Protein AF-A0A2W4LCN5-F1 (afdb_monomer_lite)

Secondary structure (DSSP, 8-state):
-B-TTS-B-PPPTT-S---TT-TTTTHHHHHHHHHHHHHH-TT--GGGG----TT-TTSSS--SS--SB-S--EEEESS--GGGT-GGGGGGSPPPEEEEEEEEEEPTTSS-EEEEEEEEETT--HHHHHHHHHHHTTPPP-S-TTSSS--TTGGG-TTTGGGG-SSSTTSSPPPPPHHHHHHTTS---EEE-TTPPPEEEEEEBSSSPPTTSBS-EEEE-PPEEEE----SSSS-EEE--S--TTEEEEEEEEEEPPS-SSEEEEEEEEEEE-TTTSEEEEEEESSSSSS-EE--EEETTS-B-S--TT---TTSHHHHTTS----B-EE--S-EEEEEE-GGGTT-EEEEEEEEE--SS---SEEEEEEEEEEETTEEEEEE-STTTTTT-EEEEEESSS-----SEEE-SEEEE-EEEEEEEE-S-GGGGGGGGEEEEEEESSSEEEEEE----SEEEEEEEEGGGTT---TTTTTT-TTSSS---SEEE--TT-SPPB--TTHHHH--SSS-BPPHHHHGGG-SB-SSPPPPEEEEEEETTEEEEEEEEEEPPPPP--EEETTS--S--EEEETTEEEESSSSSS-PPP-GGG---PEEEE-TTS-B-GGGTT-B-SS-BEE---TTTTT-----EEEEEEE-TTSSEEEEEEEPPP-

pLDDT: mean 93.01, std 7.72, range [52.53, 98.88]

Radius of gyration: 27.92 Å; chains: 1; bounding box: 74×68×81 Å

Foldseek 3Di:
DQDPVGDDDFDDLPDQFAPPVQVQGCVVVVVVVLQVCCVVCVPPPQVVQFQADPVCVVVPPDGGHGPQERLEAEEEDEFDASVQQGPPSGSNHGHWAKFFDQVFDQRPPDSHTYTIYTYYYPPAEPLSVVLRVLVSLPAAQPFFPVPPAGFLCQCVASSHVQCQFDPHGSHQGAYHDPVSCVVSVNFDAAEDEFPDDWDKAWFFACPPGDPPHHNKHWFWDAWAKDFQAAQPDDQKWKFQDLFAAQWWKKKKFKDQAAAAQFKKKKKWKWFAWAALFKWKFKWKFQPAPPDIATFFKAFPVRHTQFADPPRPSPVCRCVVVVVHGGTHHHGPPGITMMITTCSVVHRGIMMIMIIITGHRDDTDSGMIIAWIFIDHPRRTPDIDGCPVPSPRMDMDTAHSGPTGDPGIGMDSSIDTWIKIKMKHFHACDRSSVSLQFQWDFQDDDPHTDIWGARAFPRFMKMKIATCVQPNRQNQQVCQLAPQEGAGDHRMGIQALCQQFDFADDVQNVLDPDPLRGDGSRNRSSRRGADQDWGDKTKDWHDRPVDPPDIDIDTGDTDHGHFKDWLQAARHNFWEDDPNDIDGNRHNTGDQRAFANRHHDATFYYYSVRHGPQVQQQPDPVSGGHDHRGNNVVPGGQGWMWGFPDADPSRRITTITIDHGHD

Structure (mmCIF, N/CA/C/O backbone):
data_AF-A0A2W4LCN5-F1
#
_entry.id   AF-A0A2W4LCN5-F1
#
loop_
_atom_site.group_PDB
_atom_site.id
_atom_site.type_symbol
_atom_site.label_atom_id
_atom_site.label_alt_id
_atom_site.label_comp_id
_atom_site.label_asym_id
_atom_site.label_entity_id
_atom_site.label_seq_id
_atom_site.pdbx_PDB_ins_code
_atom_site.Cartn_x
_atom_site.Cartn_y
_atom_site.Cartn_z
_atom_site.occupancy
_atom_site.B_iso_or_equiv
_atom_site.auth_seq_id
_atom_site.auth_comp_id
_atom_site.auth_asym_id
_atom_site.auth_atom_id
_atom_site.pdbx_PDB_model_num
ATOM 1 N N . TYR A 1 1 ? -8.702 30.650 -0.459 1.00 61.34 1 TYR A N 1
ATOM 2 C CA . TYR A 1 1 ? -9.763 30.950 0.526 1.00 61.34 1 TYR A CA 1
ATOM 3 C C . TYR A 1 1 ? -9.201 31.817 1.628 1.00 61.34 1 TYR A C 1
ATOM 5 O O . TYR A 1 1 ? -7.987 31.885 1.741 1.00 61.34 1 TYR A O 1
ATOM 13 N N . GLN A 1 2 ? -10.050 32.520 2.378 1.00 61.91 2 GLN A N 1
ATOM 14 C CA . GLN A 1 2 ? -9.589 33.262 3.548 1.00 61.91 2 GLN A CA 1
ATOM 15 C C . GLN A 1 2 ? -9.580 32.335 4.762 1.00 61.91 2 GLN A C 1
ATOM 17 O O . GLN A 1 2 ? -10.589 31.680 5.025 1.00 61.91 2 GLN A O 1
ATOM 22 N N . ASP A 1 3 ? -8.451 32.250 5.456 1.00 66.12 3 ASP A N 1
ATOM 23 C CA . ASP A 1 3 ? -8.379 31.565 6.744 1.00 66.12 3 ASP A CA 1
ATOM 24 C C . ASP A 1 3 ? -9.128 32.343 7.842 1.00 66.12 3 ASP A C 1
ATOM 26 O O . ASP A 1 3 ? -9.758 33.380 7.596 1.00 66.12 3 ASP A O 1
ATOM 30 N N . ALA A 1 4 ? -9.078 31.831 9.074 1.00 60.78 4 ALA A N 1
ATOM 31 C CA . ALA A 1 4 ? -9.710 32.464 10.231 1.00 60.78 4 ALA A CA 1
ATOM 32 C C . ALA A 1 4 ? -9.184 33.888 10.515 1.00 60.78 4 ALA A C 1
ATOM 34 O O . ALA A 1 4 ? -9.880 34.671 11.166 1.00 60.78 4 ALA A O 1
ATOM 35 N N . ASP A 1 5 ? -8.007 34.235 9.989 1.00 75.56 5 ASP A N 1
ATOM 36 C CA . ASP A 1 5 ? -7.353 35.534 10.136 1.00 75.56 5 ASP A CA 1
ATOM 37 C C . ASP A 1 5 ? -7.606 36.466 8.933 1.00 75.56 5 ASP A C 1
ATOM 39 O O . ASP A 1 5 ? -7.209 37.637 8.935 1.00 75.56 5 ASP A O 1
ATOM 43 N N . GLY A 1 6 ? -8.345 35.994 7.924 1.00 73.75 6 GLY A N 1
ATOM 44 C CA . GLY A 1 6 ? -8.669 36.747 6.718 1.00 73.75 6 GLY A CA 1
ATOM 45 C C . GLY A 1 6 ? -7.560 36.734 5.661 1.00 73.75 6 GLY A C 1
ATOM 46 O O . GLY A 1 6 ? -7.665 37.475 4.672 1.00 73.75 6 GLY A O 1
ATOM 47 N N . GLU A 1 7 ? -6.515 35.921 5.834 1.00 73.75 7 GLU A N 1
ATOM 48 C CA . GLU A 1 7 ? -5.429 35.773 4.868 1.00 73.75 7 GLU A CA 1
ATOM 49 C C . GLU A 1 7 ? -5.831 34.834 3.734 1.00 73.75 7 GLU A C 1
ATOM 51 O O . GLU A 1 7 ? -6.425 33.779 3.940 1.00 73.75 7 GLU A O 1
ATOM 56 N N . TRP A 1 8 ? -5.515 35.228 2.500 1.00 65.69 8 TRP A N 1
ATOM 57 C CA . TRP A 1 8 ? -5.787 34.401 1.331 1.00 65.69 8 TRP A CA 1
ATOM 58 C C . TRP A 1 8 ? -4.760 33.275 1.237 1.00 65.69 8 TRP A C 1
ATOM 60 O O . TRP A 1 8 ? -3.607 33.520 0.888 1.00 65.69 8 TRP A O 1
ATOM 70 N N . ILE A 1 9 ? -5.208 32.052 1.499 1.00 64.00 9 ILE A N 1
ATOM 71 C CA . ILE A 1 9 ? -4.428 30.825 1.372 1.00 64.00 9 ILE A CA 1
ATOM 72 C C . ILE A 1 9 ? -4.949 29.955 0.229 1.00 64.00 9 ILE A C 1
ATOM 74 O O . ILE A 1 9 ? -6.159 29.833 0.000 1.00 64.00 9 ILE A O 1
ATOM 78 N N . ASP A 1 10 ? -4.024 29.366 -0.521 1.00 59.19 10 ASP A N 1
ATOM 79 C CA . ASP A 1 10 ? -4.358 28.429 -1.588 1.00 59.19 10 ASP A CA 1
ATOM 80 C C . ASP A 1 10 ? -4.707 27.058 -0.986 1.00 59.19 10 ASP A C 1
ATOM 82 O O . ASP A 1 10 ? -4.074 26.625 -0.018 1.00 59.19 10 ASP A O 1
ATOM 86 N N . PRO A 1 11 ? -5.716 26.346 -1.519 1.00 58.81 11 PRO A N 1
ATOM 87 C CA . PRO A 1 11 ? -5.920 24.946 -1.173 1.00 58.81 11 PRO A CA 1
ATOM 88 C C . PRO A 1 11 ? -4.686 24.121 -1.551 1.00 58.81 11 PRO A C 1
ATOM 90 O O . PRO A 1 11 ? -3.975 24.444 -2.506 1.00 58.81 11 PRO A O 1
ATOM 93 N N . TYR A 1 12 ? -4.437 23.051 -0.791 1.00 55.62 12 TYR A N 1
ATOM 94 C CA . TYR A 1 12 ? -3.266 22.208 -1.001 1.00 55.62 12 TYR A CA 1
ATOM 95 C C . TYR A 1 12 ? -3.242 21.696 -2.455 1.00 55.62 12 TYR A C 1
ATOM 97 O O . TYR A 1 12 ? -4.248 21.134 -2.907 1.00 55.62 12 TYR A O 1
ATOM 105 N N . PRO A 1 13 ? -2.137 21.881 -3.204 1.00 52.53 13 PRO A N 1
ATOM 106 C CA . PRO A 1 13 ? -2.088 21.565 -4.632 1.00 52.53 13 PRO A CA 1
ATOM 107 C C . PRO A 1 13 ? -2.435 20.111 -4.976 1.00 52.53 13 PRO A C 1
ATOM 109 O O . PRO A 1 13 ? -2.884 19.856 -6.088 1.00 52.53 13 PRO A O 1
ATOM 112 N N . GLN A 1 14 ? -2.256 19.183 -4.028 1.00 54.47 14 GLN A N 1
ATOM 113 C CA . GLN A 1 14 ? -2.557 17.755 -4.185 1.00 54.47 14 GLN A CA 1
ATOM 114 C C . GLN A 1 14 ? -3.812 17.273 -3.447 1.00 54.47 14 GLN A C 1
ATOM 116 O O . GLN A 1 14 ? -4.000 16.080 -3.254 1.00 54.47 14 GLN A O 1
ATOM 121 N N . ALA A 1 15 ? -4.693 18.180 -3.023 1.00 64.75 15 ALA A N 1
ATOM 122 C CA . ALA A 1 15 ? -5.974 17.780 -2.451 1.00 64.75 15 ALA A CA 1
ATOM 123 C C . ALA A 1 15 ? -7.026 17.532 -3.545 1.00 64.75 15 ALA A C 1
ATOM 125 O O . ALA A 1 15 ? -7.175 18.341 -4.466 1.00 64.75 15 ALA A O 1
ATOM 126 N N . MET A 1 16 ? -7.842 16.488 -3.352 1.00 71.25 16 MET A N 1
ATOM 127 C CA . MET A 1 16 ? -9.019 16.168 -4.183 1.00 71.25 16 MET A CA 1
ATOM 128 C C . MET A 1 16 ? -10.092 17.266 -4.181 1.00 71.25 16 MET A C 1
ATOM 130 O O . MET A 1 16 ? -10.983 17.301 -5.029 1.00 71.25 16 MET A O 1
ATOM 134 N N . GLN A 1 17 ? -10.009 18.173 -3.209 1.00 68.62 17 GLN A N 1
ATOM 135 C CA . GLN A 1 17 ? -10.997 19.212 -2.967 1.00 68.62 17 GLN A CA 1
ATOM 136 C C . GLN A 1 17 ? -11.033 20.218 -4.120 1.00 68.62 17 GLN A C 1
ATOM 138 O O . GLN A 1 17 ? -9.993 20.669 -4.588 1.00 68.62 17 GLN A O 1
ATOM 143 N N . GLY A 1 18 ? -12.227 20.605 -4.564 1.00 74.69 18 GLY A N 1
ATOM 144 C CA . GLY A 1 18 ? -12.412 21.743 -5.467 1.00 74.69 18 GLY A CA 1
ATOM 145 C C . GLY A 1 18 ? -12.325 23.075 -4.715 1.00 74.69 18 GLY A C 1
ATOM 146 O O . GLY A 1 18 ? -11.501 23.265 -3.820 1.00 74.69 18 GLY A O 1
ATOM 147 N N . HIS A 1 19 ? -13.208 24.016 -5.049 1.00 80.19 19 HIS A N 1
ATOM 148 C CA . HIS A 1 19 ? -13.336 25.244 -4.269 1.00 80.19 19 HIS A CA 1
ATOM 149 C C . HIS A 1 19 ? -13.775 24.929 -2.819 1.00 80.19 19 HIS A C 1
ATOM 151 O O . HIS A 1 19 ? -14.745 24.193 -2.636 1.00 80.19 19 HIS A O 1
ATOM 157 N N . PRO A 1 20 ? -13.113 25.487 -1.790 1.00 72.94 20 PRO A N 1
ATOM 158 C CA . PRO A 1 20 ? -13.368 25.150 -0.381 1.00 72.94 20 PRO A CA 1
ATOM 159 C C . PRO A 1 20 ? -14.734 25.613 0.145 1.00 72.94 20 PRO A C 1
ATOM 161 O O . PRO A 1 20 ? -15.196 25.108 1.159 1.00 72.94 20 PRO A O 1
ATOM 164 N N . ASP A 1 21 ? -15.411 26.525 -0.558 1.00 78.50 21 ASP A N 1
ATOM 165 C CA . ASP A 1 21 ? -16.794 26.916 -0.230 1.00 78.50 21 ASP A CA 1
ATOM 166 C C . ASP A 1 21 ? -17.817 25.791 -0.481 1.00 78.50 21 ASP A C 1
ATOM 168 O O . ASP A 1 21 ? -18.979 25.930 -0.101 1.00 78.50 21 ASP A O 1
ATOM 172 N N . ASN A 1 22 ? -17.418 24.687 -1.123 1.00 75.75 22 ASN A N 1
ATOM 173 C CA . ASN A 1 22 ? -18.272 23.515 -1.277 1.00 75.75 22 ASN A CA 1
ATOM 174 C C . ASN A 1 22 ? -18.280 22.718 0.038 1.00 75.75 22 ASN A C 1
ATOM 176 O O . ASN A 1 22 ? -17.282 22.067 0.350 1.00 75.75 22 ASN A O 1
ATOM 180 N N . PRO A 1 23 ? -19.393 22.702 0.796 1.00 73.06 23 PRO A N 1
ATOM 181 C CA . PRO A 1 23 ? -19.425 22.140 2.148 1.00 73.06 23 PRO A CA 1
ATOM 182 C C . PRO A 1 23 ? -19.202 20.621 2.189 1.00 73.06 23 PRO A C 1
ATOM 184 O O . PRO A 1 23 ? -18.791 20.099 3.218 1.00 73.06 23 PRO A O 1
ATOM 187 N N . LEU A 1 24 ? -19.461 19.922 1.077 1.00 74.88 24 LEU A N 1
ATOM 188 C CA . LEU A 1 24 ? -19.191 18.489 0.901 1.00 74.88 24 LEU A CA 1
ATOM 189 C C . LEU A 1 24 ? -18.026 18.229 -0.073 1.00 74.88 24 LEU A C 1
ATOM 191 O O . LEU A 1 24 ? -17.871 17.118 -0.574 1.00 74.88 24 LEU A O 1
ATOM 195 N N . GLY A 1 25 ? -17.237 19.254 -0.412 1.00 81.81 25 GLY A N 1
ATOM 196 C CA . GLY A 1 25 ? -16.146 19.138 -1.377 1.00 81.81 25 GLY A CA 1
ATOM 197 C C . GLY A 1 25 ? -16.619 18.605 -2.745 1.00 81.81 25 GLY A C 1
ATOM 198 O O . GLY A 1 25 ? -17.658 19.052 -3.244 1.00 81.81 25 GLY A O 1
ATOM 199 N N . PRO A 1 26 ? -15.882 17.677 -3.386 1.00 82.38 26 PRO A N 1
ATOM 200 C CA . PRO A 1 26 ? -16.240 17.122 -4.693 1.00 82.38 26 PRO A CA 1
ATOM 201 C C . PRO A 1 26 ? -17.524 16.277 -4.672 1.00 82.38 26 PRO A C 1
ATOM 203 O O . PRO A 1 26 ? -18.214 16.223 -5.688 1.00 82.38 26 PRO A O 1
ATOM 206 N N . ALA A 1 27 ? -17.926 15.713 -3.529 1.00 86.94 27 ALA A N 1
ATOM 207 C CA . ALA A 1 27 ? -19.192 14.986 -3.405 1.00 86.94 27 ALA A CA 1
ATOM 208 C C . ALA A 1 27 ? -20.413 15.886 -3.685 1.00 86.94 27 ALA A C 1
ATOM 210 O O . ALA A 1 27 ? -21.431 15.421 -4.203 1.00 86.94 27 ALA A O 1
ATOM 211 N N . GLN A 1 28 ? -20.300 17.197 -3.425 1.00 90.19 28 GLN A N 1
ATOM 212 C CA . GLN A 1 28 ? -21.348 18.161 -3.772 1.00 90.19 28 GLN A CA 1
ATOM 213 C C . GLN A 1 28 ? -21.612 18.198 -5.285 1.00 90.19 28 GLN A C 1
ATOM 215 O O . GLN A 1 28 ? -22.766 18.300 -5.696 1.00 90.19 28 GLN A O 1
ATOM 220 N N . LEU A 1 29 ? -20.572 18.060 -6.118 1.00 90.94 29 LEU A N 1
ATOM 221 C CA . LEU A 1 29 ? -20.720 18.032 -7.576 1.00 90.94 29 LEU A CA 1
ATOM 222 C C . LEU A 1 29 ? -21.573 16.840 -8.024 1.00 90.94 29 LEU A C 1
ATOM 224 O O . LEU A 1 29 ? -22.434 17.006 -8.886 1.00 90.94 29 LEU A O 1
ATOM 228 N N . ALA A 1 30 ? -21.358 15.660 -7.440 1.00 92.56 30 ALA A N 1
ATOM 229 C CA . ALA A 1 30 ? -22.140 14.468 -7.757 1.00 92.56 30 ALA A CA 1
ATOM 230 C C . ALA A 1 30 ? -23.627 14.670 -7.430 1.00 92.56 30 ALA A C 1
ATOM 232 O O . ALA A 1 30 ? -24.494 14.415 -8.269 1.00 92.56 30 ALA A O 1
ATOM 233 N N . ILE A 1 31 ? -23.912 15.215 -6.244 1.00 94.50 31 ILE A N 1
ATOM 234 C CA . ILE A 1 31 ? -25.270 15.543 -5.793 1.00 94.50 31 ILE A CA 1
ATOM 235 C C . ILE A 1 31 ? -25.927 16.561 -6.734 1.00 94.50 31 ILE A C 1
ATOM 237 O O . ILE A 1 31 ? -27.052 16.353 -7.195 1.00 94.50 31 ILE A O 1
ATOM 241 N N . ASP A 1 32 ? -25.230 17.650 -7.051 1.00 94.69 32 ASP A N 1
ATOM 242 C CA . ASP A 1 32 ? -25.763 18.726 -7.887 1.00 94.69 32 ASP A CA 1
ATOM 243 C C . ASP A 1 32 ? -26.016 18.260 -9.325 1.00 94.69 32 ASP A C 1
ATOM 245 O O . ASP A 1 32 ? -27.056 18.587 -9.906 1.00 94.69 32 ASP A O 1
ATOM 249 N N . ALA A 1 33 ? -25.112 17.453 -9.889 1.00 95.44 33 ALA A N 1
ATOM 250 C CA . ALA A 1 33 ? -25.257 16.883 -11.225 1.00 95.44 33 ALA A CA 1
ATOM 251 C C . ALA A 1 33 ? -26.480 15.959 -11.318 1.00 95.44 33 ALA A C 1
ATOM 253 O O . ALA A 1 33 ? -27.281 16.078 -12.249 1.00 95.44 33 ALA A O 1
ATOM 254 N N . VAL A 1 34 ? -26.669 15.084 -10.329 1.00 96.62 34 VAL A N 1
ATOM 255 C CA . VAL A 1 34 ? -27.811 14.163 -10.268 1.00 96.62 34 VAL A CA 1
ATOM 256 C C . VAL A 1 34 ? -29.125 14.907 -10.048 1.00 96.62 34 VAL A C 1
ATOM 258 O O . VAL A 1 34 ? -30.112 14.619 -10.727 1.00 96.62 34 VAL A O 1
ATOM 261 N N . ASN A 1 35 ? -29.140 15.925 -9.185 1.00 97.38 35 ASN A N 1
ATOM 262 C CA . ASN A 1 35 ? -30.304 16.790 -8.992 1.00 97.38 35 ASN A CA 1
ATOM 263 C C . ASN A 1 35 ? -30.691 17.527 -10.276 1.00 97.38 35 ASN A C 1
ATOM 265 O O . ASN A 1 35 ? -31.872 17.592 -10.626 1.00 97.38 35 ASN A O 1
ATOM 269 N N . ALA A 1 36 ? -29.704 18.063 -10.996 1.00 97.56 36 ALA A N 1
ATOM 270 C CA . ALA A 1 36 ? -29.929 18.725 -12.272 1.00 97.56 36 ALA A CA 1
ATOM 271 C C . ALA A 1 36 ? -30.471 17.749 -13.329 1.00 97.56 36 ALA A C 1
ATOM 273 O O . ALA A 1 36 ? -31.419 18.094 -14.038 1.00 97.56 36 ALA A O 1
ATOM 274 N N . LEU A 1 37 ? -29.925 16.528 -13.406 1.00 96.94 37 LEU A N 1
ATOM 275 C CA . LEU A 1 37 ? -30.392 15.490 -14.327 1.00 96.94 37 LEU A CA 1
ATOM 276 C C . LEU A 1 37 ? -31.835 15.069 -14.014 1.00 96.94 37 LEU A C 1
ATOM 278 O O . LEU A 1 37 ? -32.671 15.083 -14.915 1.00 96.94 37 LEU A O 1
ATOM 282 N N . ALA A 1 38 ? -32.150 14.780 -12.748 1.00 97.12 38 ALA A N 1
ATOM 283 C CA . ALA A 1 38 ? -33.494 14.400 -12.311 1.00 97.12 38 ALA A CA 1
ATOM 284 C C . ALA A 1 38 ? -34.528 15.514 -12.560 1.00 97.12 38 ALA A C 1
ATOM 286 O O . ALA A 1 38 ? -35.655 15.244 -12.972 1.00 97.12 38 ALA A O 1
ATOM 287 N N . ALA A 1 39 ? -34.149 16.781 -12.362 1.00 97.88 39 ALA A N 1
ATOM 288 C CA . ALA A 1 39 ? -35.023 17.919 -12.640 1.00 97.88 39 ALA A CA 1
ATOM 289 C C . ALA A 1 39 ? -35.252 18.139 -14.147 1.00 97.88 39 ALA A C 1
ATOM 291 O O . ALA A 1 39 ? -36.364 18.474 -14.559 1.00 97.88 39 ALA A O 1
ATOM 292 N N . ALA A 1 40 ? -34.211 17.971 -14.968 1.00 97.94 40 ALA A N 1
ATOM 293 C CA . ALA A 1 40 ? -34.293 18.144 -16.418 1.00 97.94 40 ALA A CA 1
ATOM 294 C C . ALA A 1 40 ? -35.012 16.976 -17.112 1.00 97.94 40 ALA A C 1
ATOM 296 O O . ALA A 1 40 ? -35.709 17.191 -18.106 1.00 97.94 40 ALA A O 1
ATOM 297 N N . TYR A 1 41 ? -34.873 15.763 -16.573 1.00 96.94 41 TYR A N 1
ATOM 298 C CA . TYR A 1 41 ? -35.443 14.530 -17.110 1.00 96.94 41 TYR A CA 1
ATOM 299 C C . TYR A 1 41 ? -36.111 13.711 -15.992 1.00 96.94 41 TYR A C 1
ATOM 301 O O . TYR A 1 41 ? -35.544 12.722 -15.529 1.00 96.94 41 TYR A O 1
ATOM 309 N N . PRO A 1 42 ? -37.340 14.073 -15.575 1.00 94.44 42 PRO A N 1
ATOM 310 C CA . PRO A 1 42 ? -38.046 13.368 -14.498 1.00 94.44 42 PRO A CA 1
ATOM 311 C C . PRO A 1 42 ? -38.320 11.884 -14.780 1.00 94.44 42 PRO A C 1
ATOM 313 O O . PRO A 1 42 ? -38.480 11.108 -13.846 1.00 94.44 42 PRO A O 1
ATOM 316 N N . ASP A 1 43 ? -38.355 11.498 -16.060 1.00 95.44 43 ASP A N 1
ATOM 317 C CA . ASP A 1 43 ? -38.568 10.119 -16.516 1.00 95.44 43 ASP A CA 1
ATOM 318 C C . ASP A 1 43 ? -37.244 9.386 -16.831 1.00 95.44 43 ASP A C 1
ATOM 320 O O . ASP A 1 43 ? -37.248 8.385 -17.551 1.00 95.44 43 ASP A O 1
ATOM 324 N N . PHE A 1 44 ? -36.094 9.896 -16.365 1.00 97.25 44 PHE A N 1
ATOM 325 C CA . PHE A 1 44 ? -34.808 9.218 -16.547 1.00 97.25 44 PHE A CA 1
ATOM 326 C C . PHE A 1 44 ? -34.855 7.816 -15.906 1.00 97.25 44 PHE A C 1
ATOM 328 O O . PHE A 1 44 ? -35.300 7.687 -14.760 1.00 97.25 44 PHE A O 1
ATOM 335 N N . PRO A 1 45 ? -34.422 6.756 -16.614 1.00 96.88 45 PRO A N 1
ATOM 336 C CA . PRO A 1 45 ? -34.608 5.381 -16.166 1.00 96.88 45 PRO A CA 1
ATOM 337 C C . PRO A 1 45 ? -33.522 4.972 -15.164 1.00 96.88 45 PRO A C 1
ATOM 339 O O . PRO A 1 45 ? -32.686 4.128 -15.448 1.00 96.88 45 PRO A O 1
ATOM 342 N N . TRP A 1 46 ? -33.522 5.574 -13.975 1.00 96.56 46 TRP A N 1
ATOM 343 C CA . TRP A 1 46 ? -32.508 5.322 -12.942 1.00 96.56 46 TRP A CA 1
ATOM 344 C C . TRP A 1 46 ? -32.357 3.842 -12.568 1.00 96.56 46 TRP A C 1
ATOM 346 O O . TRP A 1 46 ? -31.247 3.394 -12.328 1.00 96.56 46 TRP A O 1
ATOM 356 N N . ALA A 1 47 ? -33.455 3.083 -12.579 1.00 95.69 47 ALA A N 1
ATOM 357 C CA . ALA A 1 47 ? -33.447 1.651 -12.279 1.00 95.69 47 ALA A CA 1
ATOM 358 C C . ALA A 1 47 ? -32.706 0.795 -13.324 1.00 95.69 47 ALA A C 1
ATOM 360 O O . ALA A 1 47 ? -32.402 -0.355 -13.045 1.00 95.69 47 ALA A O 1
ATOM 361 N N . ASP A 1 48 ? -32.407 1.330 -14.514 1.00 96.50 48 ASP A N 1
ATOM 362 C CA . ASP A 1 48 ? -31.566 0.634 -15.499 1.00 96.50 48 ASP A CA 1
ATOM 363 C C . ASP A 1 48 ? -30.070 0.663 -15.105 1.00 96.50 48 ASP A C 1
ATOM 365 O O . ASP A 1 48 ? -29.251 0.071 -15.804 1.00 96.50 48 ASP A O 1
ATOM 369 N N . TYR A 1 49 ? -29.716 1.371 -14.025 1.00 95.81 49 TYR A N 1
ATOM 370 C CA . TYR A 1 49 ? -28.351 1.575 -13.525 1.00 95.81 49 TYR A CA 1
ATOM 371 C C . TYR A 1 49 ? -28.164 1.086 -12.073 1.00 95.81 49 TYR A C 1
ATOM 373 O O . TYR A 1 49 ? -27.229 1.523 -11.412 1.00 95.81 49 TYR A O 1
ATOM 381 N N . ASP A 1 50 ? -29.094 0.271 -11.577 1.00 95.38 50 ASP A N 1
ATOM 382 C CA . ASP A 1 50 ? -29.069 -0.406 -10.271 1.00 95.38 50 ASP A CA 1
ATOM 383 C C . ASP A 1 50 ? -29.338 -1.891 -10.559 1.00 95.38 50 ASP A C 1
ATOM 385 O O . ASP A 1 50 ? -30.488 -2.311 -10.741 1.00 95.38 50 ASP A O 1
ATOM 389 N N . ILE A 1 51 ? -28.261 -2.637 -10.794 1.00 95.44 51 ILE A N 1
ATOM 390 C CA . ILE A 1 51 ? -28.256 -4.033 -11.253 1.00 95.44 51 ILE A CA 1
ATOM 391 C C . ILE A 1 51 ? -27.406 -4.907 -10.326 1.00 95.44 51 ILE A C 1
ATOM 393 O O . ILE A 1 51 ? -27.643 -6.118 -10.279 1.00 95.44 51 ILE A O 1
ATOM 397 N N . GLU A 1 52 ? -26.412 -4.335 -9.647 1.00 90.38 52 GLU A N 1
ATOM 398 C CA . GLU A 1 52 ? -25.418 -5.058 -8.860 1.00 90.38 52 GLU A CA 1
ATOM 399 C C . GLU A 1 52 ? -25.598 -4.809 -7.356 1.00 90.38 52 GLU A C 1
ATOM 401 O O . GLU A 1 52 ? -25.644 -3.672 -6.902 1.00 90.38 52 GLU A O 1
ATOM 406 N N . ASP A 1 53 ? -25.575 -5.882 -6.563 1.00 86.75 53 ASP A N 1
ATOM 407 C CA . ASP A 1 53 ? -25.517 -5.822 -5.099 1.00 86.75 53 ASP A CA 1
ATOM 408 C C . ASP A 1 53 ? -24.157 -6.344 -4.646 1.00 86.75 53 ASP A C 1
ATOM 410 O O . ASP A 1 53 ? -24.009 -7.459 -4.141 1.00 86.75 53 ASP A O 1
ATOM 414 N N . GLN A 1 54 ? -23.114 -5.546 -4.875 1.00 78.56 54 GLN A N 1
ATOM 415 C CA . GLN A 1 54 ? -21.738 -5.937 -4.548 1.00 78.56 54 GLN A CA 1
ATOM 416 C C . GLN A 1 54 ? -21.545 -6.215 -3.046 1.00 78.56 54 GLN A C 1
ATOM 418 O O . GLN A 1 54 ? -20.630 -6.950 -2.664 1.00 78.56 54 GLN A O 1
ATOM 423 N N . GLY A 1 55 ? -22.401 -5.636 -2.198 1.00 76.12 55 GLY A N 1
ATOM 424 C CA . GLY A 1 55 ? -22.377 -5.801 -0.750 1.00 76.12 55 GLY A CA 1
ATOM 425 C C . GLY A 1 55 ? -23.158 -7.007 -0.227 1.00 76.12 55 GLY A C 1
ATOM 426 O O . GLY A 1 55 ? -23.038 -7.277 0.968 1.00 76.12 55 GLY A O 1
ATOM 427 N N . ASP A 1 56 ? -23.927 -7.708 -1.075 1.00 83.12 56 ASP A N 1
ATOM 428 C CA . ASP A 1 56 ? -24.907 -8.732 -0.668 1.00 83.12 56 ASP A CA 1
ATOM 429 C C . ASP A 1 56 ? -25.763 -8.223 0.504 1.00 83.12 56 ASP A C 1
ATOM 431 O O . ASP A 1 56 ? -25.776 -8.768 1.614 1.00 83.12 56 ASP A O 1
ATOM 435 N N . ARG A 1 57 ? -26.392 -7.065 0.294 1.00 78.25 57 ARG A N 1
ATOM 436 C CA . ARG A 1 57 ? -27.033 -6.247 1.324 1.00 78.25 57 ARG A CA 1
ATOM 437 C C . ARG A 1 57 ? -28.148 -6.988 2.053 1.00 78.25 57 ARG A C 1
ATOM 439 O O . ARG A 1 57 ? -28.402 -6.692 3.228 1.00 78.25 57 ARG A O 1
ATOM 446 N N . ASP A 1 58 ? -28.836 -7.901 1.378 1.00 82.19 58 ASP A N 1
ATOM 447 C CA . ASP A 1 58 ? -29.887 -8.727 1.971 1.00 82.19 58 ASP A CA 1
ATOM 448 C C . ASP A 1 58 ? -29.413 -10.127 2.419 1.00 82.19 58 ASP A C 1
ATOM 450 O O . ASP A 1 58 ? -30.135 -10.808 3.161 1.00 82.19 58 ASP A O 1
ATOM 454 N N . GLY A 1 59 ? -28.164 -10.487 2.104 1.00 88.62 59 GLY A N 1
ATOM 455 C CA . GLY A 1 59 ? -27.468 -11.674 2.591 1.00 88.62 59 GLY A CA 1
ATOM 456 C C . GLY A 1 59 ? -27.929 -12.974 1.939 1.00 88.62 59 GLY A C 1
ATOM 457 O O . GLY A 1 59 ? -27.869 -14.033 2.583 1.00 88.62 59 GLY A O 1
ATOM 458 N N . ASP A 1 60 ? -28.461 -12.911 0.720 1.00 91.69 60 ASP A N 1
ATOM 459 C CA . ASP A 1 60 ? -28.957 -14.065 -0.023 1.00 91.69 60 ASP A CA 1
ATOM 460 C C . ASP A 1 60 ? -27.897 -14.700 -0.956 1.00 91.69 60 ASP A C 1
ATOM 462 O O . ASP A 1 60 ? -28.058 -15.849 -1.399 1.00 91.69 60 ASP A O 1
ATOM 466 N N . GLY A 1 61 ? -26.767 -14.010 -1.156 1.00 91.25 61 GLY A N 1
ATOM 467 C CA . GLY A 1 61 ? -25.625 -14.430 -1.962 1.00 91.25 61 GLY A CA 1
ATOM 468 C C . GLY A 1 61 ? -25.752 -14.143 -3.463 1.00 91.25 61 GLY A C 1
ATOM 469 O O . GLY A 1 61 ? -24.967 -14.699 -4.244 1.00 91.25 61 GLY A O 1
ATOM 470 N N . ASN A 1 62 ? -26.724 -13.337 -3.895 1.00 90.69 62 ASN A N 1
ATOM 471 C CA . ASN A 1 62 ? -26.934 -12.946 -5.284 1.00 90.69 62 ASN A CA 1
ATOM 472 C C . ASN A 1 62 ? -26.470 -11.505 -5.563 1.00 90.69 62 ASN A C 1
ATOM 474 O O . ASN A 1 62 ? -27.225 -10.550 -5.536 1.00 90.69 62 ASN A O 1
ATOM 478 N N . TYR A 1 63 ? -25.220 -11.371 -5.998 1.00 89.62 63 TYR A N 1
ATOM 479 C CA . TYR A 1 63 ? -24.609 -10.074 -6.325 1.00 89.62 63 TYR A CA 1
ATOM 480 C C . TYR A 1 63 ? -25.124 -9.408 -7.618 1.00 89.62 63 TYR A C 1
ATOM 482 O O . TYR A 1 63 ? -24.677 -8.319 -7.966 1.00 89.62 63 TYR A O 1
ATOM 490 N N . PHE A 1 64 ? -26.005 -10.069 -8.378 1.00 94.12 64 PHE A N 1
ATOM 491 C CA . PHE A 1 64 ? -26.554 -9.561 -9.643 1.00 94.12 64 PHE A CA 1
ATOM 492 C C . PHE A 1 64 ? -28.045 -9.242 -9.500 1.00 94.12 64 PHE A C 1
ATOM 494 O O . PHE A 1 64 ? -28.884 -9.748 -10.260 1.00 94.12 64 PHE A O 1
ATOM 501 N N . GLU A 1 65 ? -28.370 -8.434 -8.498 1.00 93.38 65 GLU A N 1
ATOM 502 C CA . GLU A 1 65 ? -29.681 -7.828 -8.325 1.00 93.38 65 GLU A CA 1
ATOM 503 C C . GLU A 1 65 ? -29.596 -6.390 -7.797 1.00 93.38 65 GLU A C 1
ATOM 505 O O . GLU A 1 65 ? -28.551 -6.000 -7.289 1.00 93.38 65 GLU A O 1
ATOM 510 N N . PRO A 1 66 ? -30.679 -5.600 -7.915 1.00 94.94 66 PRO A N 1
ATOM 511 C CA . PRO A 1 66 ? -30.689 -4.217 -7.455 1.00 94.94 66 PRO A CA 1
ATOM 512 C C . PRO A 1 66 ? -30.613 -4.102 -5.926 1.00 94.94 66 PRO A C 1
ATOM 514 O O . PRO A 1 66 ? -31.419 -4.719 -5.222 1.00 94.94 66 PRO A O 1
ATOM 517 N N . ASP A 1 67 ? -29.756 -3.221 -5.412 1.00 91.50 67 ASP A N 1
ATOM 518 C CA . ASP A 1 67 ? -29.604 -2.938 -3.975 1.00 91.50 67 ASP A CA 1
ATOM 519 C C . ASP A 1 67 ? -30.197 -1.568 -3.564 1.00 91.50 67 ASP A C 1
ATOM 521 O O . ASP A 1 67 ? -30.245 -1.202 -2.376 1.00 91.50 67 ASP A O 1
ATOM 525 N N . GLY A 1 68 ? -30.704 -0.811 -4.544 1.00 92.69 68 GLY A N 1
ATOM 526 C CA . GLY A 1 68 ? -31.243 0.534 -4.372 1.00 92.69 68 GLY A CA 1
ATOM 527 C C . GLY A 1 68 ? -30.205 1.650 -4.524 1.00 92.69 68 GLY A C 1
ATOM 528 O O . GLY A 1 68 ? -30.519 2.810 -4.212 1.00 92.69 68 GLY A O 1
ATOM 529 N N . VAL A 1 69 ? -28.990 1.336 -4.967 1.00 93.00 69 VAL A N 1
ATOM 530 C CA . VAL A 1 69 ? -27.884 2.260 -5.219 1.00 93.00 69 VAL A CA 1
ATOM 531 C C . VAL A 1 69 ? -27.484 2.169 -6.692 1.00 93.00 69 VAL A C 1
ATOM 533 O O . VAL A 1 69 ? -27.476 1.113 -7.296 1.00 93.00 69 VAL A O 1
ATOM 536 N N . ILE A 1 70 ? -27.176 3.308 -7.307 1.00 94.81 70 ILE A N 1
ATOM 537 C CA . ILE A 1 70 ? -26.645 3.323 -8.672 1.00 94.81 70 ILE A CA 1
ATOM 538 C C . ILE A 1 70 ? -25.259 2.671 -8.681 1.00 94.81 70 ILE A C 1
ATOM 540 O O . ILE A 1 70 ? -24.373 3.168 -7.981 1.00 94.81 70 ILE A O 1
ATOM 544 N N . ASP A 1 71 ? -25.081 1.644 -9.518 1.00 91.31 71 ASP A N 1
ATOM 545 C CA . ASP A 1 71 ? -23.894 0.778 -9.557 1.00 91.31 71 ASP A CA 1
ATOM 546 C C . ASP A 1 71 ? -22.607 1.592 -9.784 1.00 91.31 71 ASP A C 1
ATOM 548 O O . ASP A 1 71 ? -21.662 1.531 -9.004 1.00 91.31 71 ASP A O 1
ATOM 552 N N . HIS A 1 72 ? -22.592 2.404 -10.853 1.00 92.19 72 HIS A N 1
ATOM 553 C CA . HIS A 1 72 ? -21.400 3.115 -11.327 1.00 92.19 72 HIS A CA 1
ATOM 554 C C . HIS A 1 72 ? -21.735 4.538 -11.807 1.00 92.19 72 HIS A C 1
ATOM 556 O O . HIS A 1 72 ? -22.163 4.750 -12.950 1.00 92.19 72 HIS A O 1
ATOM 562 N N . LEU A 1 73 ? -21.516 5.553 -10.965 1.00 93.88 73 LEU A N 1
ATOM 563 C CA . LEU A 1 73 ? -21.696 6.959 -11.348 1.00 93.88 73 LEU A CA 1
ATOM 564 C C . LEU A 1 73 ? -20.381 7.568 -11.851 1.00 93.88 73 LEU A C 1
ATOM 566 O O . LEU A 1 73 ? -19.491 7.868 -11.063 1.00 93.88 73 LEU A O 1
ATOM 570 N N . VAL A 1 74 ? -20.291 7.844 -13.154 1.00 94.69 74 VAL A N 1
ATOM 571 C CA . VAL A 1 74 ? -19.120 8.501 -13.764 1.00 94.69 74 VAL A CA 1
ATOM 572 C C . VAL A 1 74 ? -19.459 9.925 -14.195 1.00 94.69 74 VAL A C 1
ATOM 574 O O . VAL A 1 74 ? -20.356 10.154 -15.008 1.00 94.69 74 VAL A O 1
ATOM 577 N N . LEU A 1 75 ? -18.711 10.890 -13.671 1.00 94.44 75 LEU A N 1
ATOM 578 C CA . LEU A 1 75 ? -18.876 12.319 -13.900 1.00 94.44 75 LEU A CA 1
ATOM 579 C C . LEU A 1 75 ? -17.691 12.866 -14.692 1.00 94.44 75 LEU A C 1
ATOM 581 O O . LEU A 1 75 ? -16.538 12.538 -14.422 1.00 94.44 75 LEU A O 1
ATOM 585 N N . VAL A 1 76 ? -17.983 13.763 -15.631 1.00 94.81 76 VAL A N 1
ATOM 586 C CA . VAL A 1 76 ? -16.963 14.525 -16.358 1.00 94.81 76 VAL A CA 1
ATOM 587 C C . VAL A 1 76 ? -17.197 16.008 -16.106 1.00 94.81 76 VAL A C 1
ATOM 589 O O . VAL A 1 76 ? -18.251 16.536 -16.468 1.00 94.81 76 VAL A O 1
ATOM 592 N N . HIS A 1 77 ? -16.242 16.679 -15.463 1.00 92.12 77 HIS A N 1
ATOM 593 C CA . HIS A 1 77 ? -16.303 18.117 -15.217 1.00 92.12 77 HIS A CA 1
ATOM 594 C C . HIS A 1 77 ? -15.575 18.896 -16.312 1.00 92.12 77 HIS A C 1
ATOM 596 O O . HIS A 1 77 ? -14.598 18.430 -16.888 1.00 92.12 77 HIS A O 1
ATOM 602 N N . ALA A 1 78 ? -16.037 20.116 -16.580 1.00 93.62 78 ALA A N 1
ATOM 603 C CA . ALA A 1 78 ? -15.387 20.997 -17.543 1.00 93.62 78 ALA A CA 1
ATOM 604 C C . ALA A 1 78 ? -13.980 21.407 -17.074 1.00 93.62 78 ALA A C 1
ATOM 606 O O . ALA A 1 78 ? -13.753 21.605 -15.874 1.00 93.62 78 ALA A O 1
ATOM 607 N N . GLY A 1 79 ? -13.071 21.614 -18.026 1.00 91.62 79 GLY A N 1
ATOM 608 C CA . GLY A 1 79 ? -11.710 22.077 -17.752 1.00 91.62 79 GLY A CA 1
ATOM 609 C C . GLY A 1 79 ? -10.712 20.962 -17.433 1.00 91.62 79 GLY A C 1
ATOM 610 O O . GLY A 1 79 ? -10.978 19.784 -17.652 1.00 91.62 79 GLY A O 1
ATOM 611 N N . LYS A 1 80 ? -9.530 21.378 -16.966 1.00 89.69 80 LYS A N 1
ATOM 612 C CA . LYS A 1 80 ? -8.336 20.535 -16.826 1.00 89.69 80 LYS A CA 1
ATOM 613 C C . LYS A 1 80 ? -8.225 19.915 -15.436 1.00 89.69 80 LYS A C 1
ATOM 615 O O . LYS A 1 80 ? -8.603 20.556 -14.455 1.00 89.69 80 LYS A O 1
ATOM 620 N N . ASP A 1 81 ? -7.611 18.736 -15.358 1.00 87.19 81 ASP A N 1
ATOM 621 C CA . ASP A 1 81 ? -7.264 18.110 -14.080 1.00 87.19 81 ASP A CA 1
ATOM 622 C C . ASP A 1 81 ? -6.413 19.023 -13.188 1.00 87.19 81 ASP A C 1
ATOM 624 O O . ASP A 1 81 ? -5.437 19.631 -13.657 1.00 87.19 81 ASP A O 1
ATOM 628 N N . LYS A 1 82 ? -6.692 19.042 -11.881 1.00 85.75 82 LYS A N 1
ATOM 629 C CA . LYS A 1 82 ? -5.819 19.703 -10.900 1.00 85.75 82 LYS A CA 1
ATOM 630 C C . LYS A 1 82 ? -4.410 19.108 -10.906 1.00 85.75 82 LYS A C 1
ATOM 632 O O . LYS A 1 82 ? -3.449 19.879 -10.880 1.00 85.75 82 LYS A O 1
ATOM 637 N N . SER A 1 83 ? -4.278 17.782 -11.025 1.00 78.00 83 SER A N 1
ATOM 638 C CA . SER A 1 83 ? -2.973 17.095 -11.065 1.00 78.00 83 SER A CA 1
ATOM 639 C C . SER A 1 83 ? -2.085 17.580 -12.222 1.00 78.00 83 SER A C 1
ATOM 641 O O . SER A 1 83 ? -0.858 17.623 -12.127 1.00 78.00 83 SER A O 1
ATOM 643 N N . ALA A 1 84 ? -2.716 18.043 -13.304 1.00 78.56 84 ALA A N 1
ATOM 644 C CA . ALA A 1 84 ? -2.066 18.584 -14.489 1.00 78.56 84 ALA A CA 1
ATOM 645 C C . ALA A 1 84 ? -1.965 20.126 -14.475 1.00 78.56 84 ALA A C 1
ATOM 647 O O . ALA A 1 84 ? -1.719 20.748 -15.518 1.00 78.56 84 ALA A O 1
ATOM 648 N N . GLY A 1 85 ? -2.155 20.753 -13.309 1.00 79.38 85 GLY A N 1
ATOM 649 C CA . GLY A 1 85 ? -2.050 22.195 -13.074 1.00 79.38 85 GLY A CA 1
ATOM 650 C C . GLY A 1 85 ? -3.379 22.960 -13.094 1.00 79.38 85 GLY A C 1
ATOM 651 O O . GLY A 1 85 ? -3.360 24.180 -12.959 1.00 79.38 85 GLY A O 1
ATOM 652 N N . GLY A 1 86 ? -4.518 22.289 -13.292 1.00 85.81 86 GLY A N 1
ATOM 653 C CA . GLY A 1 86 ? -5.868 22.851 -13.129 1.00 85.81 86 GLY A CA 1
ATOM 654 C C . GLY A 1 86 ? -6.327 23.871 -14.176 1.00 85.81 86 GLY A C 1
ATOM 655 O O . GLY A 1 86 ? -7.435 24.396 -14.084 1.00 85.81 86 GLY A O 1
ATOM 656 N N . GLY A 1 87 ? -5.502 24.177 -15.181 1.00 87.75 87 GLY A N 1
ATOM 657 C CA . GLY A 1 87 ? -5.875 25.076 -16.278 1.00 87.75 87 GLY A CA 1
ATOM 658 C C . GLY A 1 87 ? -6.250 26.482 -15.797 1.00 87.75 87 GLY A C 1
ATOM 659 O O . GLY A 1 87 ? -5.557 27.060 -14.963 1.00 87.75 87 GLY A O 1
ATOM 660 N N . GLU A 1 88 ? -7.342 27.044 -16.325 1.00 88.81 88 GLU A N 1
ATOM 661 C CA . GLU A 1 88 ? -7.831 28.375 -15.924 1.00 88.81 88 GLU A CA 1
ATOM 662 C C . GLU A 1 88 ? -8.315 28.418 -14.466 1.00 88.81 88 GLU A C 1
ATOM 664 O O . GLU A 1 88 ? -8.290 29.475 -13.837 1.00 88.81 88 GLU A O 1
ATOM 669 N N . GLN A 1 89 ? -8.739 27.276 -13.922 1.00 88.56 89 GLN A N 1
ATOM 670 C CA . GLN A 1 89 ? -9.219 27.135 -12.549 1.00 88.56 89 GLN A CA 1
ATOM 671 C C . GLN A 1 89 ? -8.065 26.944 -11.551 1.00 88.56 89 GLN A C 1
ATOM 673 O O . GLN A 1 89 ? -8.247 27.181 -10.355 1.00 88.56 89 GLN A O 1
ATOM 678 N N . GLY A 1 90 ? -6.877 26.551 -12.024 1.00 86.56 90 GLY A N 1
ATOM 679 C CA . GLY A 1 90 ? -5.685 26.347 -11.203 1.00 86.56 90 GLY A CA 1
ATOM 680 C C . GLY A 1 90 ? -5.960 25.444 -9.998 1.00 86.56 90 GLY A C 1
ATOM 681 O O . GLY A 1 90 ? -6.567 24.382 -10.112 1.00 86.56 90 GLY A O 1
ATOM 682 N N . VAL A 1 91 ? -5.572 25.901 -8.810 1.00 82.25 91 VAL A N 1
ATOM 683 C CA . VAL A 1 91 ? -5.769 25.174 -7.543 1.00 82.25 91 VAL A CA 1
ATOM 684 C C . VAL A 1 91 ? -7.242 24.979 -7.143 1.00 82.25 91 VAL A C 1
ATOM 686 O O . VAL A 1 91 ? -7.519 24.254 -6.192 1.00 82.25 91 VAL A O 1
ATOM 689 N N . TYR A 1 92 ? -8.200 25.585 -7.850 1.00 85.88 92 TYR A N 1
ATOM 690 C CA . TYR A 1 92 ? -9.636 25.378 -7.624 1.00 85.88 92 TYR A CA 1
ATOM 691 C C . TYR A 1 92 ? -10.255 24.297 -8.518 1.00 85.88 92 TYR A C 1
ATOM 693 O O . TYR A 1 92 ? -11.428 23.969 -8.335 1.00 85.88 92 TYR A O 1
ATOM 701 N N . ALA A 1 93 ? -9.497 23.741 -9.469 1.00 88.88 93 ALA A N 1
ATOM 702 C CA . ALA A 1 93 ? -9.922 22.562 -10.217 1.00 88.88 93 ALA A CA 1
ATOM 703 C C . ALA A 1 93 ? -10.121 21.354 -9.282 1.00 88.88 93 ALA A C 1
ATOM 705 O O . ALA A 1 93 ? -9.576 21.305 -8.177 1.00 88.88 93 ALA A O 1
ATOM 706 N N . ILE A 1 94 ? -10.901 20.375 -9.730 1.00 87.94 94 ILE A N 1
ATOM 707 C CA . ILE A 1 94 ? -11.029 19.085 -9.048 1.00 87.94 94 ILE A CA 1
ATOM 708 C C . ILE A 1 94 ? -9.889 18.188 -9.545 1.00 87.94 94 ILE A C 1
ATOM 710 O O . ILE A 1 94 ? -9.505 18.265 -10.712 1.00 87.94 94 ILE A O 1
ATOM 714 N N . TRP A 1 95 ? -9.302 17.405 -8.643 1.00 85.25 95 TRP A N 1
ATOM 715 C CA . TRP A 1 95 ? -8.365 16.344 -9.016 1.00 85.25 95 TRP A CA 1
ATOM 716 C C . TRP A 1 95 ? -9.179 15.089 -9.356 1.00 85.25 95 TRP A C 1
ATOM 718 O O . TRP A 1 95 ? -10.100 14.766 -8.612 1.00 85.25 95 TRP A O 1
ATOM 728 N N . ALA A 1 96 ? -8.873 14.404 -10.453 1.00 86.94 96 ALA A N 1
ATOM 729 C CA . ALA A 1 96 ? -9.487 13.134 -10.858 1.00 86.94 96 ALA A CA 1
ATOM 730 C C . ALA A 1 96 ? -9.464 12.046 -9.752 1.00 86.94 96 ALA A C 1
ATOM 732 O O . ALA A 1 96 ? -8.398 11.735 -9.234 1.00 86.94 96 ALA A O 1
ATOM 733 N N . HIS A 1 97 ? -10.613 11.468 -9.381 1.00 83.88 97 HIS A N 1
ATOM 734 C CA . HIS A 1 97 ? -10.673 10.415 -8.349 1.00 83.88 97 HIS A CA 1
ATOM 735 C C . HIS A 1 97 ? -11.963 9.584 -8.384 1.00 83.88 97 HIS A C 1
ATOM 737 O O . HIS A 1 97 ? -12.990 10.028 -8.911 1.00 83.88 97 HIS A O 1
ATOM 743 N N . ALA A 1 98 ? -11.926 8.427 -7.726 1.00 85.75 98 ALA A N 1
ATOM 744 C CA . ALA A 1 98 ? -13.069 7.676 -7.222 1.00 85.75 98 ALA A CA 1
ATOM 745 C C . ALA A 1 98 ? -13.257 7.928 -5.714 1.00 85.75 98 ALA A C 1
ATOM 747 O O . ALA A 1 98 ? -12.294 7.986 -4.951 1.00 85.75 98 ALA A O 1
ATOM 748 N N . SER A 1 99 ? -14.498 8.123 -5.269 1.00 83.75 99 SER A N 1
ATOM 749 C CA . SER A 1 99 ? -14.842 8.293 -3.850 1.00 83.75 99 SER A CA 1
ATOM 750 C C . SER A 1 99 ? -16.315 7.948 -3.605 1.00 83.75 99 SER A C 1
ATOM 752 O O . SER A 1 99 ? -16.997 7.431 -4.488 1.00 83.75 99 SER A O 1
ATOM 754 N N . ALA A 1 100 ? -16.820 8.218 -2.404 1.00 82.06 100 ALA A N 1
ATOM 755 C CA . ALA A 1 100 ? -18.201 7.975 -2.019 1.00 82.06 100 ALA A CA 1
ATOM 756 C C . ALA A 1 100 ? -18.818 9.181 -1.301 1.00 82.06 100 ALA A C 1
ATOM 758 O O . ALA A 1 100 ? -18.131 9.994 -0.682 1.00 82.06 100 ALA A O 1
ATOM 759 N N . ILE A 1 101 ? -20.144 9.277 -1.361 1.00 83.88 101 ILE A N 1
ATOM 760 C CA . ILE A 1 101 ? -20.955 10.195 -0.563 1.00 83.88 101 ILE A CA 1
ATOM 761 C C . ILE A 1 101 ? -21.299 9.476 0.748 1.00 83.88 101 ILE A C 1
ATOM 763 O O . ILE A 1 101 ? -22.079 8.519 0.712 1.00 83.88 101 ILE A O 1
ATOM 767 N N . PRO A 1 102 ? -20.781 9.913 1.913 1.00 71.38 102 PRO A N 1
ATOM 768 C CA . PRO A 1 102 ? -21.074 9.256 3.184 1.00 71.38 102 PRO A CA 1
ATOM 769 C C . PRO A 1 102 ? -22.585 9.149 3.443 1.00 71.38 102 PRO A C 1
ATOM 771 O O . PRO A 1 102 ? -23.315 10.137 3.365 1.00 71.38 102 PRO A O 1
ATOM 774 N N . GLY A 1 103 ? -23.069 7.933 3.720 1.00 72.06 103 GLY A N 1
ATOM 775 C CA . GLY A 1 103 ? -24.496 7.633 3.924 1.00 72.06 103 GLY A CA 1
ATOM 776 C C . GLY A 1 103 ? -25.366 7.598 2.652 1.00 72.06 103 GLY A C 1
ATOM 777 O O . GLY A 1 103 ? -26.552 7.241 2.729 1.00 72.06 103 GLY A O 1
ATOM 778 N N . GLY A 1 104 ? -24.785 7.921 1.493 1.00 84.88 104 GLY A N 1
ATOM 779 C CA . GLY A 1 104 ? -25.449 8.020 0.198 1.00 84.88 104 GLY A CA 1
ATOM 780 C C . GLY A 1 104 ? -26.413 9.208 0.082 1.00 84.88 104 GLY A C 1
ATOM 781 O O . GLY A 1 104 ? -26.889 9.772 1.068 1.00 84.88 104 GLY A O 1
ATOM 782 N N . TYR A 1 105 ? -26.759 9.570 -1.152 1.00 93.00 105 TYR A N 1
ATOM 783 C CA . TYR A 1 105 ? -27.716 10.632 -1.456 1.00 93.00 105 TYR A CA 1
ATOM 784 C C . TYR A 1 105 ? -28.912 10.090 -2.235 1.00 93.00 105 TYR A C 1
ATOM 786 O O . TYR A 1 105 ? -28.751 9.477 -3.286 1.00 93.00 105 TYR A O 1
ATOM 794 N N . GLN A 1 106 ? -30.125 10.325 -1.728 1.00 96.88 106 GLN A N 1
ATOM 795 C CA . GLN A 1 106 ? -31.351 9.896 -2.398 1.00 96.88 106 GLN A CA 1
ATOM 796 C C . GLN A 1 106 ? -31.637 10.764 -3.623 1.00 96.88 106 GLN A C 1
ATOM 798 O O . GLN A 1 106 ? -31.775 11.982 -3.517 1.00 96.88 106 GLN A O 1
ATOM 803 N N . ILE A 1 107 ? -31.799 10.114 -4.773 1.00 97.06 107 ILE A N 1
ATOM 804 C CA . ILE A 1 107 ? -32.103 10.772 -6.041 1.00 97.06 107 ILE A CA 1
ATOM 805 C C . ILE A 1 107 ? -33.532 11.340 -5.971 1.00 97.06 107 ILE A C 1
ATOM 807 O O . ILE A 1 107 ? -34.476 10.578 -5.707 1.00 97.06 107 ILE A O 1
ATOM 811 N N . PRO A 1 108 ? -33.743 12.648 -6.224 1.00 96.81 108 PRO A N 1
ATOM 812 C CA . PRO A 1 108 ? -35.062 13.261 -6.124 1.00 96.81 108 PRO A CA 1
ATOM 813 C C . PRO A 1 108 ? -36.116 12.551 -6.973 1.00 96.81 108 PRO A C 1
ATOM 815 O O . PRO A 1 108 ? -35.908 12.270 -8.149 1.00 96.81 108 PRO A O 1
ATOM 818 N N . GLY A 1 109 ? -37.283 12.301 -6.376 1.00 94.31 109 GLY A N 1
ATOM 819 C CA . GLY A 1 109 ? -38.402 11.652 -7.064 1.00 94.31 109 GLY A CA 1
ATOM 820 C C . GLY A 1 109 ? -38.299 10.127 -7.170 1.00 94.31 109 GLY A C 1
ATOM 821 O O . GLY A 1 109 ? -39.208 9.513 -7.723 1.00 94.31 109 GLY A O 1
ATOM 822 N N . THR A 1 110 ? -37.259 9.508 -6.605 1.00 95.19 110 THR A N 1
ATOM 823 C CA . THR A 1 110 ? -37.073 8.050 -6.588 1.00 95.19 110 THR A CA 1
ATOM 824 C C . THR A 1 110 ? -36.790 7.544 -5.167 1.00 95.19 110 THR A C 1
ATOM 826 O O . THR A 1 110 ? -36.587 8.340 -4.249 1.00 95.19 110 THR A O 1
ATOM 829 N N . ASN A 1 111 ? -36.763 6.221 -4.983 1.00 93.81 111 ASN A N 1
ATOM 830 C CA . ASN A 1 111 ? -36.247 5.588 -3.761 1.00 93.81 111 ASN A CA 1
ATOM 831 C C . ASN A 1 111 ? -34.781 5.132 -3.902 1.00 93.81 111 ASN A C 1
ATOM 833 O O . ASN A 1 111 ? -34.263 4.511 -2.979 1.00 93.81 111 ASN A O 1
ATOM 837 N N . LEU A 1 112 ? -34.145 5.427 -5.039 1.00 95.69 112 LEU A N 1
ATOM 838 C CA . LEU A 1 112 ? -32.772 5.045 -5.353 1.00 95.69 112 LEU A CA 1
ATOM 839 C C . LEU A 1 112 ? -31.781 6.073 -4.806 1.00 95.69 112 LEU A C 1
ATOM 841 O O . LEU A 1 112 ? -32.134 7.235 -4.555 1.00 95.69 112 LEU A O 1
ATOM 845 N N . LYS A 1 113 ? -30.531 5.652 -4.635 1.00 94.88 113 LYS A N 1
ATOM 846 C CA . LYS A 1 113 ? -29.447 6.487 -4.120 1.00 94.88 113 LYS A CA 1
ATOM 847 C C . LYS A 1 113 ? -28.232 6.474 -5.030 1.00 94.88 113 LYS A C 1
ATOM 849 O O . LYS A 1 113 ? -27.990 5.520 -5.746 1.00 94.88 113 LYS A O 1
ATOM 854 N N . ILE A 1 114 ? -27.426 7.518 -4.931 1.00 93.50 114 ILE A N 1
ATOM 855 C CA . ILE A 1 114 ? -26.020 7.474 -5.332 1.00 93.50 114 ILE A CA 1
ATOM 856 C C . ILE A 1 114 ? -25.161 7.326 -4.078 1.00 93.50 114 ILE A C 1
ATOM 858 O O . ILE A 1 114 ? -25.491 7.890 -3.030 1.00 93.50 114 ILE A O 1
ATOM 862 N N . SER A 1 115 ? -24.077 6.569 -4.184 1.00 88.25 115 SER A N 1
ATOM 863 C CA . SER A 1 115 ? -23.093 6.404 -3.114 1.00 88.25 115 SER A CA 1
ATOM 864 C C . SER A 1 115 ? -21.708 6.669 -3.680 1.00 88.25 115 SER A C 1
ATOM 866 O O . SER A 1 115 ? -21.172 7.758 -3.481 1.00 88.25 115 SER A O 1
ATOM 868 N N . ASN A 1 116 ? -21.181 5.720 -4.448 1.00 87.38 116 ASN A N 1
ATOM 869 C CA . ASN A 1 116 ? -19.878 5.819 -5.087 1.00 87.38 116 ASN A CA 1
ATOM 870 C C . ASN A 1 116 ? -19.961 6.755 -6.300 1.00 87.38 116 ASN A C 1
ATOM 872 O O . ASN A 1 116 ? -20.993 6.835 -6.972 1.00 87.38 116 ASN A O 1
ATOM 876 N N . TYR A 1 117 ? -18.888 7.488 -6.575 1.00 90.81 117 TYR A N 1
ATOM 877 C CA . TYR A 1 117 ? -18.761 8.291 -7.781 1.00 90.81 117 TYR A CA 1
ATOM 878 C C . TYR A 1 117 ? -17.312 8.336 -8.260 1.00 90.81 117 TYR A C 1
ATOM 880 O O . TYR A 1 117 ? -16.370 8.415 -7.474 1.00 90.81 117 TYR A O 1
ATOM 888 N N . ILE A 1 118 ? -17.161 8.368 -9.577 1.00 92.81 118 ILE A N 1
ATOM 889 C CA . ILE A 1 118 ? -15.921 8.662 -10.283 1.00 92.81 118 ILE A CA 1
ATOM 890 C C . ILE A 1 118 ? -16.061 10.059 -10.871 1.00 92.81 118 ILE A C 1
ATOM 892 O O . ILE A 1 118 ? -17.073 10.371 -11.501 1.00 92.81 118 ILE A O 1
ATOM 896 N N . VAL A 1 119 ? -15.049 10.903 -10.712 1.00 92.31 119 VAL A N 1
ATOM 897 C CA . VAL A 1 119 ? -15.007 12.226 -11.336 1.00 92.31 119 VAL A CA 1
ATOM 898 C C . VAL A 1 119 ? -13.723 12.410 -12.126 1.00 92.31 119 VAL A C 1
ATOM 900 O O . VAL A 1 119 ? -12.630 12.135 -11.640 1.00 92.31 119 VAL A O 1
ATOM 903 N N . GLN A 1 120 ? -13.871 12.880 -13.362 1.00 92.81 120 GLN A N 1
ATOM 904 C CA . GLN A 1 120 ? -12.783 13.103 -14.307 1.00 92.81 120 GLN A CA 1
ATOM 905 C C . GLN A 1 120 ? -12.884 14.489 -14.957 1.00 92.81 120 GLN A C 1
ATOM 907 O O . GLN A 1 120 ? -13.993 14.995 -15.139 1.00 92.81 120 GLN A O 1
ATOM 912 N N . PRO A 1 121 ? -11.761 15.115 -15.333 1.00 92.44 121 PRO A N 1
ATOM 913 C CA . PRO A 1 121 ? -11.750 16.325 -16.147 1.00 92.44 121 PRO A CA 1
ATOM 914 C C . PRO A 1 121 ? -12.118 16.040 -17.608 1.00 92.44 121 PRO A C 1
ATOM 916 O O . PRO A 1 121 ? -12.049 14.913 -18.103 1.00 92.44 121 PRO A O 1
ATOM 919 N N . GLU A 1 122 ? -12.476 17.101 -18.326 1.00 93.62 122 GLU A N 1
ATOM 920 C CA . GLU A 1 122 ? -12.881 17.068 -19.734 1.00 93.62 122 GLU A CA 1
ATOM 921 C C . GLU A 1 122 ? -11.770 16.554 -20.661 1.00 93.62 122 GLU A C 1
ATOM 923 O O . GLU A 1 122 ? -12.056 15.985 -21.715 1.00 93.62 122 GLU A O 1
ATOM 928 N N . ASP A 1 123 ? -10.504 16.741 -20.275 1.00 88.50 123 ASP A N 1
ATOM 929 C CA . ASP A 1 123 ? -9.332 16.355 -21.058 1.00 88.50 123 ASP A CA 1
ATOM 930 C C . ASP A 1 123 ? -8.730 14.986 -20.688 1.00 88.50 123 ASP A C 1
ATOM 932 O O . ASP A 1 123 ? -7.672 14.632 -21.217 1.00 88.50 123 ASP A O 1
ATOM 936 N N . SER A 1 124 ? -9.413 14.186 -19.855 1.00 90.69 124 SER A N 1
ATOM 937 C CA . SER A 1 124 ? -8.966 12.834 -19.489 1.00 90.69 124 SER A CA 1
ATOM 938 C C . SER A 1 124 ? -8.957 11.860 -20.670 1.00 90.69 124 SER A C 1
ATOM 940 O O . SER A 1 124 ? -9.919 11.733 -21.435 1.00 90.69 124 SER A O 1
ATOM 942 N N . GLY A 1 125 ? -7.870 11.096 -20.789 1.00 91.50 125 GLY A N 1
ATOM 943 C CA . GLY A 1 125 ? -7.793 9.931 -21.668 1.00 91.50 125 GLY A CA 1
ATOM 944 C C . GLY A 1 125 ? -8.424 8.682 -21.046 1.00 91.50 125 GLY A C 1
ATOM 945 O O . GLY A 1 125 ? -8.678 8.611 -19.846 1.00 91.50 125 GLY A O 1
ATOM 946 N N . VAL A 1 126 ? -8.632 7.648 -21.870 1.00 93.38 126 VAL A N 1
ATOM 947 C CA . VAL A 1 126 ? -9.264 6.379 -21.451 1.00 93.38 126 VAL A CA 1
ATOM 948 C C . VAL A 1 126 ? -8.550 5.706 -20.275 1.00 93.38 126 VAL A C 1
ATOM 950 O O . VAL A 1 126 ? -9.185 5.002 -19.497 1.00 93.38 126 VAL A O 1
ATOM 953 N N . GLY A 1 127 ? -7.241 5.917 -20.135 1.00 94.69 127 GLY A N 1
ATOM 954 C CA . GLY A 1 127 ? -6.452 5.294 -19.085 1.00 94.69 127 GLY A CA 1
ATOM 955 C C . GLY A 1 127 ? -6.832 5.716 -17.670 1.00 94.69 127 GLY A C 1
ATOM 956 O O . GLY A 1 127 ? -6.864 4.850 -16.803 1.00 94.69 127 GLY A O 1
ATOM 957 N N . VAL A 1 128 ? -7.182 6.984 -17.434 1.00 91.62 128 VAL A N 1
ATOM 958 C CA . VAL A 1 128 ? -7.586 7.431 -16.086 1.00 91.62 128 VAL A CA 1
ATOM 959 C C . VAL A 1 128 ? -9.009 6.986 -15.771 1.00 91.62 128 VAL A C 1
ATOM 961 O O . VAL A 1 128 ? -9.248 6.477 -14.688 1.00 91.62 128 VAL A O 1
ATOM 964 N N . PHE A 1 129 ? -9.930 7.026 -16.742 1.00 94.25 129 PHE A N 1
ATOM 965 C CA . PHE A 1 129 ? -11.249 6.405 -16.558 1.00 94.25 129 PHE A CA 1
ATOM 966 C C . PHE A 1 129 ? -11.137 4.922 -16.182 1.00 94.25 129 PHE A C 1
ATOM 968 O O . PHE A 1 129 ? -11.840 4.462 -15.292 1.00 94.25 129 PHE A O 1
ATOM 975 N N . ALA A 1 130 ? -10.248 4.176 -16.843 1.00 95.81 130 ALA A N 1
ATOM 976 C CA . ALA A 1 130 ? -10.028 2.766 -16.534 1.00 95.81 130 ALA A CA 1
ATOM 977 C C . ALA A 1 130 ? -9.383 2.551 -15.153 1.00 95.81 130 ALA A C 1
ATOM 979 O O . ALA A 1 130 ? -9.693 1.560 -14.501 1.00 95.81 130 ALA A O 1
ATOM 980 N N . HIS A 1 131 ? -8.505 3.459 -14.723 1.00 95.31 131 HIS A N 1
ATOM 981 C CA . HIS A 1 131 ? -7.890 3.445 -13.396 1.00 95.31 131 HIS A CA 1
ATOM 982 C C . HIS A 1 131 ? -8.930 3.664 -12.294 1.00 95.31 131 HIS A C 1
ATOM 984 O O . HIS A 1 131 ? -9.084 2.803 -11.435 1.00 95.31 131 HIS A O 1
ATOM 990 N N . GLU A 1 132 ? -9.730 4.732 -12.383 1.00 92.50 132 GLU A N 1
ATOM 991 C CA . GLU A 1 132 ? -10.771 4.995 -11.381 1.00 92.50 132 GLU A CA 1
ATOM 992 C C . GLU A 1 132 ? -11.862 3.929 -11.369 1.00 92.50 132 GLU A C 1
ATOM 994 O O . GLU A 1 132 ? -12.368 3.564 -10.312 1.00 92.50 132 GLU A O 1
ATOM 999 N N . TYR A 1 133 ? -12.212 3.388 -12.539 1.00 93.88 133 TYR A N 1
ATOM 1000 C CA . TYR A 1 133 ? -13.126 2.253 -12.599 1.00 93.88 133 TYR A CA 1
ATOM 1001 C C . TYR A 1 133 ? -12.518 1.010 -11.933 1.00 93.88 133 TYR A C 1
ATOM 1003 O O . TYR A 1 133 ? -13.241 0.189 -11.389 1.00 93.88 133 TYR A O 1
ATOM 1011 N N . GLY A 1 134 ? -11.188 0.881 -11.903 1.00 93.75 134 GLY A N 1
ATOM 1012 C CA . GLY A 1 134 ? -10.499 -0.120 -11.090 1.00 93.75 134 GLY A CA 1
ATOM 1013 C C . GLY A 1 134 ? -10.780 0.030 -9.591 1.00 93.75 134 GLY A C 1
ATOM 1014 O O . GLY A 1 134 ? -11.019 -0.981 -8.934 1.00 93.75 134 GLY A O 1
ATOM 1015 N N . HIS A 1 135 ? -10.815 1.257 -9.059 1.00 89.00 135 HIS A N 1
ATOM 1016 C CA . HIS A 1 135 ? -11.189 1.508 -7.658 1.00 89.00 135 HIS A CA 1
ATOM 1017 C C . HIS A 1 135 ? -12.646 1.175 -7.368 1.00 89.00 135 HIS A C 1
ATOM 1019 O O . HIS A 1 135 ? -12.944 0.602 -6.324 1.00 89.00 135 HIS A O 1
ATOM 1025 N N . ASP A 1 136 ? -13.539 1.480 -8.304 1.00 86.81 136 ASP A N 1
ATOM 1026 C CA . ASP A 1 136 ? -14.960 1.140 -8.194 1.00 86.81 136 ASP A CA 1
ATOM 1027 C C . ASP A 1 136 ? -15.192 -0.384 -8.201 1.00 86.81 136 ASP A C 1
ATOM 1029 O O . ASP A 1 136 ? -16.126 -0.883 -7.587 1.00 86.81 136 ASP A O 1
ATOM 1033 N N . LEU A 1 137 ? -14.273 -1.146 -8.807 1.00 87.88 137 LEU A N 1
ATOM 1034 C CA . LEU A 1 137 ? -14.207 -2.610 -8.715 1.00 87.88 137 LEU A CA 1
ATOM 1035 C C . LEU A 1 137 ? -13.472 -3.126 -7.456 1.00 87.88 137 LEU A C 1
ATOM 1037 O O . LEU A 1 137 ? -13.296 -4.335 -7.300 1.00 87.88 137 LEU A O 1
ATOM 1041 N N . GLY A 1 138 ? -13.004 -2.239 -6.573 1.00 83.62 138 GLY A N 1
ATOM 1042 C CA . GLY A 1 138 ? -12.339 -2.579 -5.311 1.00 83.62 138 GLY A CA 1
ATOM 1043 C C . GLY A 1 138 ? -10.818 -2.760 -5.387 1.00 83.62 138 GLY A C 1
ATOM 1044 O O . GLY A 1 138 ? -10.227 -3.320 -4.462 1.00 83.62 138 GLY A O 1
ATOM 1045 N N . LEU A 1 139 ? -10.157 -2.323 -6.465 1.00 91.19 139 LEU A N 1
ATOM 1046 C CA . LEU A 1 139 ? -8.693 -2.345 -6.544 1.00 91.19 139 LEU A CA 1
ATOM 1047 C C . LEU A 1 139 ? -8.067 -1.115 -5.866 1.00 91.19 139 LEU A C 1
ATOM 1049 O O . LEU A 1 139 ? -8.574 -0.006 -6.024 1.00 91.19 139 LEU A O 1
ATOM 1053 N N . PRO A 1 140 ? -6.927 -1.267 -5.175 1.00 89.56 140 PRO A N 1
ATOM 1054 C CA . PRO A 1 140 ? -6.190 -0.141 -4.621 1.00 89.56 140 PRO A CA 1
ATOM 1055 C C . PRO A 1 140 ? -5.260 0.510 -5.646 1.00 89.56 140 PRO A C 1
ATOM 1057 O O . PRO A 1 140 ? -4.928 -0.076 -6.681 1.00 89.56 140 PRO A O 1
ATOM 1060 N N . ASP A 1 141 ? -4.760 1.689 -5.289 1.00 91.75 141 ASP A N 1
ATOM 1061 C CA . ASP A 1 141 ? -3.582 2.274 -5.919 1.00 91.75 141 ASP A CA 1
ATOM 1062 C C . ASP A 1 141 ? -2.338 1.420 -5.660 1.00 91.75 141 ASP A C 1
ATOM 1064 O O . ASP A 1 141 ? -2.070 0.983 -4.541 1.00 91.75 141 ASP A O 1
ATOM 1068 N N . LEU A 1 142 ? -1.539 1.208 -6.705 1.00 95.88 142 LEU A N 1
ATOM 1069 C CA . LEU A 1 142 ? -0.265 0.488 -6.634 1.00 95.88 142 LEU A CA 1
ATOM 1070 C C . LEU A 1 142 ? 0.959 1.411 -6.720 1.00 95.88 142 LEU A C 1
ATOM 1072 O O . LEU A 1 142 ? 2.086 0.915 -6.656 1.00 95.88 142 LEU A O 1
ATOM 1076 N N . TYR A 1 143 ? 0.773 2.727 -6.856 1.00 92.81 143 TYR A N 1
ATOM 1077 C CA . TYR A 1 143 ? 1.828 3.710 -6.581 1.00 92.81 143 TYR A CA 1
ATOM 1078 C C . TYR A 1 143 ? 1.915 4.019 -5.076 1.00 92.81 143 TYR A C 1
ATOM 1080 O O . TYR A 1 143 ? 1.079 3.577 -4.287 1.00 92.81 143 TYR A O 1
ATOM 1088 N N . ASP A 1 144 ? 2.951 4.746 -4.654 1.00 91.06 144 ASP A N 1
ATOM 1089 C CA . ASP A 1 144 ? 3.065 5.183 -3.262 1.00 91.06 144 ASP A CA 1
ATOM 1090 C C . ASP A 1 144 ? 2.123 6.372 -3.008 1.00 91.06 144 ASP A C 1
ATOM 1092 O O . ASP A 1 144 ? 2.382 7.503 -3.424 1.00 91.06 144 ASP A O 1
ATOM 1096 N N . THR A 1 145 ? 1.011 6.115 -2.320 1.00 84.81 145 THR A N 1
ATOM 1097 C CA . THR A 1 145 ? 0.000 7.133 -1.999 1.00 84.81 145 THR A CA 1
ATOM 1098 C C . THR A 1 145 ? 0.389 8.051 -0.837 1.00 84.81 145 THR A C 1
ATOM 1100 O O . THR A 1 145 ? -0.287 9.051 -0.612 1.00 84.81 145 THR A O 1
ATOM 1103 N N . SER A 1 146 ? 1.482 7.771 -0.113 1.00 80.38 146 SER A N 1
ATOM 1104 C CA . SER A 1 146 ? 1.980 8.662 0.949 1.00 80.38 146 SER A CA 1
ATOM 1105 C C . SER A 1 146 ? 2.666 9.917 0.396 1.00 80.38 146 SER A C 1
ATOM 1107 O O . SER A 1 146 ? 2.842 10.898 1.116 1.00 80.38 146 SER A O 1
ATOM 1109 N N . GLY A 1 147 ? 3.087 9.881 -0.874 1.00 82.75 147 GLY A N 1
ATOM 1110 C CA . GLY A 1 147 ? 3.847 10.952 -1.521 1.00 82.75 147 GLY A CA 1
ATOM 1111 C C . GLY A 1 147 ? 5.307 11.061 -1.064 1.00 82.75 147 GLY A C 1
ATOM 1112 O O . GLY A 1 147 ? 5.971 12.041 -1.405 1.00 82.75 147 GLY A O 1
ATOM 1113 N N . LEU A 1 148 ? 5.813 10.094 -0.286 1.00 87.19 148 LEU A N 1
ATOM 1114 C CA . LEU A 1 148 ? 7.186 10.106 0.226 1.00 87.19 148 LEU A CA 1
ATOM 1115 C C . LEU A 1 148 ? 8.192 9.410 -0.699 1.00 87.19 148 LEU A C 1
ATOM 1117 O O . LEU A 1 148 ? 9.351 9.821 -0.708 1.00 87.19 148 LEU A O 1
ATOM 1121 N N . GLY A 1 149 ? 7.777 8.393 -1.458 1.00 91.00 149 GLY A N 1
ATOM 1122 C CA . GLY A 1 149 ? 8.629 7.651 -2.395 1.00 91.00 149 GLY A CA 1
ATOM 1123 C C . GLY A 1 149 ? 7.913 7.273 -3.686 1.00 91.00 149 GLY A C 1
ATOM 1124 O O . GLY A 1 149 ? 6.785 7.701 -3.916 1.00 91.00 149 GLY A O 1
ATOM 1125 N N . ASP A 1 150 ? 8.566 6.449 -4.506 1.00 91.12 150 ASP A N 1
ATOM 1126 C CA . ASP A 1 150 ? 8.011 5.940 -5.762 1.00 91.12 150 ASP A CA 1
ATOM 1127 C C . ASP A 1 150 ? 8.040 4.402 -5.803 1.00 91.12 150 ASP A C 1
ATOM 1129 O O . ASP A 1 150 ? 9.080 3.773 -5.620 1.00 91.12 150 ASP A O 1
ATOM 1133 N N . SER A 1 151 ? 6.897 3.766 -6.077 1.00 91.94 151 SER A N 1
ATOM 1134 C CA . SER A 1 151 ? 6.849 2.315 -6.290 1.00 91.94 151 SER A CA 1
ATOM 1135 C C . SER A 1 151 ? 7.230 1.955 -7.728 1.00 91.94 151 SER A C 1
ATOM 1137 O O . SER A 1 151 ? 6.555 2.378 -8.667 1.00 91.94 151 SER A O 1
ATOM 1139 N N . ASP A 1 152 ? 8.197 1.046 -7.892 1.00 92.50 152 ASP A N 1
ATOM 1140 C CA . ASP A 1 152 ? 8.661 0.546 -9.199 1.00 92.50 152 ASP A CA 1
ATOM 1141 C C . ASP A 1 152 ? 7.592 -0.192 -10.032 1.00 92.50 152 ASP A C 1
ATOM 1143 O O . ASP A 1 152 ? 7.868 -0.649 -11.143 1.00 92.50 152 ASP A O 1
ATOM 1147 N N . VAL A 1 153 ? 6.358 -0.333 -9.539 1.00 97.50 153 VAL A N 1
ATOM 1148 C CA . VAL A 1 153 ? 5.241 -0.832 -10.352 1.00 97.50 153 VAL A CA 1
ATOM 1149 C C . VAL A 1 153 ? 5.052 0.043 -11.597 1.00 97.50 153 VAL A C 1
ATOM 1151 O O . VAL A 1 153 ? 4.956 -0.493 -12.701 1.00 97.50 153 VAL A O 1
ATOM 1154 N N . ASP A 1 154 ? 5.046 1.371 -11.446 1.00 96.81 154 ASP A N 1
ATOM 1155 C CA . ASP A 1 154 ? 4.962 2.354 -12.536 1.00 96.81 154 ASP A CA 1
ATOM 1156 C C . ASP A 1 154 ? 4.062 1.933 -13.722 1.00 96.81 154 ASP A C 1
ATOM 1158 O O . ASP A 1 154 ? 2.871 1.667 -13.575 1.00 96.81 154 ASP A O 1
ATOM 1162 N N . PHE A 1 155 ? 4.609 1.897 -14.943 1.00 98.12 155 PHE A N 1
ATOM 1163 C CA . PHE A 1 155 ? 3.877 1.585 -16.161 1.00 98.12 155 PHE A CA 1
ATOM 1164 C C . PHE A 1 155 ? 3.575 0.092 -16.315 1.00 98.12 155 PHE A C 1
ATOM 1166 O O . PHE A 1 155 ? 2.895 -0.283 -17.273 1.00 98.12 155 PHE A O 1
ATOM 1173 N N . TRP A 1 156 ? 4.042 -0.777 -15.412 1.00 98.31 156 TRP A N 1
ATOM 1174 C CA . TRP A 1 156 ? 3.694 -2.194 -15.460 1.00 98.31 156 TRP A CA 1
ATOM 1175 C C . TRP A 1 156 ? 2.233 -2.459 -15.101 1.00 98.31 156 TRP A C 1
ATOM 1177 O O . TRP A 1 156 ? 1.715 -3.479 -15.555 1.00 98.31 156 TRP A O 1
ATOM 1187 N N . ASP A 1 157 ? 1.553 -1.574 -14.369 1.00 98.06 157 ASP A N 1
ATOM 1188 C CA . ASP A 1 157 ? 0.159 -1.781 -13.964 1.00 98.06 157 ASP A CA 1
ATOM 1189 C C . ASP A 1 157 ? -0.722 -0.551 -14.201 1.00 98.06 157 ASP A C 1
ATOM 1191 O O . ASP A 1 157 ? -0.307 0.584 -13.961 1.00 98.06 157 ASP A O 1
ATOM 1195 N N . LEU A 1 158 ? -1.962 -0.797 -14.633 1.00 97.94 158 LEU A N 1
ATOM 1196 C CA . LEU A 1 158 ? -3.013 0.211 -14.760 1.00 97.94 158 LEU A CA 1
ATOM 1197 C C . LEU A 1 158 ? -3.246 0.974 -13.450 1.00 97.94 158 LEU A C 1
ATOM 1199 O O . LEU A 1 158 ? -3.459 2.184 -13.498 1.00 97.94 158 LEU A O 1
ATOM 1203 N N . MET A 1 159 ? -3.171 0.289 -12.306 1.00 97.19 159 MET A N 1
ATOM 1204 C CA . MET A 1 159 ? -3.369 0.880 -10.976 1.00 97.19 159 MET A CA 1
ATOM 1205 C C . MET A 1 159 ? -2.147 1.682 -10.487 1.00 97.19 159 MET A C 1
ATOM 1207 O O . MET A 1 159 ? -2.055 2.050 -9.324 1.00 97.19 159 MET A O 1
ATOM 1211 N N . SER A 1 160 ? -1.183 1.956 -11.368 1.00 96.06 160 SER A N 1
ATOM 1212 C CA . SER A 1 160 ? -0.056 2.863 -11.139 1.00 96.06 160 SER A CA 1
ATOM 1213 C C . SER A 1 160 ? 0.101 3.809 -12.342 1.00 96.06 160 SER A C 1
ATOM 1215 O O . SER A 1 160 ? -0.890 4.240 -12.937 1.00 96.06 160 SER A O 1
ATOM 1217 N N . SER A 1 161 ? 1.326 4.139 -12.762 1.00 95.94 161 SER A N 1
ATOM 1218 C CA . SER A 1 161 ? 1.573 4.982 -13.943 1.00 95.94 161 SER A CA 1
ATOM 1219 C C . SER A 1 161 ? 1.074 4.353 -15.259 1.00 95.94 161 SER A C 1
ATOM 1221 O O . SER A 1 161 ? 1.013 5.041 -16.278 1.00 95.94 161 SER A O 1
ATOM 1223 N N . GLY A 1 162 ? 0.684 3.073 -15.289 1.00 97.31 162 GLY A N 1
ATOM 1224 C CA . GLY A 1 162 ? 0.182 2.392 -16.486 1.00 97.31 162 GLY A CA 1
ATOM 1225 C C . GLY A 1 162 ? -1.034 3.052 -17.131 1.00 97.31 162 GLY A C 1
ATOM 1226 O O . GLY A 1 162 ? -1.147 3.045 -18.359 1.00 97.31 162 GLY A O 1
ATOM 1227 N N . SER A 1 163 ? -1.881 3.719 -16.344 1.00 96.25 163 SER A N 1
ATOM 1228 C CA . SER A 1 163 ? -3.002 4.545 -16.822 1.00 96.25 163 SER A CA 1
ATOM 1229 C C . SER A 1 163 ? -2.564 5.725 -17.704 1.00 96.25 163 SER A C 1
ATOM 1231 O O . SER A 1 163 ? -3.338 6.237 -18.508 1.00 96.25 163 SER A O 1
ATOM 1233 N N . HIS A 1 164 ? -1.297 6.133 -17.623 1.00 95.00 164 HIS A N 1
ATOM 1234 C CA . HIS A 1 164 ? -0.740 7.288 -18.329 1.00 95.00 164 HIS A CA 1
ATOM 1235 C C . HIS A 1 164 ? 0.006 6.912 -19.622 1.00 95.00 164 HIS A C 1
ATOM 1237 O O . HIS A 1 164 ? 0.518 7.784 -20.335 1.00 95.00 164 HIS A O 1
ATOM 1243 N N . ALA A 1 165 ? 0.061 5.621 -19.960 1.00 96.12 165 ALA A N 1
ATOM 1244 C CA . ALA A 1 165 ? 0.773 5.125 -21.130 1.00 96.12 165 ALA A CA 1
ATOM 1245 C C . ALA A 1 165 ? 0.100 5.489 -22.469 1.00 96.12 165 ALA A C 1
ATOM 1247 O O . ALA A 1 165 ? -1.087 5.815 -22.571 1.00 96.12 165 ALA A O 1
ATOM 1248 N N . GLY A 1 166 ? 0.903 5.401 -23.533 1.00 95.00 166 GLY A N 1
ATOM 1249 C CA . GLY A 1 166 ? 0.442 5.486 -24.915 1.00 95.00 166 GLY A CA 1
ATOM 1250 C C . GLY A 1 166 ? 1.136 6.555 -25.763 1.00 95.00 166 GLY A C 1
ATOM 1251 O O . GLY A 1 166 ? 1.801 7.459 -25.242 1.00 95.00 166 GLY A O 1
ATOM 1252 N N . PRO A 1 167 ? 1.004 6.461 -27.101 1.00 92.62 167 PRO A N 1
ATOM 1253 C CA . PRO A 1 167 ? 1.610 7.413 -28.034 1.00 92.62 167 PRO A CA 1
ATOM 1254 C C . PRO A 1 167 ? 1.084 8.837 -27.820 1.00 92.62 167 PRO A C 1
ATOM 1256 O O . PRO A 1 167 ? 1.838 9.803 -27.947 1.00 92.62 167 PRO A O 1
ATOM 1259 N N . ILE A 1 168 ? -0.187 8.943 -27.437 1.00 91.44 168 ILE A N 1
ATOM 1260 C CA . ILE A 1 168 ? -0.798 10.120 -26.826 1.00 91.44 168 ILE A CA 1
ATOM 1261 C C . ILE A 1 168 ? -0.986 9.787 -25.342 1.00 91.44 168 ILE A C 1
ATOM 1263 O O . ILE A 1 168 ? -1.281 8.640 -24.999 1.00 91.44 168 ILE A O 1
ATOM 1267 N N . PHE A 1 169 ? -0.765 10.767 -24.475 1.00 89.12 169 PHE A N 1
ATOM 1268 C CA . PHE A 1 169 ? -0.928 10.621 -23.032 1.00 89.12 169 PHE A CA 1
ATOM 1269 C C . PHE A 1 169 ? -2.280 9.970 -22.682 1.00 89.12 169 PHE A C 1
ATOM 1271 O O . PHE A 1 169 ? -3.294 10.348 -23.267 1.00 89.12 169 PHE A O 1
ATOM 1278 N N . GLN A 1 170 ? -2.266 8.949 -21.814 1.00 92.56 170 GLN A N 1
ATOM 1279 C CA . GLN A 1 170 ? -3.450 8.203 -21.342 1.00 92.56 170 GLN A CA 1
ATOM 1280 C C . GLN A 1 170 ? -4.292 7.494 -22.430 1.00 92.56 170 GLN A C 1
ATOM 1282 O O . GLN A 1 170 ? -5.388 7.003 -22.156 1.00 92.56 170 GLN A O 1
ATOM 1287 N N . SER A 1 171 ? -3.823 7.435 -23.683 1.00 94.62 171 SER A N 1
ATOM 1288 C CA . SER A 1 171 ? -4.609 6.886 -24.806 1.00 94.62 171 SER A CA 1
ATOM 1289 C C . SER A 1 171 ? -4.512 5.369 -24.963 1.00 94.62 171 SER A C 1
ATOM 1291 O O . SER A 1 171 ? -5.358 4.765 -25.622 1.00 94.62 171 SER A O 1
ATOM 1293 N N . LEU A 1 172 ? -3.464 4.758 -24.408 1.00 96.31 172 LEU A N 1
ATOM 1294 C CA . LEU A 1 172 ? -3.213 3.325 -24.503 1.00 96.31 172 LEU A CA 1
ATOM 1295 C C . LEU A 1 172 ? -2.646 2.846 -23.163 1.00 96.31 172 LEU A C 1
ATOM 1297 O O . LEU A 1 172 ? -1.433 2.625 -23.071 1.00 96.31 172 LEU A O 1
ATOM 1301 N N . PRO A 1 173 ? -3.500 2.755 -22.127 1.00 97.25 173 PRO A N 1
ATOM 1302 C CA . PRO A 1 173 ? -3.076 2.309 -20.810 1.00 97.25 173 PRO A CA 1
ATOM 1303 C C . PRO A 1 173 ? -2.554 0.873 -20.870 1.00 97.25 173 PRO A C 1
ATOM 1305 O O . PRO A 1 173 ? -2.980 0.100 -21.729 1.00 97.25 173 PRO A O 1
ATOM 1308 N N . THR A 1 174 ? -1.639 0.510 -19.975 1.00 97.50 174 THR A N 1
ATOM 1309 C CA . THR A 1 174 ? -1.134 -0.868 -19.872 1.00 97.50 174 THR A CA 1
ATOM 1310 C C . THR A 1 174 ? -2.127 -1.774 -19.145 1.00 97.50 174 THR A C 1
ATOM 1312 O O . THR A 1 174 ? -3.107 -1.312 -18.561 1.00 97.50 174 THR A O 1
ATOM 1315 N N . HIS A 1 175 ? -1.936 -3.094 -19.233 1.00 95.69 175 HIS A N 1
ATOM 1316 C CA . HIS A 1 175 ? -2.812 -4.030 -18.524 1.00 95.69 175 HIS A CA 1
ATOM 1317 C C . HIS A 1 175 ? -2.664 -3.918 -17.006 1.00 95.69 175 HIS A C 1
ATOM 1319 O O . HIS A 1 175 ? -1.554 -3.766 -16.502 1.00 95.69 175 HIS A O 1
ATOM 1325 N N . MET A 1 176 ? -3.770 -4.168 -16.300 1.00 96.88 176 MET A N 1
ATOM 1326 C CA . MET A 1 176 ? -3.728 -4.653 -14.920 1.00 96.88 176 MET A CA 1
ATOM 1327 C C . MET A 1 176 ? -2.834 -5.900 -14.828 1.00 96.88 176 MET A C 1
ATOM 1329 O O . MET A 1 176 ? -2.892 -6.794 -15.691 1.00 96.88 176 MET A O 1
ATOM 1333 N N . GLY A 1 177 ? -2.030 -5.970 -13.777 1.00 96.38 177 GLY A N 1
ATOM 1334 C CA . GLY A 1 177 ? -1.182 -7.103 -13.452 1.00 96.38 177 GLY A CA 1
ATOM 1335 C C . GLY A 1 177 ? -1.986 -8.328 -13.031 1.00 96.38 177 GLY A C 1
ATOM 1336 O O . GLY A 1 177 ? -3.206 -8.298 -12.832 1.00 96.38 177 GLY A O 1
ATOM 1337 N N . ILE A 1 178 ? -1.287 -9.453 -12.895 1.00 97.94 178 ILE A N 1
ATOM 1338 C CA . ILE A 1 178 ? -1.922 -10.743 -12.591 1.00 97.94 178 ILE A CA 1
ATOM 1339 C C . ILE A 1 178 ? -2.653 -10.766 -11.244 1.00 97.94 178 ILE A C 1
ATOM 1341 O O . ILE A 1 178 ? -3.637 -11.487 -11.114 1.00 97.94 178 ILE A O 1
ATOM 1345 N N . TRP A 1 179 ? -2.206 -9.985 -10.255 1.00 97.81 179 TRP A N 1
ATOM 1346 C CA . TRP A 1 179 ? -2.882 -9.908 -8.958 1.00 97.81 179 TRP A CA 1
ATOM 1347 C C . TRP A 1 179 ? -4.283 -9.306 -9.099 1.00 97.81 179 TRP A C 1
ATOM 1349 O O . TRP A 1 179 ? -5.250 -9.968 -8.740 1.00 97.81 179 TRP A O 1
ATOM 1359 N N . ALA A 1 180 ? -4.387 -8.117 -9.701 1.00 97.31 180 ALA A N 1
ATOM 1360 C CA . ALA A 1 180 ? -5.652 -7.423 -9.935 1.00 97.31 180 ALA A CA 1
ATOM 1361 C C . ALA A 1 180 ? -6.623 -8.284 -10.762 1.00 97.31 180 ALA A C 1
ATOM 1363 O O . ALA A 1 180 ? -7.767 -8.502 -10.374 1.00 97.31 180 ALA A O 1
ATOM 1364 N N . LYS A 1 181 ? -6.140 -8.884 -11.858 1.00 97.50 181 LYS A N 1
ATOM 1365 C CA . LYS A 1 181 ? -6.955 -9.797 -12.678 1.00 97.50 181 LYS A CA 1
ATOM 1366 C C . LYS A 1 181 ? -7.435 -11.023 -11.904 1.00 97.50 181 LYS A C 1
ATOM 1368 O O . LYS A 1 181 ? -8.523 -11.514 -12.180 1.00 97.50 181 LYS A O 1
ATOM 1373 N N . TRP A 1 182 ? -6.630 -11.542 -10.979 1.00 97.56 182 TRP A N 1
ATOM 1374 C CA . TRP A 1 182 ? -7.009 -12.696 -10.171 1.00 97.56 182 TRP A CA 1
ATOM 1375 C C . TRP A 1 182 ? -8.054 -12.347 -9.114 1.00 97.56 182 TRP A C 1
ATOM 1377 O O . TRP A 1 182 ? -9.059 -13.048 -9.021 1.00 97.56 182 TRP A O 1
ATOM 1387 N N . VAL A 1 183 ? -7.868 -11.258 -8.361 1.00 94.81 183 VAL A N 1
ATOM 1388 C CA . VAL A 1 183 ? -8.835 -10.854 -7.324 1.00 94.81 183 VAL A CA 1
ATOM 1389 C C . VAL A 1 183 ? -10.181 -10.430 -7.918 1.00 94.81 183 VAL A C 1
ATOM 1391 O O . VAL A 1 183 ? -11.210 -10.712 -7.318 1.00 94.81 183 VAL A O 1
ATOM 1394 N N . LEU A 1 184 ? -10.189 -9.873 -9.135 1.00 94.56 184 LEU A N 1
ATOM 1395 C CA . LEU A 1 184 ? -11.410 -9.582 -9.899 1.00 94.56 184 LEU A CA 1
ATOM 1396 C C . LEU A 1 184 ? -12.025 -10.816 -10.591 1.00 94.56 184 LEU A C 1
ATOM 1398 O O . LEU A 1 184 ? -13.041 -10.708 -11.275 1.00 94.56 184 LEU A O 1
ATOM 1402 N N . GLY A 1 185 ? -11.403 -11.996 -10.483 1.00 95.06 185 GLY A N 1
ATOM 1403 C CA . GLY A 1 185 ? -11.892 -13.232 -11.106 1.00 95.06 185 GLY A CA 1
ATOM 1404 C C . GLY A 1 185 ? -11.735 -13.299 -12.633 1.00 95.06 185 GLY A C 1
ATOM 1405 O O . GLY A 1 185 ? -12.345 -14.149 -13.283 1.00 95.06 185 GLY A O 1
ATOM 1406 N N . TRP A 1 186 ? -10.925 -12.425 -13.234 1.00 95.75 186 TRP A N 1
ATOM 1407 C CA . TRP A 1 186 ? -10.678 -12.368 -14.683 1.00 95.75 186 TRP A CA 1
ATOM 1408 C C . TRP A 1 186 ? -9.559 -13.308 -15.149 1.00 95.75 186 TRP A C 1
ATOM 1410 O O . TRP A 1 186 ? -9.462 -13.608 -16.341 1.00 95.75 186 TRP A O 1
ATOM 1420 N N . ALA A 1 187 ? -8.703 -13.756 -14.231 1.00 97.06 187 ALA A N 1
ATOM 1421 C CA . ALA A 1 187 ? -7.608 -14.687 -14.485 1.00 97.06 187 ALA A CA 1
ATOM 1422 C C . ALA A 1 187 ? -7.448 -15.669 -13.321 1.00 97.06 187 ALA A C 1
ATOM 1424 O O . ALA A 1 187 ? -7.661 -15.305 -12.170 1.00 97.06 187 ALA A O 1
ATOM 1425 N N . GLU A 1 188 ? -6.998 -16.893 -13.601 1.00 97.56 188 GLU A N 1
ATOM 1426 C CA . GLU A 1 188 ? -6.757 -17.899 -12.558 1.00 97.56 188 GLU A CA 1
ATOM 1427 C C . GLU A 1 188 ? -5.298 -18.389 -12.618 1.00 97.56 188 GLU A C 1
ATOM 1429 O O . GLU A 1 188 ? -4.945 -19.243 -13.446 1.00 97.56 188 GLU A O 1
ATOM 1434 N N . PRO A 1 189 ? -4.395 -17.854 -11.773 1.00 98.19 189 PRO A N 1
ATOM 1435 C CA . PRO A 1 189 ? -3.007 -18.283 -11.752 1.00 98.19 189 PRO A CA 1
ATOM 1436 C C . PRO A 1 189 ? -2.879 -19.709 -11.206 1.00 98.19 189 PRO A C 1
ATOM 1438 O O . PRO A 1 189 ? -3.538 -20.127 -10.256 1.00 98.19 189 PRO A O 1
ATOM 1441 N N . VAL A 1 190 ? -1.932 -20.475 -11.749 1.00 98.38 190 VAL A N 1
ATOM 1442 C CA . VAL A 1 190 ? -1.638 -21.813 -11.231 1.00 98.38 190 VAL A CA 1
ATOM 1443 C C . VAL A 1 190 ? -1.008 -21.697 -9.846 1.00 98.38 190 VAL A C 1
ATOM 1445 O O . VAL A 1 190 ? 0.150 -21.293 -9.714 1.00 98.38 190 VAL A O 1
ATOM 1448 N N . THR A 1 191 ? -1.745 -22.133 -8.827 1.00 98.44 191 THR A N 1
ATOM 1449 C CA . THR A 1 191 ? -1.276 -22.145 -7.437 1.00 98.44 191 THR A CA 1
ATOM 1450 C C . THR A 1 191 ? -0.296 -23.295 -7.174 1.00 98.44 191 THR A C 1
ATOM 1452 O O . THR A 1 191 ? -0.484 -24.439 -7.614 1.00 98.44 191 THR A O 1
ATOM 1455 N N . ILE A 1 192 ? 0.802 -22.992 -6.480 1.00 98.31 192 ILE A N 1
ATOM 1456 C CA . ILE A 1 192 ? 1.866 -23.919 -6.094 1.00 98.31 192 ILE A CA 1
ATOM 1457 C C . ILE A 1 192 ? 2.146 -23.759 -4.596 1.00 98.31 192 ILE A C 1
ATOM 1459 O O . ILE A 1 192 ? 2.782 -22.796 -4.178 1.00 98.31 192 ILE A O 1
ATOM 1463 N N . SER A 1 193 ? 1.732 -24.748 -3.805 1.00 98.12 193 SER A N 1
ATOM 1464 C CA . SER A 1 193 ? 1.884 -24.731 -2.345 1.00 98.12 193 SER A CA 1
ATOM 1465 C C . SER A 1 193 ? 3.297 -25.112 -1.866 1.00 98.12 193 SER A C 1
ATOM 1467 O O . SER A 1 193 ? 3.996 -25.869 -2.566 1.00 98.12 193 SER A O 1
ATOM 1469 N N . PRO A 1 194 ? 3.705 -24.698 -0.646 1.00 97.06 194 PRO A N 1
ATOM 1470 C CA . PRO A 1 194 ? 4.990 -25.064 -0.059 1.00 97.06 194 PRO A CA 1
ATOM 1471 C C . PRO A 1 194 ? 5.221 -26.579 0.012 1.00 97.06 194 PRO A C 1
ATOM 1473 O O . PRO A 1 194 ? 4.348 -27.371 0.376 1.00 97.06 194 PRO A O 1
ATOM 1476 N N . GLY A 1 195 ? 6.441 -27.005 -0.311 1.00 96.50 195 GLY A N 1
ATOM 1477 C CA . GLY A 1 195 ? 6.867 -28.405 -0.302 1.00 96.50 195 GLY A CA 1
ATOM 1478 C C . GLY A 1 195 ? 6.407 -29.231 -1.508 1.00 96.50 195 GLY A C 1
ATOM 1479 O O . GLY A 1 195 ? 6.663 -30.435 -1.537 1.00 96.50 195 GLY A O 1
ATOM 1480 N N . SER A 1 196 ? 5.753 -28.621 -2.501 1.00 97.38 196 SER A N 1
ATOM 1481 C CA . SER A 1 196 ? 5.409 -29.293 -3.760 1.00 97.38 196 SER A CA 1
ATOM 1482 C C . SER A 1 196 ? 6.659 -29.723 -4.548 1.00 97.38 196 SER A C 1
ATOM 1484 O O . SER A 1 196 ? 7.763 -29.212 -4.352 1.00 97.38 196 SER A O 1
ATOM 1486 N N . ALA A 1 197 ? 6.508 -30.665 -5.483 1.00 97.50 197 ALA A N 1
ATOM 1487 C CA . ALA A 1 197 ? 7.605 -31.036 -6.376 1.00 97.50 197 ALA A CA 1
ATOM 1488 C C . ALA A 1 197 ? 7.865 -29.928 -7.422 1.00 97.50 197 ALA A C 1
ATOM 1490 O O . ALA A 1 197 ? 6.903 -29.394 -7.984 1.00 97.50 197 ALA A O 1
ATOM 1491 N N . PRO A 1 198 ? 9.132 -29.610 -7.758 1.00 98.25 198 PRO A N 1
ATOM 1492 C CA . PRO A 1 198 ? 9.432 -28.646 -8.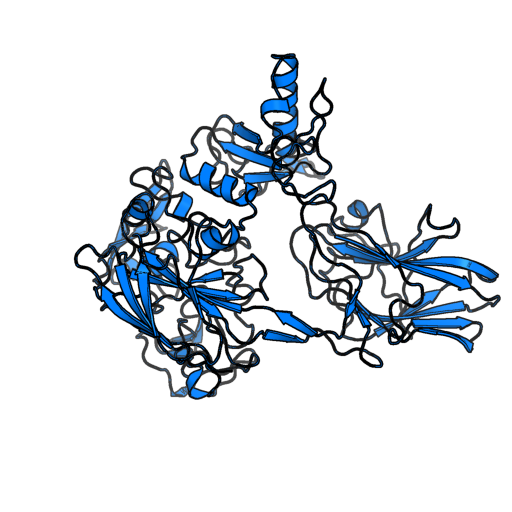811 1.00 98.25 198 PRO A CA 1
ATOM 1493 C C . PRO A 1 198 ? 8.866 -29.082 -10.171 1.00 98.25 198 PRO A C 1
ATOM 1495 O O . PRO A 1 198 ? 9.087 -30.216 -10.615 1.00 98.25 198 PRO A O 1
ATOM 1498 N N . ARG A 1 199 ? 8.185 -28.168 -10.869 1.00 98.38 199 ARG A N 1
ATOM 1499 C CA . ARG A 1 199 ? 7.491 -28.432 -12.143 1.00 98.38 199 ARG A CA 1
ATOM 1500 C C . ARG A 1 199 ? 7.746 -27.337 -13.169 1.00 98.38 199 ARG A C 1
ATOM 1502 O O . ARG A 1 199 ? 8.190 -26.251 -12.823 1.00 98.38 199 ARG A O 1
ATOM 1509 N N . THR A 1 200 ? 7.503 -27.637 -14.438 1.00 98.69 200 THR A N 1
ATOM 1510 C CA . THR A 1 200 ? 7.519 -26.620 -15.496 1.00 98.69 200 THR A CA 1
ATOM 1511 C C . THR A 1 200 ? 6.088 -26.177 -15.760 1.00 98.69 200 THR A C 1
ATOM 1513 O O . THR A 1 200 ? 5.224 -27.029 -15.957 1.00 98.69 200 THR A O 1
ATOM 1516 N N . VAL A 1 201 ? 5.848 -24.870 -15.753 1.00 98.75 201 VAL A N 1
ATOM 1517 C CA . VAL A 1 201 ? 4.575 -24.248 -16.123 1.00 98.75 201 VAL A CA 1
ATOM 1518 C C . VAL A 1 201 ? 4.717 -23.640 -17.513 1.00 98.75 201 VAL A C 1
ATOM 1520 O O . VAL A 1 201 ? 5.747 -23.046 -17.838 1.00 98.75 201 VAL A O 1
ATOM 1523 N N . LEU A 1 202 ? 3.690 -23.828 -18.336 1.00 98.50 202 LEU A N 1
ATOM 1524 C CA . LEU A 1 202 ? 3.550 -23.158 -19.619 1.00 98.50 202 LEU A CA 1
ATOM 1525 C C . LEU A 1 202 ? 2.803 -21.844 -19.372 1.00 98.50 202 LEU A C 1
ATOM 1527 O O . LEU A 1 202 ? 1.580 -21.851 -19.266 1.00 98.50 202 LEU A O 1
ATOM 1531 N N . LEU A 1 203 ? 3.546 -20.758 -19.187 1.00 98.75 203 LEU A N 1
ATOM 1532 C CA . LEU A 1 203 ? 3.020 -19.445 -18.826 1.00 98.75 203 LEU A CA 1
ATOM 1533 C C . LEU A 1 203 ? 2.666 -18.670 -20.098 1.00 98.75 203 LEU A C 1
ATOM 1535 O O . LEU A 1 203 ? 3.544 -18.426 -20.927 1.00 98.75 203 LEU A O 1
ATOM 1539 N N . GLY A 1 204 ? 1.388 -18.348 -20.277 1.00 98.44 204 GLY A N 1
ATOM 1540 C CA . GLY A 1 204 ? 0.902 -17.553 -21.400 1.00 98.44 204 GLY A CA 1
ATOM 1541 C C . GLY A 1 204 ? 1.077 -16.062 -21.153 1.00 98.44 204 GLY A C 1
ATOM 1542 O O . GLY A 1 204 ? 1.210 -15.629 -20.012 1.00 98.44 204 GLY A O 1
ATOM 1543 N N . GLN A 1 205 ? 1.085 -15.281 -22.229 1.00 97.25 205 GLN A N 1
ATOM 1544 C CA . GLN A 1 205 ? 1.100 -13.827 -22.129 1.00 97.25 205 GLN A CA 1
ATOM 1545 C C . GLN A 1 205 ? -0.164 -13.282 -21.440 1.00 97.25 205 GLN A C 1
ATOM 1547 O O . GLN A 1 205 ? -1.261 -13.765 -21.710 1.00 97.25 205 GLN A O 1
ATOM 1552 N N . SER A 1 206 ? -0.018 -12.240 -20.618 1.00 94.75 206 SER A N 1
ATOM 1553 C CA . SER A 1 206 ? -1.113 -11.658 -19.823 1.00 94.75 206 SER A CA 1
ATOM 1554 C C . SER A 1 206 ? -2.202 -10.978 -20.651 1.00 94.75 206 SER A C 1
ATOM 1556 O O . SER A 1 206 ? -3.321 -10.792 -20.168 1.00 94.75 206 SER A O 1
ATOM 1558 N N . SER A 1 207 ? -1.893 -10.556 -21.882 1.00 94.31 207 SER A N 1
ATOM 1559 C CA . SER A 1 207 ? -2.905 -10.087 -22.829 1.00 94.31 207 SER A CA 1
ATOM 1560 C C . SER A 1 207 ? -3.337 -11.234 -23.727 1.00 94.31 207 SER A C 1
ATOM 1562 O O . SER A 1 207 ? -2.498 -11.850 -24.375 1.00 94.31 207 SER A O 1
ATOM 1564 N N . ARG A 1 208 ? -4.648 -11.500 -23.810 1.00 94.31 208 ARG A N 1
ATOM 1565 C CA . ARG A 1 208 ? -5.208 -12.547 -24.684 1.00 94.31 208 ARG A CA 1
ATOM 1566 C C . ARG A 1 208 ? -4.492 -13.891 -24.488 1.00 94.31 208 ARG A C 1
ATOM 1568 O O . ARG A 1 208 ? -3.938 -14.442 -25.443 1.00 94.31 208 ARG A O 1
ATOM 1575 N N . THR A 1 209 ? -4.496 -14.394 -23.252 1.00 96.00 209 THR A N 1
ATOM 1576 C CA . THR A 1 209 ? -3.776 -15.612 -22.871 1.00 96.00 209 THR A CA 1
ATOM 1577 C C . THR A 1 209 ? -4.055 -16.762 -23.851 1.00 96.00 209 THR A C 1
ATOM 1579 O O . THR A 1 209 ? -5.221 -17.100 -24.097 1.00 96.00 209 THR A O 1
ATOM 1582 N N . PRO A 1 210 ? -3.018 -17.390 -24.438 1.00 96.88 210 PRO A N 1
ATOM 1583 C CA . PRO A 1 210 ? -3.208 -18.527 -25.327 1.00 96.88 210 PRO A CA 1
ATOM 1584 C C . PRO A 1 210 ? -3.937 -19.693 -24.645 1.00 96.88 210 PRO A C 1
ATOM 1586 O O . PRO A 1 210 ? -3.684 -20.054 -23.498 1.00 96.88 210 PRO A O 1
ATOM 1589 N N . LYS A 1 211 ? -4.840 -20.356 -25.373 1.00 95.88 211 LYS A N 1
ATOM 1590 C CA . LYS A 1 211 ? -5.547 -21.528 -24.834 1.00 95.88 211 LYS A CA 1
ATOM 1591 C C . LYS A 1 211 ? -4.561 -22.646 -24.481 1.00 95.88 211 LYS A C 1
ATOM 1593 O O . LYS A 1 211 ? -3.715 -23.010 -25.295 1.00 95.88 211 LYS A O 1
ATOM 1598 N N . GLY A 1 212 ? -4.737 -23.247 -23.305 1.00 96.50 212 GLY A N 1
ATOM 1599 C CA . GLY A 1 212 ? -3.897 -24.350 -22.824 1.00 96.50 212 GLY A CA 1
ATOM 1600 C C . GLY A 1 212 ? -2.608 -23.910 -22.122 1.00 96.50 212 GLY A C 1
ATOM 1601 O O . GLY A 1 212 ? -1.790 -24.765 -21.783 1.00 96.50 212 GLY A O 1
ATOM 1602 N N . THR A 1 213 ? -2.426 -22.610 -21.891 1.00 98.50 213 THR A N 1
ATOM 1603 C CA . THR A 1 213 ? -1.371 -22.052 -21.035 1.00 98.50 213 THR A CA 1
ATOM 1604 C C . THR A 1 213 ? -1.971 -21.518 -19.733 1.00 98.50 213 THR A C 1
ATOM 1606 O O . THR A 1 213 ? -3.178 -21.311 -19.659 1.00 98.50 213 THR A O 1
ATOM 1609 N N . ALA A 1 214 ? -1.147 -21.310 -18.710 1.00 98.62 214 ALA A N 1
ATOM 1610 C CA . ALA A 1 214 ? -1.558 -20.660 -17.468 1.00 98.62 214 ALA A CA 1
ATOM 1611 C C . ALA A 1 214 ? -1.615 -19.133 -17.640 1.00 98.62 214 ALA A C 1
ATOM 1613 O O . ALA A 1 214 ? -0.723 -18.586 -18.292 1.00 98.62 214 ALA A O 1
ATOM 1614 N N . ASP A 1 215 ? -2.593 -18.469 -17.015 1.00 98.12 215 ASP A N 1
ATOM 1615 C CA . ASP A 1 215 ? -2.674 -16.997 -16.955 1.00 98.12 215 ASP A CA 1
ATOM 1616 C C . ASP A 1 215 ? -1.557 -16.391 -16.093 1.00 98.12 215 ASP A C 1
ATOM 1618 O O . ASP A 1 215 ? -1.071 -15.293 -16.343 1.00 98.12 215 ASP A O 1
ATOM 1622 N N . GLY A 1 216 ? -1.129 -17.139 -15.079 1.00 98.50 216 GLY A N 1
ATOM 1623 C CA . GLY A 1 216 ? -0.127 -16.726 -14.111 1.00 98.50 216 GLY A CA 1
ATOM 1624 C C . GLY A 1 216 ? 0.378 -17.899 -13.282 1.00 98.50 216 GLY A C 1
ATOM 1625 O O . GLY A 1 216 ? -0.096 -19.033 -13.400 1.00 98.50 216 GLY A O 1
ATOM 1626 N N . ILE A 1 217 ? 1.344 -17.629 -12.414 1.00 98.88 217 ILE A N 1
ATOM 1627 C CA . ILE A 1 217 ? 1.837 -18.564 -11.400 1.00 98.88 217 ILE A CA 1
ATOM 1628 C C . ILE A 1 217 ? 1.667 -17.892 -10.045 1.00 98.88 217 ILE A C 1
ATOM 1630 O O . ILE A 1 217 ? 2.145 -16.778 -9.876 1.00 98.88 217 ILE A O 1
ATOM 1634 N N . LYS A 1 218 ? 1.061 -18.581 -9.077 1.00 98.75 218 LYS A N 1
ATOM 1635 C CA . LYS A 1 218 ? 1.017 -18.164 -7.671 1.00 98.75 218 LYS A CA 1
ATOM 1636 C C . LYS A 1 218 ? 1.811 -19.154 -6.832 1.00 98.75 218 LYS A C 1
ATOM 1638 O O . LYS A 1 218 ? 1.538 -20.353 -6.868 1.00 98.75 218 LYS A O 1
ATOM 1643 N N . ILE A 1 219 ? 2.822 -18.679 -6.114 1.00 98.75 219 ILE A N 1
ATOM 1644 C CA . ILE A 1 219 ? 3.639 -19.503 -5.218 1.00 98.75 219 ILE A CA 1
ATOM 1645 C C . ILE A 1 219 ? 3.318 -19.096 -3.792 1.00 98.75 219 ILE A C 1
ATOM 1647 O O . ILE A 1 219 ? 3.774 -18.051 -3.328 1.00 98.75 219 ILE A O 1
ATOM 1651 N N . ASP A 1 220 ? 2.561 -19.945 -3.110 1.00 98.25 220 ASP A N 1
ATOM 1652 C CA . ASP A 1 220 ? 2.247 -19.748 -1.702 1.00 98.25 220 ASP A CA 1
ATOM 1653 C C . ASP A 1 220 ? 3.513 -19.922 -0.864 1.00 98.25 220 ASP A C 1
ATOM 1655 O O . ASP A 1 220 ? 4.324 -20.828 -1.102 1.00 98.25 220 ASP A O 1
ATOM 1659 N N . LEU A 1 221 ? 3.657 -19.065 0.139 1.00 98.06 221 LEU A N 1
ATOM 1660 C CA . LEU A 1 221 ? 4.669 -19.173 1.177 1.00 98.06 221 LEU A CA 1
ATOM 1661 C C . LEU A 1 221 ? 3.984 -19.583 2.493 1.00 98.06 221 LEU A C 1
ATOM 1663 O O . LEU A 1 221 ? 2.786 -19.351 2.649 1.00 98.06 221 LEU A O 1
ATOM 1667 N N . PRO A 1 222 ? 4.698 -20.226 3.432 1.00 95.62 222 PRO A N 1
ATOM 1668 C CA . PRO A 1 222 ? 4.207 -20.391 4.798 1.00 95.62 222 PRO A CA 1
ATOM 1669 C C . PRO A 1 222 ? 3.764 -19.050 5.399 1.00 95.62 222 PRO A C 1
ATOM 1671 O O . PRO A 1 222 ? 4.507 -18.079 5.304 1.00 95.62 222 PRO A O 1
ATOM 1674 N N . ASP A 1 223 ? 2.587 -19.007 6.029 1.00 92.25 223 ASP A N 1
ATOM 1675 C CA . ASP A 1 223 ? 2.025 -17.754 6.543 1.00 92.25 223 ASP A CA 1
ATOM 1676 C C . ASP A 1 223 ? 2.961 -17.040 7.526 1.00 92.25 223 ASP A C 1
ATOM 1678 O O . ASP A 1 223 ? 3.626 -17.659 8.371 1.00 92.25 223 ASP A O 1
ATOM 1682 N N . LYS A 1 224 ? 2.955 -15.707 7.466 1.00 91.19 224 LYS A N 1
ATOM 1683 C CA . LYS A 1 224 ? 3.652 -14.874 8.437 1.00 91.19 224 LYS A CA 1
ATOM 1684 C C . LYS A 1 224 ? 2.883 -14.844 9.745 1.00 91.19 224 LYS A C 1
ATOM 1686 O O . LYS A 1 224 ? 1.681 -14.596 9.769 1.00 91.19 224 LYS A O 1
ATOM 1691 N N . LYS A 1 225 ? 3.615 -15.024 10.841 1.00 89.69 225 LYS A N 1
ATOM 1692 C CA . LYS A 1 225 ? 3.124 -14.774 12.195 1.00 89.69 225 LYS A CA 1
ATOM 1693 C C . LYS A 1 225 ? 3.625 -13.409 12.634 1.00 89.69 225 LYS A C 1
ATOM 1695 O O . LYS A 1 225 ? 4.830 -13.237 12.793 1.00 89.69 225 LYS A O 1
ATOM 1700 N N . ILE A 1 226 ? 2.712 -12.463 12.795 1.00 87.31 226 ILE A N 1
ATOM 1701 C CA . ILE A 1 226 ? 3.003 -11.120 13.289 1.00 87.31 226 ILE A CA 1
ATOM 1702 C C . ILE A 1 226 ? 2.619 -11.078 14.756 1.00 87.31 226 ILE A C 1
ATOM 1704 O O . ILE A 1 226 ? 1.480 -11.377 15.104 1.00 87.31 226 ILE A O 1
ATOM 1708 N N . HIS A 1 227 ? 3.577 -10.736 15.606 1.00 89.56 227 HIS A N 1
ATOM 1709 C CA . HIS A 1 227 ? 3.344 -10.550 17.028 1.00 89.56 227 HIS A CA 1
ATOM 1710 C C . HIS A 1 227 ? 3.084 -9.067 17.296 1.00 89.56 227 HIS A C 1
ATOM 1712 O O . HIS A 1 227 ? 3.919 -8.232 16.956 1.00 89.56 227 HIS A O 1
ATOM 1718 N N . LEU A 1 228 ? 1.922 -8.752 17.864 1.00 90.75 228 LEU A N 1
ATOM 1719 C CA . LEU A 1 228 ? 1.502 -7.386 18.171 1.00 90.75 228 LEU A CA 1
ATOM 1720 C C . LEU A 1 228 ? 1.675 -7.058 19.653 1.00 90.75 228 LEU A C 1
ATOM 1722 O O . LEU A 1 228 ? 2.090 -5.951 19.984 1.00 90.75 228 LEU A O 1
ATOM 1726 N N . ALA A 1 229 ? 1.341 -7.996 20.536 1.00 93.75 229 ALA A N 1
ATOM 1727 C CA . ALA A 1 229 ? 1.483 -7.870 21.981 1.00 93.75 229 ALA A CA 1
ATOM 1728 C C . ALA A 1 229 ? 1.392 -9.253 22.636 1.00 93.75 229 ALA A C 1
ATOM 1730 O O . ALA A 1 229 ? 0.772 -10.163 22.086 1.00 93.75 229 ALA A O 1
ATOM 1731 N N . ASP A 1 230 ? 1.966 -9.398 23.825 1.00 95.94 230 ASP A N 1
ATOM 1732 C CA . ASP A 1 230 ? 1.623 -10.491 24.734 1.00 95.94 230 ASP A CA 1
ATOM 1733 C C . ASP A 1 230 ? 0.388 -10.078 25.566 1.00 95.94 230 ASP A C 1
ATOM 1735 O O . ASP A 1 230 ? 0.356 -8.925 26.018 1.00 95.94 230 ASP A O 1
ATOM 1739 N N . PRO A 1 231 ? -0.604 -10.967 25.794 1.00 96.88 231 PRO A N 1
ATOM 1740 C CA . PRO A 1 231 ? -1.651 -10.753 26.800 1.00 96.88 231 PRO A CA 1
ATOM 1741 C C . PRO A 1 231 ? -1.053 -10.386 28.166 1.00 96.88 231 PRO A C 1
ATOM 1743 O O . PRO A 1 231 ? 0.035 -10.863 28.510 1.00 96.88 231 PRO A O 1
ATOM 1746 N N . HIS A 1 232 ? -1.724 -9.524 28.936 1.00 97.69 232 HIS A N 1
ATOM 1747 C CA . HIS A 1 232 ? -1.229 -9.143 30.263 1.00 97.69 232 HIS A CA 1
ATOM 1748 C C . HIS A 1 232 ? -1.342 -10.333 31.224 1.00 97.69 232 HIS A C 1
ATOM 1750 O O . HIS A 1 232 ? -0.382 -10.672 31.928 1.00 97.69 232 HIS A O 1
ATOM 1756 N N . GLY A 1 233 ? -2.498 -10.996 31.190 1.00 93.56 233 GLY A N 1
ATOM 1757 C CA . GLY A 1 233 ? -2.791 -12.252 31.864 1.00 93.56 233 GLY A CA 1
ATOM 1758 C C . GLY A 1 233 ? -3.122 -13.358 30.859 1.00 93.56 233 GLY A C 1
ATOM 1759 O O . GLY A 1 233 ? -3.473 -13.105 29.715 1.00 93.56 233 GLY A O 1
ATOM 1760 N N . GLY A 1 234 ? -2.983 -14.620 31.274 1.00 95.56 234 GLY A N 1
ATOM 1761 C CA . GLY A 1 234 ? -3.518 -15.748 30.503 1.00 95.56 234 GLY A CA 1
ATOM 1762 C C . GLY A 1 234 ? -2.976 -15.898 29.070 1.00 95.56 234 GLY A C 1
ATOM 1763 O O . GLY A 1 234 ? -1.769 -16.042 28.856 1.00 95.56 234 GLY A O 1
ATOM 1764 N N . SER A 1 235 ? -3.889 -16.010 28.107 1.00 96.12 235 SER A N 1
ATOM 1765 C CA . SER A 1 235 ? -3.647 -16.282 26.687 1.00 96.12 235 SER A CA 1
ATOM 1766 C C . SER A 1 235 ? -4.514 -15.456 25.728 1.00 96.12 235 SER A C 1
ATOM 1768 O O . SER A 1 235 ? -4.312 -15.540 24.510 1.00 96.12 235 SER A O 1
ATOM 1770 N N . ALA A 1 236 ? -5.453 -14.670 26.252 1.00 96.69 236 ALA A N 1
ATOM 1771 C CA . ALA A 1 236 ? -6.424 -13.895 25.502 1.00 96.69 236 ALA A CA 1
ATOM 1772 C C . ALA A 1 236 ? -6.535 -12.467 26.052 1.00 96.69 236 ALA A C 1
ATOM 1774 O O . ALA A 1 236 ? -6.376 -12.233 27.236 1.00 96.69 236 ALA A O 1
ATOM 1775 N N . MET A 1 237 ? -6.839 -11.516 25.175 1.00 97.62 237 MET A N 1
ATOM 1776 C CA . MET A 1 237 ? -7.114 -10.120 25.521 1.00 97.62 237 MET A CA 1
ATOM 1777 C C . MET A 1 237 ? -8.102 -9.536 24.514 1.00 97.62 237 MET A C 1
ATOM 1779 O O . MET A 1 237 ? -8.277 -10.080 23.419 1.00 97.62 237 MET A O 1
ATOM 1783 N N . TRP A 1 238 ? -8.746 -8.419 24.837 1.00 98.31 238 TRP A N 1
ATOM 1784 C CA . TRP A 1 238 ? -9.515 -7.680 23.839 1.00 98.31 238 TRP A CA 1
ATOM 1785 C C . TRP A 1 238 ? -8.590 -6.835 22.978 1.00 98.31 238 TRP A C 1
ATOM 1787 O O . TRP A 1 238 ? -7.683 -6.188 23.491 1.00 98.31 238 TRP A O 1
ATOM 1797 N N . TYR A 1 239 ? -8.849 -6.798 21.676 1.00 97.69 239 TYR A N 1
ATOM 1798 C CA . TYR A 1 239 ? -8.122 -5.976 20.720 1.00 97.69 239 TYR A CA 1
ATOM 1799 C C . TYR A 1 239 ? -9.088 -5.228 19.811 1.00 97.69 239 TYR A C 1
ATOM 1801 O O . TYR A 1 239 ? -9.970 -5.849 19.216 1.00 97.69 239 TYR A O 1
ATOM 1809 N N . SER A 1 240 ? -8.891 -3.917 19.675 1.00 96.31 240 SER A N 1
ATOM 1810 C CA . SER A 1 240 ? -9.687 -3.038 18.819 1.00 96.31 240 SER A CA 1
ATOM 1811 C C . SER A 1 240 ? -9.512 -3.316 17.325 1.00 96.31 240 SER A C 1
ATOM 1813 O O . SER A 1 240 ? -10.424 -3.050 16.557 1.00 96.31 240 SER A O 1
ATOM 1815 N N . GLY A 1 241 ? -8.360 -3.840 16.894 1.00 89.50 241 GLY A N 1
ATOM 1816 C CA . GLY A 1 241 ? -7.987 -3.830 15.479 1.00 89.50 241 GLY A CA 1
ATOM 1817 C C . GLY A 1 241 ? -7.399 -2.489 15.023 1.00 89.50 241 GLY A C 1
ATOM 1818 O O . GLY A 1 241 ? -7.515 -1.474 15.707 1.00 89.50 241 GLY A O 1
ATOM 1819 N N . ALA A 1 242 ? -6.760 -2.537 13.855 1.00 86.00 242 ALA A N 1
ATOM 1820 C CA . ALA A 1 242 ? -6.229 -1.411 13.086 1.00 86.00 242 ALA A CA 1
ATOM 1821 C C . ALA A 1 242 ? -6.717 -1.565 11.633 1.00 86.00 242 ALA A C 1
ATOM 1823 O O . ALA A 1 242 ? -5.932 -1.744 10.703 1.00 86.00 242 ALA A O 1
ATOM 1824 N N . ASP A 1 243 ? -8.035 -1.701 11.470 1.00 81.81 243 ASP A N 1
ATOM 1825 C CA . ASP A 1 243 ? -8.653 -2.311 10.286 1.00 81.81 243 ASP A CA 1
ATOM 1826 C C . ASP A 1 243 ? -9.655 -1.413 9.547 1.00 81.81 243 ASP A C 1
ATOM 1828 O O . ASP A 1 243 ? -10.100 -1.787 8.465 1.00 81.81 243 ASP A O 1
ATOM 1832 N N . GLN A 1 244 ? -9.986 -0.236 10.082 1.00 82.94 244 GLN A N 1
ATOM 1833 C CA . GLN A 1 244 ? -11.040 0.637 9.556 1.00 82.94 244 GLN A CA 1
ATOM 1834 C C . GLN A 1 244 ? -10.607 2.107 9.600 1.00 82.94 244 GLN A C 1
ATOM 1836 O O . GLN A 1 244 ? -10.098 2.566 10.622 1.00 82.94 244 GLN A O 1
ATOM 1841 N N . ASP A 1 245 ? -10.818 2.830 8.499 1.00 81.31 245 ASP A N 1
ATOM 1842 C CA . ASP A 1 245 ? -10.791 4.301 8.464 1.00 81.31 245 ASP A CA 1
ATOM 1843 C C . ASP A 1 245 ? -12.093 4.827 9.053 1.00 81.31 245 ASP A C 1
ATOM 1845 O O . ASP A 1 245 ? -13.134 4.190 8.883 1.00 81.31 245 ASP A O 1
ATOM 1849 N N . TRP A 1 246 ? -12.073 5.978 9.723 1.00 83.31 246 TRP A N 1
ATOM 1850 C CA . TRP A 1 246 ? -13.254 6.527 10.400 1.00 83.31 246 TRP A CA 1
ATOM 1851 C C . TRP A 1 246 ? -13.983 5.481 11.250 1.00 83.31 246 TRP A C 1
ATOM 1853 O O . TRP A 1 246 ? -15.213 5.361 11.204 1.00 83.31 246 TRP A O 1
ATOM 1863 N N . ALA A 1 247 ? -13.214 4.658 11.963 1.00 89.12 247 ALA A N 1
ATOM 1864 C CA . ALA A 1 247 ? -13.761 3.628 12.821 1.00 89.12 247 ALA A CA 1
ATOM 1865 C C . ALA A 1 247 ? -14.599 4.282 13.925 1.00 89.12 247 ALA A C 1
ATOM 1867 O O . ALA A 1 247 ? -14.248 5.324 14.470 1.00 89.12 247 ALA A O 1
ATOM 1868 N N . ASP A 1 248 ? -15.696 3.637 14.284 1.00 93.06 248 ASP A N 1
ATOM 1869 C CA . ASP A 1 248 ? -16.463 3.899 15.491 1.00 93.06 248 ASP A CA 1
ATOM 1870 C C . ASP A 1 248 ? -16.894 2.553 16.063 1.00 93.06 248 ASP A C 1
ATOM 1872 O O . ASP A 1 248 ? -18.009 2.062 15.848 1.00 93.06 248 ASP A O 1
ATOM 1876 N N . ILE A 1 249 ? -15.944 1.908 16.737 1.00 95.94 249 ILE A N 1
ATOM 1877 C CA . ILE A 1 249 ? -16.104 0.560 17.271 1.00 95.94 249 ILE A CA 1
ATOM 1878 C C . ILE A 1 249 ? -16.158 0.592 18.790 1.00 95.94 249 ILE A C 1
ATOM 1880 O O . ILE A 1 249 ? -15.443 1.329 19.466 1.00 95.94 249 ILE A O 1
ATOM 1884 N N . THR A 1 250 ? -17.018 -0.245 19.352 1.00 97.56 250 THR A N 1
ATOM 1885 C CA . THR A 1 250 ? -17.338 -0.257 20.776 1.00 97.56 250 THR A CA 1
ATOM 1886 C C . THR A 1 250 ? -17.296 -1.664 21.349 1.00 97.56 250 THR A C 1
ATOM 1888 O O . THR A 1 250 ? -17.656 -2.626 20.678 1.00 97.56 250 THR A O 1
ATOM 1891 N N . LEU A 1 251 ? -16.905 -1.771 22.615 1.00 98.44 251 LEU A N 1
ATOM 1892 C CA . LEU A 1 251 ? -16.969 -2.973 23.436 1.00 98.44 251 LEU A CA 1
ATOM 1893 C C . LEU A 1 251 ? -17.702 -2.619 24.729 1.00 98.44 251 LEU A C 1
ATOM 1895 O O . LEU A 1 251 ? -17.180 -1.872 25.551 1.00 98.44 251 LEU A O 1
ATOM 1899 N N . SER A 1 252 ? -18.927 -3.111 24.898 1.00 98.00 252 SER A N 1
ATOM 1900 C CA . SER A 1 252 ? -19.832 -2.666 25.967 1.00 98.00 252 SER A CA 1
ATOM 1901 C C . SER A 1 252 ? -20.288 -3.788 26.891 1.00 98.00 252 SER A C 1
ATOM 1903 O O . SER A 1 252 ? -20.411 -4.936 26.472 1.00 98.00 252 SER A O 1
ATOM 1905 N N . ARG A 1 253 ? -20.565 -3.452 28.153 1.00 97.19 253 ARG A N 1
ATOM 1906 C CA . ARG A 1 253 ? -21.013 -4.381 29.194 1.00 97.19 253 ARG A CA 1
ATOM 1907 C C . ARG A 1 253 ? -21.909 -3.685 30.214 1.00 97.19 253 ARG A C 1
ATOM 1909 O O . ARG A 1 253 ? -21.719 -2.514 30.527 1.00 97.19 253 ARG A O 1
ATOM 1916 N N . GLU A 1 254 ? -22.850 -4.429 30.787 1.00 97.75 254 GLU A N 1
ATOM 1917 C CA . GLU A 1 254 ? -23.588 -4.004 31.979 1.00 97.75 254 GLU A CA 1
ATOM 1918 C C . GLU A 1 254 ? -22.797 -4.296 33.267 1.00 97.75 254 GLU A C 1
ATOM 1920 O O . GLU A 1 254 ? -22.290 -5.403 33.466 1.00 97.75 254 GLU A O 1
ATOM 1925 N N . ILE A 1 255 ? -22.704 -3.300 34.149 1.00 96.56 255 ILE A N 1
ATOM 1926 C CA . ILE A 1 255 ? -21.999 -3.364 35.429 1.00 96.56 255 ILE A CA 1
ATOM 1927 C C . ILE A 1 255 ? -22.965 -2.971 36.547 1.00 96.56 255 ILE A C 1
ATOM 1929 O O . ILE A 1 255 ? -23.530 -1.876 36.555 1.00 96.56 255 ILE A O 1
ATOM 1933 N N . ALA A 1 256 ? -23.118 -3.856 37.531 1.00 96.88 256 ALA A N 1
ATOM 1934 C CA . ALA A 1 256 ? -23.768 -3.526 38.792 1.00 96.88 256 ALA A CA 1
ATOM 1935 C C . ALA A 1 256 ? -22.755 -2.820 39.703 1.00 96.88 256 ALA A C 1
ATOM 1937 O O . ALA A 1 256 ? -21.883 -3.468 40.284 1.00 96.88 256 ALA A O 1
ATOM 1938 N N . VAL A 1 257 ? -22.852 -1.494 39.814 1.00 97.44 257 VAL A N 1
ATOM 1939 C CA . VAL A 1 257 ? -21.936 -0.692 40.629 1.00 97.44 257 VAL A CA 1
ATOM 1940 C C . VAL A 1 257 ? -22.313 -0.876 42.104 1.00 97.44 257 VAL A C 1
ATOM 1942 O O . VAL A 1 257 ? -23.432 -0.530 42.500 1.00 97.44 257 VAL A O 1
ATOM 1945 N N . PRO A 1 258 ? -21.431 -1.440 42.946 1.00 96.44 258 PRO A N 1
ATOM 1946 C CA . PRO A 1 258 ? -21.716 -1.624 44.365 1.00 96.44 258 PRO A CA 1
ATOM 1947 C C . PRO A 1 258 ? -21.915 -0.278 45.069 1.00 96.44 258 PRO A C 1
ATOM 1949 O O . PRO A 1 258 ? -21.484 0.771 44.593 1.00 96.44 258 PRO A O 1
ATOM 1952 N N . ALA A 1 259 ? -22.576 -0.305 46.225 1.00 94.88 259 ALA A N 1
ATOM 1953 C CA . ALA A 1 259 ? -22.539 0.835 47.134 1.00 94.88 259 ALA A CA 1
ATOM 1954 C C . ALA A 1 259 ? -21.125 0.961 47.730 1.00 94.88 259 ALA A C 1
ATOM 1956 O O . ALA A 1 259 ? -20.541 -0.055 48.105 1.00 94.88 259 ALA A O 1
ATOM 1957 N N . GLY A 1 260 ? -20.608 2.182 47.830 1.00 94.19 260 GLY A N 1
ATOM 1958 C CA . GLY A 1 260 ? -19.281 2.487 48.364 1.00 94.19 260 GLY A CA 1
ATOM 1959 C C . GLY A 1 260 ? -18.940 3.958 48.141 1.00 94.19 260 GLY A C 1
ATOM 1960 O O . GLY A 1 260 ? -19.613 4.627 47.353 1.00 94.19 260 GLY A O 1
ATOM 1961 N N . ASP A 1 261 ? -17.920 4.445 48.842 1.00 95.06 261 ASP A N 1
ATOM 1962 C CA . ASP A 1 261 ? -17.422 5.819 48.697 1.00 95.06 261 ASP A CA 1
ATOM 1963 C C . ASP A 1 261 ? -16.248 5.892 47.704 1.00 95.06 261 ASP A C 1
ATOM 1965 O O . ASP A 1 261 ? -16.000 6.954 47.135 1.00 95.06 261 ASP A O 1
ATOM 1969 N N . ASP A 1 262 ? -15.543 4.773 47.489 1.00 97.25 262 ASP A N 1
ATOM 1970 C CA . ASP A 1 262 ? -14.473 4.625 46.495 1.00 97.25 262 ASP A CA 1
ATOM 1971 C C . ASP A 1 262 ? -14.736 3.394 45.617 1.00 97.25 262 ASP A C 1
ATOM 1973 O O . ASP A 1 262 ? -14.378 2.266 45.971 1.00 97.25 262 ASP A O 1
ATOM 1977 N N . VAL A 1 263 ? -15.404 3.599 44.480 1.00 98.44 263 VAL A N 1
ATOM 1978 C CA . VAL A 1 263 ? -15.726 2.543 43.515 1.00 98.44 263 VAL A CA 1
ATOM 1979 C C . VAL A 1 263 ? -14.997 2.806 42.206 1.00 98.44 263 VAL A C 1
ATOM 1981 O O . VAL A 1 263 ? -15.218 3.826 41.564 1.00 98.44 263 VAL A O 1
ATOM 1984 N N . ARG A 1 264 ? -14.151 1.870 41.773 1.00 98.50 264 ARG A N 1
ATOM 1985 C CA . ARG A 1 264 ? -13.300 2.029 40.583 1.00 98.50 264 ARG A CA 1
ATOM 1986 C C . ARG A 1 264 ? -13.408 0.833 39.666 1.00 98.50 264 ARG A C 1
ATOM 1988 O O . ARG A 1 264 ? -13.373 -0.306 40.136 1.00 98.50 264 ARG A O 1
ATOM 1995 N N . PHE A 1 265 ? -13.497 1.103 38.372 1.00 98.62 265 PHE A N 1
ATOM 1996 C CA . PHE A 1 265 ? -13.363 0.088 37.338 1.00 98.62 265 PHE A CA 1
ATOM 1997 C C . PHE A 1 265 ? -11.968 0.173 36.733 1.00 98.62 265 PHE A C 1
ATOM 1999 O O . PHE A 1 265 ? -11.596 1.211 36.193 1.00 98.62 265 PHE A O 1
ATOM 2006 N N . TRP A 1 266 ? -11.224 -0.914 36.862 1.00 98.69 266 TRP A N 1
ATOM 2007 C CA . TRP A 1 266 ? -9.840 -1.082 36.460 1.00 98.69 266 TRP A CA 1
ATOM 2008 C C . TRP A 1 266 ? -9.741 -1.875 35.164 1.00 98.69 266 TRP A C 1
ATOM 2010 O O . TRP A 1 266 ? -10.562 -2.757 34.896 1.00 98.69 266 TRP A O 1
ATOM 2020 N N . MET A 1 267 ? -8.706 -1.566 34.399 1.00 98.38 267 MET A N 1
ATOM 2021 C CA . MET A 1 267 ? -8.342 -2.222 33.152 1.00 98.38 267 MET A CA 1
ATOM 2022 C C . MET A 1 267 ? -6.835 -2.123 32.953 1.00 98.38 267 MET A C 1
ATOM 2024 O O . MET A 1 267 ? -6.227 -1.087 33.231 1.00 98.38 267 MET A O 1
ATOM 2028 N N . TRP A 1 268 ? -6.231 -3.180 32.431 1.00 98.69 268 TRP A N 1
ATOM 2029 C CA . TRP A 1 268 ? -4.919 -3.069 31.817 1.00 98.69 268 TRP A CA 1
ATOM 2030 C C . TRP A 1 268 ? -5.111 -2.626 30.375 1.00 98.69 268 TRP A C 1
ATOM 2032 O O . TRP A 1 268 ? -5.888 -3.230 29.644 1.00 98.69 268 TRP A O 1
ATOM 2042 N N . ASN A 1 269 ? -4.425 -1.557 29.977 1.00 98.31 269 ASN A N 1
ATOM 2043 C CA . ASN A 1 269 ? -4.462 -1.002 28.629 1.00 98.31 269 ASN A CA 1
ATOM 2044 C C . ASN A 1 269 ? -3.068 -1.044 28.006 1.00 98.31 269 ASN A C 1
ATOM 2046 O O . ASN A 1 269 ? -2.089 -0.643 28.633 1.00 98.31 269 ASN A O 1
ATOM 2050 N N . ASN A 1 270 ? -2.982 -1.483 26.755 1.00 98.19 270 ASN A N 1
ATOM 2051 C CA . ASN A 1 270 ? -1.780 -1.405 25.933 1.00 98.19 270 ASN A CA 1
ATOM 2052 C C . ASN A 1 270 ? -2.183 -0.899 24.551 1.00 98.19 270 ASN A C 1
ATOM 2054 O O . ASN A 1 270 ? -2.758 -1.645 23.762 1.00 98.19 270 ASN A O 1
ATOM 2058 N N . TYR A 1 271 ? -1.923 0.371 24.267 1.00 97.50 271 TYR A N 1
ATOM 2059 C CA . TYR A 1 271 ? -2.297 0.989 23.002 1.00 97.50 271 TYR A CA 1
ATOM 2060 C C . TYR A 1 271 ? -1.121 1.735 22.384 1.00 97.50 271 TYR A C 1
ATOM 2062 O O . TYR A 1 271 ? -0.328 2.360 23.083 1.00 97.50 271 TYR A O 1
ATOM 2070 N N . VAL A 1 272 ? -1.033 1.656 21.060 1.00 97.00 272 VAL A N 1
ATOM 2071 C CA . VAL A 1 272 ? -0.306 2.614 20.221 1.00 97.00 272 VAL A CA 1
ATOM 2072 C C . VAL A 1 272 ? -1.325 3.028 19.171 1.00 97.00 272 VAL A C 1
ATOM 2074 O O . VAL A 1 272 ? -1.743 2.196 18.366 1.00 97.00 272 VAL A O 1
ATOM 2077 N N . ILE A 1 273 ? -1.792 4.266 19.260 1.00 95.88 273 ILE A N 1
ATOM 2078 C CA . ILE A 1 273 ? -2.810 4.860 18.388 1.00 95.88 273 ILE A CA 1
ATOM 2079 C C . ILE A 1 273 ? -2.312 6.229 17.921 1.00 95.88 273 ILE A C 1
ATOM 2081 O O . ILE A 1 273 ? -1.512 6.852 18.626 1.00 95.88 273 ILE A O 1
ATOM 2085 N N . GLU A 1 274 ? -2.734 6.684 16.740 1.00 92.44 274 GLU A N 1
ATOM 2086 C CA . GLU A 1 274 ? -2.194 7.913 16.155 1.00 92.44 274 GLU A CA 1
ATOM 2087 C C . GLU A 1 274 ? -2.431 9.115 17.082 1.00 92.44 274 GLU A C 1
ATOM 2089 O O . GLU A 1 274 ? -3.564 9.451 17.436 1.00 92.44 274 GLU A O 1
ATOM 2094 N N . GLN A 1 275 ? -1.339 9.752 17.512 1.00 94.62 275 GLN A N 1
ATOM 2095 C CA . GLN A 1 275 ? -1.403 10.778 18.542 1.00 94.62 275 GLN A CA 1
ATOM 2096 C C . GLN A 1 275 ? -2.175 12.007 18.057 1.00 94.62 275 GLN A C 1
ATOM 2098 O O . GLN A 1 275 ? -1.824 12.611 17.050 1.00 94.62 275 GLN A O 1
ATOM 2103 N N . ASP A 1 276 ? -3.170 12.420 18.840 1.00 91.25 276 ASP A N 1
ATOM 2104 C CA . ASP A 1 276 ? -4.030 13.577 18.592 1.00 91.25 276 ASP A CA 1
ATOM 2105 C C . ASP A 1 276 ? -4.948 13.432 17.353 1.00 91.25 276 ASP A C 1
ATOM 2107 O O . ASP A 1 276 ? -5.628 14.395 16.988 1.00 91.25 276 ASP A O 1
ATOM 2111 N N . TRP A 1 277 ? -5.005 12.246 16.729 1.00 89.19 277 TRP A N 1
ATOM 2112 C CA . TRP A 1 277 ? -5.885 11.933 15.590 1.00 89.19 277 TRP A CA 1
ATOM 2113 C C . TRP A 1 277 ? -6.884 10.820 15.922 1.00 89.19 277 TRP A C 1
ATOM 2115 O O . TRP A 1 277 ? -8.103 10.995 15.792 1.00 89.19 277 TRP A O 1
ATOM 2125 N N . ASP A 1 278 ? -6.363 9.719 16.457 1.00 95.25 278 ASP A N 1
ATOM 2126 C CA . ASP A 1 278 ? -7.123 8.567 16.920 1.00 95.25 278 ASP A CA 1
ATOM 2127 C C . ASP A 1 278 ? -7.349 8.639 18.428 1.00 95.25 278 ASP A C 1
ATOM 2129 O O . ASP A 1 278 ? -6.458 9.025 19.198 1.00 95.25 278 ASP A O 1
ATOM 2133 N N . PHE A 1 279 ? -8.530 8.208 18.875 1.00 97.94 279 PHE A N 1
ATOM 2134 C CA . PHE A 1 279 ? -8.880 8.256 20.291 1.00 97.94 279 PHE A CA 1
ATOM 2135 C C . PHE A 1 279 ? -9.604 7.006 20.788 1.00 97.94 279 PHE A C 1
ATOM 2137 O O . PHE A 1 279 ? -10.544 6.497 20.177 1.00 97.94 279 PHE A O 1
ATOM 2144 N N . GLY A 1 280 ? -9.187 6.541 21.965 1.00 98.19 280 GLY A N 1
ATOM 2145 C CA . GLY A 1 280 ? -9.928 5.598 22.795 1.00 98.19 280 GLY A CA 1
ATOM 2146 C C . GLY A 1 280 ? -10.734 6.325 23.874 1.00 98.19 280 GLY A C 1
ATOM 2147 O O . GLY A 1 280 ? -10.239 7.260 24.490 1.00 98.19 280 GLY A O 1
ATOM 2148 N N . PHE A 1 281 ? -11.956 5.896 24.168 1.00 98.56 281 PHE A N 1
ATOM 2149 C CA . PHE A 1 281 ? -12.791 6.465 25.227 1.00 98.56 281 PHE A CA 1
ATOM 2150 C C . PHE A 1 281 ? -13.329 5.375 26.141 1.00 98.56 281 PHE A C 1
ATOM 2152 O O . PHE A 1 281 ? -13.721 4.304 25.677 1.00 98.56 281 PHE A O 1
ATOM 2159 N N . ILE A 1 282 ? -13.428 5.692 27.432 1.00 98.56 282 ILE A N 1
ATOM 2160 C CA . ILE A 1 282 ? -14.252 4.935 28.374 1.00 98.56 282 ILE A CA 1
ATOM 2161 C C . ILE A 1 282 ? -15.523 5.729 28.614 1.00 98.56 282 ILE A C 1
ATOM 2163 O O . ILE A 1 282 ? -15.474 6.867 29.076 1.00 98.56 282 ILE A O 1
ATOM 2167 N N . GLU A 1 283 ? -16.666 5.140 28.291 1.00 98.44 283 GLU A N 1
ATOM 2168 C CA . GLU A 1 283 ? -17.955 5.816 28.362 1.00 98.44 283 GLU A CA 1
ATOM 2169 C C . GLU A 1 283 ? -18.941 5.042 29.229 1.00 98.44 283 GLU A C 1
ATOM 2171 O O . GLU A 1 283 ? -18.900 3.814 29.324 1.00 98.44 283 GLU A O 1
ATOM 2176 N N . ILE A 1 284 ? -19.861 5.778 29.844 1.00 98.38 284 ILE A N 1
ATOM 2177 C CA . ILE A 1 284 ? -20.889 5.249 30.730 1.00 98.38 284 ILE A CA 1
ATOM 2178 C C . ILE A 1 284 ? -22.281 5.693 30.289 1.00 98.38 284 ILE A C 1
ATOM 2180 O O . ILE A 1 284 ? -22.478 6.808 29.804 1.00 98.38 284 ILE A O 1
ATOM 2184 N N . SER A 1 285 ? -23.255 4.817 30.499 1.00 98.38 285 SER A N 1
ATOM 2185 C CA . SER A 1 285 ? -24.672 5.075 30.286 1.00 98.38 285 SER A CA 1
ATOM 2186 C C . SER A 1 285 ? -25.489 4.625 31.495 1.00 98.38 285 SER A C 1
ATOM 2188 O O . SER A 1 285 ? -25.317 3.517 32.011 1.00 98.38 285 SER A O 1
ATOM 2190 N N . THR A 1 286 ? -26.415 5.480 31.926 1.00 97.75 286 THR A N 1
ATOM 2191 C CA . THR A 1 286 ? -27.364 5.228 33.026 1.00 97.75 286 THR A CA 1
ATOM 2192 C C . THR A 1 286 ? -28.803 5.031 32.535 1.00 97.75 286 THR A C 1
ATOM 2194 O O . THR A 1 286 ? -29.709 4.822 33.338 1.00 97.75 286 THR A O 1
ATOM 2197 N N . ASP A 1 287 ? -29.028 5.066 31.218 1.00 96.00 287 ASP A N 1
ATOM 2198 C CA . ASP A 1 287 ? -30.344 4.999 30.569 1.00 96.00 287 ASP A CA 1
ATOM 2199 C C . ASP A 1 287 ? -30.479 3.800 29.614 1.00 96.00 287 ASP A C 1
ATOM 2201 O O . ASP A 1 287 ? -31.273 3.809 28.674 1.00 96.00 287 ASP A O 1
ATOM 2205 N N . GLY A 1 288 ? -29.708 2.738 29.864 1.00 92.00 288 GLY A N 1
ATOM 2206 C CA . GLY A 1 288 ? -29.749 1.513 29.063 1.00 92.00 288 GLY A CA 1
ATOM 2207 C C . GLY A 1 288 ? -29.044 1.626 27.709 1.00 92.00 288 GLY A C 1
ATOM 2208 O O . GLY A 1 288 ? -29.271 0.786 26.840 1.00 92.00 288 GLY A O 1
ATOM 2209 N N . GLY A 1 289 ? -28.165 2.615 27.532 1.00 93.69 289 GLY A N 1
ATOM 2210 C CA . GLY A 1 289 ? -27.369 2.834 26.324 1.00 93.69 289 GLY A CA 1
ATOM 2211 C C . GLY A 1 289 ? -27.979 3.831 25.340 1.00 93.69 289 GLY A C 1
ATOM 2212 O O . GLY A 1 289 ? -27.505 3.888 24.207 1.00 93.69 289 GLY A O 1
ATOM 2213 N N . ALA A 1 290 ? -29.014 4.581 25.737 1.00 92.06 290 ALA A N 1
ATOM 2214 C CA . ALA A 1 290 ? -29.630 5.596 24.883 1.00 92.06 290 ALA A CA 1
ATOM 2215 C C . ALA A 1 290 ? -28.752 6.854 24.778 1.00 92.06 290 ALA A C 1
ATOM 2217 O O . ALA A 1 290 ? -28.699 7.478 23.719 1.00 92.06 290 ALA A O 1
ATOM 2218 N N . SER A 1 291 ? -28.026 7.190 25.845 1.00 94.50 291 SER A N 1
ATOM 2219 C CA . SER A 1 291 ? -27.004 8.235 25.865 1.00 94.50 291 SER A CA 1
ATOM 2220 C C . SER A 1 291 ? -25.735 7.769 26.578 1.00 94.50 291 SER A C 1
ATOM 2222 O O . SER A 1 291 ? -25.778 6.885 27.437 1.00 94.50 291 SER A O 1
ATOM 2224 N N . TRP A 1 292 ? -24.597 8.350 26.183 1.00 96.62 292 TRP A N 1
ATOM 2225 C CA . TRP A 1 292 ? -23.262 7.979 26.658 1.00 96.62 292 TRP A CA 1
ATOM 2226 C C . TRP A 1 292 ? -22.434 9.219 26.992 1.00 96.62 292 TRP A C 1
ATOM 2228 O O . TRP A 1 292 ? -22.344 10.141 26.177 1.00 96.62 292 TRP A O 1
ATOM 2238 N N . SER A 1 293 ? -21.795 9.194 28.159 1.00 96.19 293 SER A N 1
ATOM 2239 C CA . SER A 1 293 ? -20.862 10.223 28.630 1.00 96.19 293 SER A CA 1
ATOM 2240 C C . SER A 1 293 ? -19.480 9.616 28.836 1.00 96.19 293 SER A C 1
ATOM 2242 O O . SER A 1 293 ? -19.363 8.551 29.440 1.00 96.19 293 SER A O 1
ATOM 2244 N N . GLU A 1 294 ? -18.434 10.287 28.374 1.00 96.69 294 GLU A N 1
ATOM 2245 C CA . GLU A 1 294 ? -17.046 9.898 28.622 1.00 96.69 294 GLU A CA 1
ATOM 2246 C C . GLU A 1 294 ? -16.626 10.114 30.085 1.00 96.69 294 GLU A C 1
ATOM 2248 O O . GLU A 1 294 ? -17.079 11.036 30.770 1.00 96.69 294 GLU A O 1
ATOM 2253 N N . LEU A 1 295 ? -15.736 9.249 30.561 1.00 98.38 295 LEU A N 1
ATOM 2254 C CA . LEU A 1 295 ? -15.130 9.302 31.884 1.00 98.38 295 LEU A CA 1
ATOM 2255 C C . LEU A 1 295 ? -13.655 9.684 31.766 1.00 98.38 295 LEU A C 1
ATOM 2257 O O . LEU A 1 295 ? -12.966 9.279 30.834 1.00 98.38 295 LEU A O 1
ATOM 2261 N N . LYS A 1 296 ? -13.160 10.429 32.757 1.00 98.62 296 LYS A N 1
ATOM 2262 C CA . LYS A 1 296 ? -11.721 10.648 32.929 1.00 98.62 296 LYS A CA 1
ATOM 2263 C C . LYS A 1 296 ? -11.046 9.332 33.302 1.00 98.62 296 LYS A C 1
ATOM 2265 O O . LYS A 1 296 ? -11.527 8.633 34.196 1.00 98.62 296 LYS A O 1
ATOM 2270 N N . VAL A 1 297 ? -9.933 9.035 32.639 1.00 98.75 297 VAL A N 1
ATOM 2271 C CA . VAL A 1 297 ? -9.134 7.828 32.876 1.00 98.75 297 VAL A CA 1
ATOM 2272 C C . VAL A 1 297 ? -7.881 8.207 33.652 1.00 98.75 297 VAL A C 1
ATOM 2274 O O . VAL A 1 297 ? -7.197 9.173 33.303 1.00 98.75 297 VAL A O 1
ATOM 2277 N N . TYR A 1 298 ? -7.582 7.448 34.700 1.00 98.75 298 TYR A N 1
ATOM 2278 C CA . TYR A 1 298 ? -6.460 7.686 35.600 1.00 98.75 298 TYR A CA 1
ATOM 2279 C C . TYR A 1 298 ? -5.530 6.478 35.632 1.00 98.75 298 TYR A C 1
ATOM 2281 O O . TYR A 1 298 ? -6.006 5.348 35.651 1.00 98.75 298 TYR A O 1
ATOM 2289 N N . ALA A 1 299 ? -4.221 6.702 35.701 1.00 98.12 299 ALA A N 1
ATOM 2290 C CA . ALA A 1 299 ? -3.268 5.635 35.993 1.00 98.12 299 ALA A CA 1
ATOM 2291 C C . ALA A 1 299 ? -3.364 5.203 37.467 1.00 98.12 299 ALA A C 1
ATOM 2293 O O . ALA A 1 299 ? -3.918 5.915 38.309 1.00 98.12 299 ALA A O 1
ATOM 2294 N N . GLU A 1 300 ? -2.765 4.062 37.808 1.00 97.19 300 GLU A N 1
ATOM 2295 C CA . GLU A 1 300 ? -2.719 3.523 39.176 1.00 97.19 300 GLU A CA 1
ATOM 2296 C C . GLU A 1 300 ? -2.201 4.518 40.236 1.00 97.19 300 GLU A C 1
ATOM 2298 O O . GLU A 1 300 ? -2.674 4.513 41.374 1.00 97.19 300 GLU A O 1
ATOM 2303 N N . ASP A 1 301 ? -1.289 5.425 39.870 1.00 96.69 301 ASP A N 1
ATOM 2304 C CA . ASP A 1 301 ? -0.770 6.471 40.764 1.00 96.69 301 ASP A CA 1
ATOM 2305 C C . ASP A 1 301 ? -1.717 7.679 40.948 1.00 96.69 301 ASP A C 1
ATOM 2307 O O . ASP A 1 301 ? -1.429 8.587 41.733 1.00 96.69 301 ASP A O 1
ATOM 2311 N N . GLY A 1 302 ? -2.861 7.677 40.259 1.00 97.19 302 GLY A N 1
ATOM 2312 C CA . GLY A 1 302 ? -3.882 8.721 40.286 1.00 97.19 302 GLY A CA 1
ATOM 2313 C C . GLY A 1 302 ? -3.644 9.877 39.314 1.00 97.19 302 GLY A C 1
ATOM 2314 O O . GLY A 1 302 ? -4.415 10.839 39.330 1.00 97.19 302 GLY A O 1
ATOM 2315 N N . SER A 1 303 ? -2.608 9.820 38.475 1.00 97.75 303 SER A N 1
ATOM 2316 C CA . SER A 1 303 ? -2.414 10.795 37.400 1.00 97.75 303 SER A CA 1
ATOM 2317 C C . SER A 1 303 ? -3.480 10.641 36.312 1.00 97.75 303 SER A C 1
ATOM 2319 O O . SER A 1 303 ? -3.907 9.536 35.991 1.00 97.75 303 SER A O 1
ATOM 2321 N N . LEU A 1 304 ? -3.949 11.765 35.762 1.00 98.31 304 LEU A N 1
ATOM 2322 C CA . LEU A 1 304 ? -4.888 11.770 34.639 1.00 98.31 304 LEU A CA 1
ATOM 2323 C C . LEU A 1 304 ? -4.136 11.385 33.356 1.00 98.31 304 LEU A C 1
ATOM 2325 O O . LEU A 1 304 ? -3.124 12.013 33.050 1.00 98.31 304 LEU A O 1
ATOM 2329 N N . VAL A 1 305 ? -4.635 10.387 32.622 1.00 97.75 305 VAL A N 1
ATOM 2330 C CA . VAL A 1 305 ? -4.022 9.905 31.366 1.00 97.75 305 VAL A CA 1
ATOM 2331 C C . VAL A 1 305 ? -4.882 10.155 30.132 1.00 97.75 305 VAL A C 1
ATOM 2333 O O . VAL A 1 305 ? -4.350 10.228 29.029 1.00 97.75 305 VAL A O 1
ATOM 2336 N N . SER A 1 306 ? -6.196 10.318 30.296 1.00 98.31 306 SER A N 1
ATOM 2337 C CA . SER A 1 306 ? -7.031 10.874 29.231 1.00 98.31 306 SER A CA 1
ATOM 2338 C C . SER A 1 306 ? -6.737 12.365 29.050 1.00 98.31 306 SER A C 1
ATOM 2340 O O . SER A 1 306 ? -6.309 13.039 29.989 1.00 98.31 306 SER A O 1
ATOM 2342 N N . THR A 1 307 ? -7.058 12.912 27.884 1.00 97.94 307 THR A N 1
ATOM 2343 C CA . THR A 1 307 ? -7.076 14.359 27.648 1.00 97.94 307 THR A CA 1
ATOM 2344 C C . THR A 1 307 ? -7.891 15.095 28.721 1.00 97.94 307 THR A C 1
ATOM 2346 O O . THR A 1 307 ? -8.862 14.565 29.273 1.00 97.94 307 THR A O 1
ATOM 2349 N N . ASP A 1 308 ? -7.459 16.306 29.077 1.00 96.12 308 ASP A N 1
ATOM 2350 C CA . ASP A 1 308 ? -8.058 17.099 30.153 1.00 96.12 308 ASP A CA 1
ATOM 2351 C C . ASP A 1 308 ? -9.110 18.107 29.648 1.00 96.12 308 ASP A C 1
ATOM 2353 O O . ASP A 1 308 ? -9.383 18.225 28.457 1.00 96.12 308 ASP A O 1
ATOM 2357 N N . ASP A 1 309 ? -9.732 18.854 30.568 1.00 94.81 309 ASP A N 1
ATOM 2358 C CA . ASP A 1 309 ? -10.773 19.841 30.234 1.00 94.81 309 ASP A CA 1
ATOM 2359 C C . ASP A 1 309 ? -10.274 21.012 29.366 1.00 94.81 309 ASP A C 1
ATOM 2361 O O . ASP A 1 309 ? -11.089 21.764 28.824 1.00 94.81 309 ASP A O 1
ATOM 2365 N N . THR A 1 310 ? -8.956 21.193 29.287 1.00 94.31 310 THR A N 1
ATOM 2366 C CA . THR A 1 310 ? -8.258 22.253 28.555 1.00 94.31 310 THR A CA 1
ATOM 2367 C C . THR A 1 310 ? -7.527 21.744 27.316 1.00 94.31 310 THR A C 1
ATOM 2369 O O . THR A 1 310 ? -6.845 22.533 26.659 1.00 94.31 310 THR A O 1
ATOM 2372 N N . TYR A 1 311 ? -7.667 20.457 26.988 1.00 92.31 311 TYR A N 1
ATOM 2373 C CA . TYR A 1 311 ? -7.020 19.860 25.832 1.00 92.31 311 TYR A CA 1
ATOM 2374 C C . TYR A 1 311 ? -7.456 20.583 24.545 1.00 92.31 311 TYR A C 1
ATOM 2376 O O . TYR A 1 311 ? -8.658 20.749 24.317 1.00 92.31 311 TYR A O 1
ATOM 2384 N N . PRO A 1 312 ? -6.502 21.057 23.723 1.00 84.06 312 PRO A N 1
ATOM 2385 C CA . PRO A 1 312 ? -6.799 21.969 22.624 1.00 84.06 312 PRO A CA 1
ATOM 2386 C C . PRO A 1 312 ? -7.414 21.292 21.398 1.00 84.06 312 PRO A C 1
ATOM 2388 O O . PRO A 1 312 ? -7.903 22.019 20.540 1.00 84.06 312 PRO A O 1
ATOM 2391 N N . ASP A 1 313 ? -7.376 19.955 21.315 1.00 85.94 313 ASP A N 1
ATOM 2392 C CA . ASP A 1 313 ? -7.798 19.182 20.138 1.00 85.94 313 ASP A CA 1
ATOM 2393 C C . ASP A 1 313 ? -7.153 19.718 18.847 1.00 85.94 313 ASP A C 1
ATOM 2395 O O . ASP A 1 313 ? -7.832 20.293 17.995 1.00 85.94 313 ASP A O 1
ATOM 2399 N N . PRO A 1 314 ? -5.815 19.607 18.716 1.00 79.31 314 PRO A N 1
ATOM 2400 C CA . PRO A 1 314 ? -5.058 20.321 17.686 1.00 79.31 314 PRO A CA 1
ATOM 2401 C C . PRO A 1 314 ? -5.489 19.962 16.257 1.00 79.31 314 PRO A C 1
ATOM 2403 O O . PRO A 1 314 ? -5.320 20.784 15.358 1.00 79.31 314 PRO A O 1
ATOM 2406 N N . ASN A 1 315 ? -6.080 18.778 16.065 1.00 77.81 315 ASN A N 1
ATOM 2407 C CA . ASN A 1 315 ? -6.568 18.294 14.775 1.00 77.81 315 ASN A CA 1
ATOM 2408 C C . ASN A 1 315 ? -8.105 18.313 14.656 1.00 77.81 315 ASN A C 1
ATOM 2410 O O . ASN A 1 315 ? -8.639 17.907 13.625 1.00 77.81 315 ASN A O 1
ATOM 2414 N N . GLY A 1 316 ? -8.826 18.789 15.679 1.00 80.94 316 GLY A N 1
ATOM 2415 C CA . GLY A 1 316 ? -10.289 18.919 15.676 1.00 80.94 316 GLY A CA 1
ATOM 2416 C C . GLY A 1 316 ? -11.067 17.596 15.711 1.00 80.94 316 GLY A C 1
ATOM 2417 O O . GLY A 1 316 ? -12.274 17.589 15.456 1.00 80.94 316 GLY A O 1
ATOM 2418 N N . ARG A 1 317 ? -10.397 16.473 15.990 1.00 84.38 317 ARG A N 1
ATOM 2419 C CA . ARG A 1 317 ? -10.964 15.124 15.856 1.00 84.38 317 ARG A CA 1
ATOM 2420 C C . ARG A 1 317 ? -11.978 14.800 16.942 1.00 84.38 317 ARG A C 1
ATOM 2422 O O . ARG A 1 317 ? -12.976 14.135 16.673 1.00 84.38 317 ARG A O 1
ATOM 2429 N N . LEU A 1 318 ? -11.812 15.329 18.154 1.00 86.88 318 LEU A N 1
ATOM 2430 C CA . LEU A 1 318 ? -12.804 15.126 19.213 1.00 86.88 318 LEU A CA 1
ATOM 2431 C C . LEU A 1 318 ? -14.162 15.750 18.856 1.00 86.88 318 LEU A C 1
ATOM 2433 O O . LEU A 1 318 ? -15.208 15.229 19.260 1.00 86.88 318 LEU A O 1
ATOM 2437 N N . GLY A 1 319 ? -14.154 16.836 18.075 1.00 80.44 319 GLY A N 1
ATOM 2438 C CA . GLY A 1 319 ? -15.347 17.421 17.464 1.00 80.44 319 GLY A CA 1
ATOM 2439 C C . GLY A 1 319 ? -16.070 16.435 16.547 1.00 80.44 319 GLY A C 1
ATOM 2440 O O . GLY A 1 319 ? -17.266 16.189 16.740 1.00 80.44 319 GLY A O 1
ATOM 2441 N N . ASP A 1 320 ? -15.329 15.822 15.624 1.00 78.56 320 ASP A N 1
ATOM 2442 C CA . ASP A 1 320 ? -15.840 14.828 14.670 1.00 78.56 320 ASP A CA 1
ATOM 2443 C C . ASP A 1 320 ? -16.410 13.590 15.385 1.00 78.56 320 ASP A C 1
ATOM 2445 O O . ASP A 1 320 ? -17.439 13.044 14.987 1.00 78.56 320 ASP A O 1
ATOM 2449 N N . TYR A 1 321 ? -15.832 13.202 16.526 1.00 86.56 321 TYR A N 1
ATOM 2450 C CA . TYR A 1 321 ? -16.265 12.038 17.310 1.00 86.56 321 TYR A CA 1
ATOM 2451 C C . TYR A 1 321 ? -17.463 12.290 18.240 1.00 86.56 321 TYR A C 1
ATOM 2453 O O . TYR A 1 321 ? -17.756 11.483 19.134 1.00 86.56 321 TYR A O 1
ATOM 2461 N N . GLY A 1 322 ? -18.202 13.376 18.001 1.00 85.88 322 GLY A N 1
ATOM 2462 C CA . GLY A 1 322 ? -19.411 13.747 18.738 1.00 85.88 322 GLY A CA 1
ATOM 2463 C C . GLY A 1 322 ? -19.167 14.764 19.852 1.00 85.88 322 GLY A C 1
ATOM 2464 O O . GLY A 1 322 ? -19.879 14.740 20.856 1.00 85.88 322 GLY A O 1
ATOM 2465 N N . GLY A 1 323 ? -18.168 15.638 19.693 1.00 86.94 323 GLY A N 1
ATOM 2466 C CA . GLY A 1 323 ? -17.838 16.687 20.664 1.00 86.94 323 GLY A CA 1
ATOM 2467 C C . GLY A 1 323 ? -17.283 16.145 21.982 1.00 86.94 323 GLY A C 1
ATOM 2468 O O . GLY A 1 323 ? -17.660 16.628 23.052 1.00 86.94 323 GLY A O 1
ATOM 2469 N N . LYS A 1 324 ? -16.437 15.115 21.897 1.00 91.75 324 LYS A N 1
ATOM 2470 C CA . LYS A 1 324 ? -15.868 14.394 23.043 1.00 91.75 324 LYS A CA 1
ATOM 2471 C C . LYS A 1 324 ? -14.756 15.188 23.731 1.00 91.75 324 LYS A C 1
ATOM 2473 O O . LYS A 1 324 ? -14.267 16.177 23.192 1.00 91.75 324 LYS A O 1
ATOM 2478 N N . LYS A 1 325 ? -14.362 14.782 24.945 1.00 91.75 325 LYS A N 1
ATOM 2479 C CA . LYS A 1 325 ? -13.269 15.446 25.686 1.00 91.75 325 LYS A CA 1
ATOM 2480 C C . LYS A 1 325 ? -12.199 14.557 26.289 1.00 91.75 325 LYS A C 1
ATOM 2482 O O . LYS A 1 325 ? -11.054 14.974 26.262 1.00 91.75 325 LYS A O 1
ATOM 2487 N N . TYR A 1 326 ? -12.548 13.421 26.890 1.00 97.75 326 TYR A N 1
ATOM 2488 C CA . TYR A 1 326 ? -11.642 12.623 27.736 1.00 97.75 326 TYR A CA 1
ATOM 2489 C C . TYR A 1 326 ? -11.127 11.379 27.000 1.00 97.75 326 TYR A C 1
ATOM 2491 O O . TYR A 1 326 ? -11.401 10.249 27.401 1.00 97.75 326 TYR A O 1
ATOM 2499 N N . GLY A 1 327 ? -10.426 11.587 25.888 1.00 97.56 327 GLY A N 1
ATOM 2500 C CA . GLY A 1 327 ? -9.877 10.516 25.065 1.00 97.56 327 GLY A CA 1
ATOM 2501 C C . GLY A 1 327 ? -8.464 10.098 25.482 1.00 97.56 327 GLY A C 1
ATOM 2502 O O . GLY A 1 327 ? -7.673 10.900 25.970 1.00 97.56 327 GLY A O 1
ATOM 2503 N N . LEU A 1 328 ? -8.148 8.824 25.289 1.00 98.50 328 LEU A N 1
ATOM 2504 C CA . LEU A 1 328 ? -6.803 8.255 25.284 1.00 98.50 328 LEU A CA 1
ATOM 2505 C C . LEU A 1 328 ? -6.241 8.398 23.867 1.00 98.50 328 LEU A C 1
ATOM 2507 O O . LEU A 1 328 ? -6.948 8.074 22.920 1.00 98.50 328 LEU A O 1
ATOM 2511 N N . THR A 1 329 ? -5.000 8.852 23.716 1.00 97.88 329 THR A N 1
ATOM 2512 C CA . THR A 1 329 ? -4.318 8.969 22.415 1.00 97.88 329 THR A CA 1
ATOM 2513 C C . THR A 1 329 ? -2.806 8.751 22.577 1.00 97.88 329 THR A C 1
ATOM 2515 O O . THR A 1 329 ? -2.294 8.831 23.699 1.00 97.88 329 THR A O 1
ATOM 2518 N N . GLY A 1 330 ? -2.091 8.441 21.491 1.00 96.75 330 GLY A N 1
ATOM 2519 C CA . GLY A 1 330 ? -0.647 8.179 21.489 1.00 96.75 330 GLY A CA 1
ATOM 2520 C C . GLY A 1 330 ? -0.257 6.764 21.933 1.00 96.75 330 GLY A C 1
ATOM 2521 O O . GLY A 1 330 ? -0.925 5.788 21.604 1.00 96.75 330 GLY A O 1
ATOM 2522 N N . ASP A 1 331 ? 0.845 6.644 22.679 1.00 97.25 331 ASP A N 1
ATOM 2523 C CA . ASP A 1 331 ? 1.416 5.368 23.142 1.00 97.25 331 ASP A CA 1
ATOM 2524 C C . ASP A 1 331 ? 1.308 5.236 24.671 1.00 97.25 331 ASP A C 1
ATOM 2526 O O . ASP A 1 331 ? 1.675 6.146 25.422 1.00 97.25 331 ASP A O 1
ATOM 2530 N N . SER A 1 332 ? 0.812 4.095 25.156 1.00 97.25 332 SER A N 1
ATOM 2531 C CA . SER A 1 332 ? 0.749 3.790 26.588 1.00 97.25 332 SER A CA 1
ATOM 2532 C C . SER A 1 332 ? 2.088 3.354 27.196 1.00 97.25 332 SER A C 1
ATOM 2534 O O . SER A 1 332 ? 2.206 3.321 28.423 1.00 97.25 332 SER A O 1
ATOM 2536 N N . GLY A 1 333 ? 3.092 3.033 26.373 1.00 95.50 333 GLY A N 1
ATOM 2537 C CA . GLY A 1 333 ? 4.397 2.510 26.781 1.00 95.50 333 GLY A CA 1
ATOM 2538 C C . GLY A 1 333 ? 4.377 1.017 27.126 1.00 95.50 333 GLY A C 1
ATOM 2539 O O . GLY A 1 333 ? 5.207 0.555 27.911 1.00 95.50 333 GLY A O 1
ATOM 2540 N N . GLY A 1 334 ? 3.418 0.266 26.573 1.00 96.38 334 GLY A N 1
ATOM 2541 C CA . GLY A 1 334 ? 3.106 -1.116 26.950 1.00 96.38 334 GLY A CA 1
ATOM 2542 C C . GLY A 1 334 ? 1.887 -1.212 27.871 1.00 96.38 334 GLY A C 1
ATOM 2543 O O . GLY A 1 334 ? 1.036 -0.325 27.873 1.00 96.38 334 GLY A O 1
ATOM 2544 N N . TRP A 1 335 ? 1.779 -2.301 28.638 1.00 98.25 335 TRP A N 1
ATOM 2545 C CA . TRP A 1 335 ? 0.676 -2.498 29.582 1.00 98.25 335 TRP A CA 1
ATOM 2546 C C . TRP A 1 335 ? 0.735 -1.494 30.736 1.00 98.25 335 TRP A C 1
ATOM 2548 O O . TRP A 1 335 ? 1.686 -1.487 31.521 1.00 98.25 335 TRP A O 1
ATOM 2558 N N . ARG A 1 336 ? -0.312 -0.679 30.855 1.00 98.00 336 ARG A N 1
ATOM 2559 C CA . ARG A 1 336 ? -0.525 0.276 31.941 1.00 98.00 336 ARG A CA 1
ATOM 2560 C C . ARG A 1 336 ? -1.842 -0.031 32.644 1.00 98.00 336 ARG A C 1
ATOM 2562 O O . ARG A 1 336 ? -2.847 -0.296 31.990 1.00 98.00 336 ARG A O 1
ATOM 2569 N N . HIS A 1 337 ? -1.823 -0.007 33.970 1.00 98.38 337 HIS A N 1
ATOM 2570 C CA . HIS A 1 337 ? -3.006 -0.246 34.783 1.00 98.38 337 HIS A CA 1
ATOM 2571 C C . HIS A 1 337 ? -3.746 1.072 35.014 1.00 98.38 337 HIS A C 1
ATOM 2573 O O . HIS A 1 337 ? -3.248 1.965 35.708 1.00 98.38 337 HIS A O 1
ATOM 2579 N N . ASP A 1 338 ? -4.926 1.181 34.415 1.00 98.62 338 ASP A N 1
ATOM 2580 C CA . ASP A 1 338 ? -5.747 2.384 34.402 1.00 98.62 338 ASP A CA 1
ATOM 2581 C C . ASP A 1 338 ? -7.095 2.126 35.091 1.00 98.62 338 ASP A C 1
ATOM 2583 O O . ASP A 1 338 ? -7.584 0.994 35.145 1.00 98.62 338 ASP A O 1
ATOM 2587 N N . TYR A 1 339 ? -7.736 3.183 35.589 1.00 98.75 339 TYR A N 1
ATOM 2588 C CA . TYR A 1 339 ? -9.086 3.120 36.134 1.00 98.75 339 TYR A CA 1
ATOM 2589 C C . TYR A 1 339 ? -9.953 4.323 35.772 1.00 98.75 339 TYR A C 1
ATOM 2591 O O . TYR A 1 339 ? -9.472 5.421 35.487 1.00 98.75 339 TYR A O 1
ATOM 2599 N N . VAL A 1 340 ? -11.265 4.112 35.868 1.00 98.81 340 VAL A N 1
ATOM 2600 C CA . VAL A 1 340 ? -12.281 5.169 35.901 1.00 98.81 340 VAL A CA 1
ATOM 2601 C C . VAL A 1 340 ? -13.026 5.153 37.236 1.00 98.81 340 VAL A C 1
ATOM 2603 O O . VAL A 1 340 ? -13.275 4.089 37.813 1.00 98.81 340 VAL A O 1
ATOM 2606 N N . ASP A 1 341 ? -13.377 6.339 37.735 1.00 98.38 341 ASP A N 1
ATOM 2607 C CA . ASP A 1 341 ? -14.149 6.499 38.971 1.00 98.38 341 ASP A CA 1
ATOM 2608 C C . ASP A 1 341 ? -15.644 6.257 38.713 1.00 98.38 341 ASP A C 1
ATOM 2610 O O . ASP A 1 341 ? -16.289 6.964 37.934 1.00 98.38 341 ASP A O 1
ATOM 2614 N N . LEU A 1 342 ? -16.194 5.246 39.384 1.00 98.50 342 LEU A N 1
ATOM 2615 C CA . LEU A 1 342 ? -17.607 4.885 39.349 1.00 98.50 342 LEU A CA 1
ATOM 2616 C C . LEU A 1 342 ? -18.357 5.257 40.635 1.00 98.50 342 LEU A C 1
ATOM 2618 O O . LEU A 1 342 ? -19.563 5.015 40.716 1.00 98.50 342 LEU A O 1
ATOM 2622 N N . SER A 1 343 ? -17.701 5.881 41.615 1.00 98.31 343 SER A N 1
ATOM 2623 C CA . SER A 1 343 ? -18.318 6.314 42.878 1.00 98.31 343 SER A CA 1
ATOM 2624 C C . SER A 1 343 ? -19.583 7.171 42.681 1.00 98.31 343 SER A C 1
ATOM 2626 O O . SER A 1 343 ? -20.565 6.940 43.390 1.00 98.31 343 SER A O 1
ATOM 2628 N N . PRO A 1 344 ? -19.672 8.080 41.680 1.00 98.19 344 PRO A N 1
ATOM 2629 C CA . PRO A 1 344 ? -20.909 8.824 41.398 1.00 98.19 344 PRO A CA 1
ATOM 2630 C C . PRO A 1 344 ? -22.120 7.953 41.020 1.00 98.19 344 PRO A C 1
ATOM 2632 O O . PRO A 1 344 ? -23.262 8.416 41.073 1.00 98.19 344 PRO A O 1
ATOM 2635 N N . TYR A 1 345 ? -21.883 6.697 40.642 1.00 97.75 345 TYR A N 1
ATOM 2636 C CA . TYR A 1 345 ? -22.889 5.733 40.202 1.00 97.75 345 TYR A CA 1
ATOM 2637 C C . TYR A 1 345 ? -23.116 4.611 41.224 1.00 97.75 345 TYR A C 1
ATOM 2639 O O . TYR A 1 345 ? -23.809 3.640 40.919 1.00 97.75 345 TYR A O 1
ATOM 2647 N N . ALA A 1 346 ? -22.563 4.735 42.435 1.00 97.31 346 ALA A N 1
ATOM 2648 C CA . ALA A 1 346 ? -22.669 3.730 43.485 1.00 97.31 346 ALA A CA 1
ATOM 2649 C C . ALA A 1 346 ? -24.127 3.298 43.736 1.00 97.31 346 ALA A C 1
ATOM 2651 O O . ALA A 1 346 ? -25.035 4.119 43.900 1.00 97.31 346 ALA A O 1
ATOM 2652 N N . GLY A 1 347 ? -24.358 1.984 43.759 1.00 96.69 347 GLY A N 1
ATOM 2653 C CA . GLY A 1 347 ? -25.679 1.376 43.935 1.00 96.69 347 GLY A CA 1
ATOM 2654 C C . GLY A 1 347 ? -26.574 1.359 42.687 1.00 96.69 347 GLY A C 1
ATOM 2655 O O . GLY A 1 347 ? -27.719 0.914 42.785 1.00 96.69 347 GLY A O 1
ATOM 2656 N N . GLN A 1 348 ? -26.092 1.821 41.529 1.00 97.31 348 GLN A N 1
ATOM 2657 C CA . GLN A 1 348 ? -26.815 1.770 40.254 1.00 97.31 348 GLN A CA 1
ATOM 2658 C C . GLN A 1 348 ? -26.291 0.640 39.362 1.00 97.31 348 GLN A C 1
ATOM 2660 O O . GLN A 1 348 ? -25.164 0.173 39.494 1.00 97.31 348 GLN A O 1
ATOM 2665 N N . THR A 1 349 ? -27.120 0.196 38.421 1.00 97.31 349 THR A N 1
ATOM 2666 C CA . THR A 1 349 ? -26.659 -0.627 37.296 1.00 97.31 349 THR A CA 1
ATOM 2667 C C . THR A 1 349 ? -26.447 0.288 36.102 1.00 97.31 349 THR A C 1
ATOM 2669 O O . THR A 1 349 ? -27.352 1.035 35.735 1.00 97.31 349 THR A O 1
ATOM 2672 N N . VAL A 1 350 ? -25.250 0.250 35.527 1.00 98.19 350 VAL A N 1
ATOM 2673 C CA . VAL A 1 350 ? -24.827 1.111 34.416 1.00 98.19 350 VAL A CA 1
ATOM 2674 C C . VAL A 1 350 ? -24.351 0.252 33.253 1.00 98.19 350 VAL A C 1
ATOM 2676 O O . VAL A 1 350 ? -24.002 -0.914 33.440 1.00 98.19 350 VAL A O 1
ATOM 2679 N N . ARG A 1 351 ? -24.294 0.817 32.049 1.00 98.31 351 ARG A N 1
ATOM 2680 C CA . ARG A 1 351 ? -23.503 0.236 30.960 1.00 98.31 351 ARG A CA 1
ATOM 2681 C C . ARG A 1 351 ? -22.196 0.995 30.835 1.00 98.31 351 ARG A C 1
ATOM 2683 O O . ARG A 1 351 ? -22.214 2.219 30.821 1.00 98.31 351 ARG A O 1
ATOM 2690 N N . LEU A 1 352 ? -21.094 0.271 30.731 1.00 98.38 352 LEU A N 1
ATOM 2691 C CA . LEU A 1 352 ? -19.769 0.809 30.453 1.00 98.38 352 LEU A CA 1
ATOM 2692 C C . LEU A 1 352 ? -19.339 0.329 29.067 1.00 98.38 352 LEU A C 1
ATOM 2694 O O . LEU A 1 352 ? -19.651 -0.804 28.692 1.00 98.38 352 LEU A O 1
ATOM 2698 N N . ARG A 1 353 ? -18.655 1.172 28.294 1.00 97.88 353 ARG A N 1
ATOM 2699 C CA . ARG A 1 353 ? -18.057 0.760 27.022 1.00 97.88 353 ARG A CA 1
ATOM 2700 C C . ARG A 1 353 ? -16.678 1.358 26.801 1.00 97.88 353 ARG A C 1
ATOM 2702 O O . ARG A 1 353 ? -16.432 2.497 27.187 1.00 97.88 353 ARG A O 1
ATOM 2709 N N . LEU A 1 354 ? -15.828 0.589 26.134 1.00 98.62 354 LEU A N 1
ATOM 2710 C CA . LEU A 1 354 ? -14.627 1.073 25.464 1.00 98.62 354 LEU A CA 1
ATOM 2711 C C . LEU A 1 354 ? -15.041 1.443 24.040 1.00 98.62 354 LEU A C 1
ATOM 2713 O O . LEU A 1 354 ? -15.671 0.631 23.367 1.00 98.62 354 LEU A O 1
ATOM 2717 N N . ARG A 1 355 ? -14.725 2.649 23.582 1.00 97.81 355 ARG A N 1
ATOM 2718 C CA . ARG A 1 355 ? -14.960 3.111 22.207 1.00 97.81 355 ARG A CA 1
ATOM 2719 C C . ARG A 1 355 ? -13.619 3.472 21.586 1.00 97.81 355 ARG A C 1
ATOM 2721 O O . ARG A 1 355 ? -12.856 4.179 22.227 1.00 97.81 355 ARG A O 1
ATOM 2728 N N . TYR A 1 356 ? -13.328 3.001 20.382 1.00 9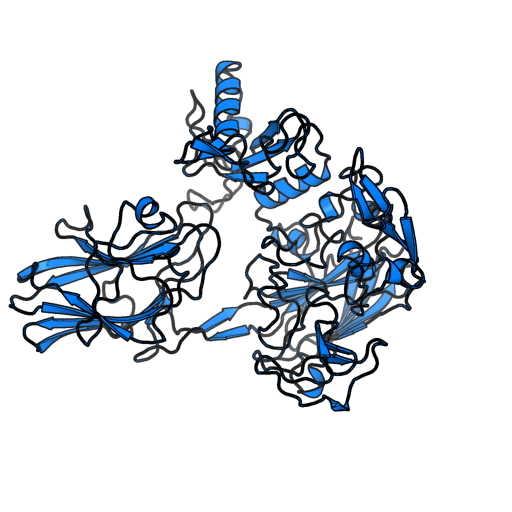7.88 356 TYR A N 1
ATOM 2729 C CA . TYR A 1 356 ? -12.137 3.395 19.629 1.00 97.88 356 TYR A CA 1
ATOM 2730 C C . TYR A 1 356 ? -12.573 4.037 18.316 1.00 97.88 356 TYR A C 1
ATOM 2732 O O . TYR A 1 356 ? -13.421 3.475 17.616 1.00 97.88 356 TYR A O 1
ATOM 2740 N N . THR A 1 357 ? -12.024 5.216 18.032 1.00 94.69 357 THR A N 1
ATOM 2741 C CA . THR A 1 357 ? -12.313 5.988 16.825 1.00 94.69 357 THR A CA 1
ATOM 2742 C C . THR A 1 357 ? -11.040 6.385 16.099 1.00 94.69 357 THR A C 1
ATOM 2744 O O . THR A 1 357 ? -10.101 6.850 16.751 1.00 94.69 357 THR A O 1
ATOM 2747 N N . THR A 1 358 ? -11.044 6.229 14.775 1.00 90.31 358 THR A N 1
ATOM 2748 C CA . THR A 1 358 ? -9.906 6.549 13.901 1.00 90.31 358 THR A CA 1
ATOM 2749 C C . THR A 1 358 ? -10.232 7.648 12.902 1.00 90.31 358 THR A C 1
ATOM 2751 O O . THR A 1 358 ? -11.405 7.955 12.670 1.00 90.31 358 THR A O 1
ATOM 2754 N N . ASP A 1 359 ? -9.195 8.228 12.308 1.00 82.06 359 ASP A N 1
ATOM 2755 C CA . ASP A 1 359 ? -9.311 9.165 11.194 1.00 82.06 359 ASP A CA 1
ATOM 2756 C C . ASP A 1 359 ? -9.293 8.450 9.814 1.00 82.06 359 ASP A C 1
ATOM 2758 O O . ASP A 1 359 ? -9.535 7.244 9.714 1.00 82.06 359 ASP A O 1
ATOM 2762 N N . ALA A 1 360 ? -9.104 9.204 8.723 1.00 73.19 360 ALA A N 1
ATOM 2763 C CA . ALA A 1 360 ? -9.127 8.689 7.353 1.00 73.19 360 ALA A CA 1
ATOM 2764 C C . ALA A 1 360 ? -7.794 8.106 6.850 1.00 73.19 360 ALA A C 1
ATOM 2766 O O . ALA A 1 360 ? -7.763 7.579 5.738 1.00 73.19 360 ALA A O 1
ATOM 2767 N N . ALA A 1 361 ? -6.687 8.343 7.554 1.00 68.31 361 ALA A N 1
ATOM 2768 C CA . ALA A 1 361 ? -5.365 8.328 6.945 1.00 68.31 361 ALA A CA 1
ATOM 2769 C C . ALA A 1 361 ? -4.510 7.163 7.434 1.00 68.31 361 ALA A C 1
ATOM 2771 O O . ALA A 1 361 ? -4.120 6.301 6.639 1.00 68.31 361 ALA A O 1
ATOM 2772 N N . PHE A 1 362 ? -4.174 7.145 8.721 1.00 74.69 362 PHE A N 1
ATOM 2773 C CA . PHE A 1 362 ? -3.166 6.241 9.252 1.00 74.69 362 PHE A CA 1
ATOM 2774 C C . PHE A 1 362 ? -3.685 5.506 10.479 1.00 74.69 362 PHE A C 1
ATOM 2776 O O . PHE A 1 362 ? -4.357 6.062 11.332 1.00 74.69 362 PHE A O 1
ATOM 2783 N N . LYS A 1 363 ? -3.365 4.214 10.564 1.00 84.62 363 LYS A N 1
ATOM 2784 C CA . LYS A 1 363 ? -3.731 3.380 11.708 1.00 84.62 363 LYS A CA 1
ATOM 2785 C C . LYS A 1 363 ? -2.468 2.780 12.283 1.00 84.62 363 LYS A C 1
ATOM 2787 O O . LYS A 1 363 ? -1.789 1.985 11.633 1.00 84.62 363 LYS A O 1
ATOM 2792 N N . GLU A 1 364 ? -2.192 3.154 13.520 1.00 89.50 364 GLU A N 1
ATOM 2793 C CA . GLU A 1 364 ? -1.189 2.497 14.344 1.00 89.50 364 GLU A CA 1
ATOM 2794 C C . GLU A 1 364 ? -1.664 1.100 14.781 1.00 89.50 364 GLU A C 1
ATOM 2796 O O . GLU A 1 364 ? -2.725 0.611 14.395 1.00 89.50 364 GLU A O 1
ATOM 2801 N N . ARG A 1 365 ? -0.875 0.429 15.622 1.00 91.88 365 ARG A N 1
ATOM 2802 C CA . ARG A 1 365 ? -1.154 -0.927 16.126 1.00 91.88 365 ARG A CA 1
ATOM 2803 C C . ARG A 1 365 ? -2.552 -1.101 16.749 1.00 91.88 365 ARG A C 1
ATOM 2805 O O . ARG A 1 365 ? -3.044 -2.230 16.763 1.00 91.88 365 ARG A O 1
ATOM 2812 N N . GLY A 1 366 ? -3.184 -0.046 17.257 1.00 95.38 366 GLY A N 1
ATOM 2813 C CA . GLY A 1 366 ? -4.504 -0.078 17.891 1.00 95.38 366 GLY A CA 1
ATOM 2814 C C . GLY A 1 366 ? -4.425 -0.246 19.412 1.00 95.38 366 GLY A C 1
ATOM 2815 O O . GLY A 1 366 ? -3.390 0.008 20.034 1.00 95.38 366 GLY A O 1
ATOM 2816 N N . TRP A 1 367 ? -5.526 -0.691 20.023 1.00 98.06 367 TRP A N 1
ATOM 2817 C CA . TRP A 1 367 ? -5.703 -0.756 21.476 1.00 98.06 367 TRP A CA 1
ATOM 2818 C C . TRP A 1 367 ? -6.034 -2.170 21.967 1.00 98.06 367 TRP A C 1
ATOM 2820 O O . TRP A 1 367 ? -7.022 -2.776 21.551 1.00 98.06 367 TRP A O 1
ATOM 2830 N N . PHE A 1 368 ? -5.212 -2.679 22.887 1.00 98.44 368 PHE A N 1
ATOM 2831 C CA . PHE A 1 368 ? -5.461 -3.886 23.670 1.00 98.44 368 PHE A CA 1
ATOM 2832 C C . PHE A 1 368 ? -5.949 -3.557 25.087 1.00 98.44 368 PHE A C 1
ATOM 2834 O O . PHE A 1 368 ? -5.406 -2.660 25.739 1.00 98.44 368 PHE A O 1
ATOM 2841 N N . ALA A 1 369 ? -6.930 -4.314 25.577 1.00 98.38 369 ALA A N 1
ATOM 2842 C CA . ALA A 1 369 ? -7.452 -4.210 26.937 1.00 98.38 369 ALA A CA 1
ATOM 2843 C C . ALA A 1 369 ? -7.611 -5.598 27.575 1.00 98.38 369 ALA A C 1
ATOM 2845 O O . ALA A 1 369 ? -8.081 -6.533 26.921 1.00 98.38 369 ALA A O 1
ATOM 2846 N N . ASP A 1 370 ? -7.221 -5.728 28.839 1.00 98.50 370 ASP A N 1
ATOM 2847 C CA . ASP A 1 370 ? -7.150 -7.013 29.539 1.00 98.50 370 ASP A CA 1
ATOM 2848 C C . ASP A 1 370 ? -7.354 -6.861 31.060 1.00 98.50 370 ASP A C 1
ATOM 2850 O O . ASP A 1 370 ? -7.339 -5.742 31.586 1.00 98.50 370 ASP A O 1
ATOM 2854 N N . ASP A 1 371 ? -7.551 -7.984 31.760 1.00 98.19 371 ASP A N 1
ATOM 2855 C CA . ASP A 1 371 ? -7.599 -8.096 33.226 1.00 98.19 371 ASP A CA 1
ATOM 2856 C C . ASP A 1 371 ? -8.472 -7.020 33.911 1.00 98.19 371 ASP A C 1
ATOM 2858 O O . ASP A 1 371 ? -8.024 -6.239 34.759 1.00 98.19 371 ASP A O 1
ATOM 2862 N N . PHE A 1 372 ? -9.757 -6.971 33.552 1.00 98.44 372 PHE A N 1
ATOM 2863 C CA . PHE A 1 372 ? -10.696 -6.003 34.117 1.00 98.44 372 PHE A CA 1
ATOM 2864 C C . PHE A 1 372 ? -11.027 -6.328 35.573 1.00 98.44 372 PHE A C 1
ATOM 2866 O O . PHE A 1 372 ? -11.220 -7.489 35.943 1.00 98.44 372 PHE A O 1
ATOM 2873 N N . ALA A 1 373 ? -11.200 -5.297 36.401 1.00 98.31 373 ALA A N 1
ATOM 2874 C CA . ALA A 1 373 ? -11.642 -5.469 37.782 1.00 98.31 373 ALA A CA 1
ATOM 2875 C C . ALA A 1 373 ? -12.546 -4.330 38.257 1.00 98.31 373 ALA A C 1
ATOM 2877 O O . ALA A 1 373 ? -12.375 -3.176 37.890 1.00 98.31 373 ALA A O 1
ATOM 2878 N N . LEU A 1 374 ? -13.495 -4.636 39.137 1.00 98.38 374 LEU A N 1
ATOM 2879 C CA . LEU A 1 374 ? -14.282 -3.636 39.858 1.00 98.38 374 LEU A CA 1
ATOM 2880 C C . LEU A 1 374 ? -13.901 -3.703 41.331 1.00 98.38 374 LEU A C 1
ATOM 2882 O O . LEU A 1 374 ? -14.020 -4.762 41.952 1.00 98.38 374 LEU A O 1
ATOM 2886 N N . THR A 1 375 ? -13.470 -2.582 41.897 1.00 98.44 375 THR A N 1
ATOM 2887 C CA . THR A 1 375 ? -13.159 -2.461 43.324 1.00 98.44 375 THR A CA 1
ATOM 2888 C C . THR A 1 375 ? -14.140 -1.527 44.010 1.00 98.44 375 THR A C 1
ATOM 2890 O O . THR A 1 375 ? -14.497 -0.505 43.433 1.00 98.44 375 THR A O 1
ATOM 2893 N N . ALA A 1 376 ? -14.525 -1.843 45.244 1.00 97.88 376 ALA A N 1
ATOM 2894 C CA . ALA A 1 376 ? -15.303 -0.975 46.121 1.00 97.88 376 ALA A CA 1
ATOM 2895 C C . ALA A 1 376 ? -14.653 -0.915 47.502 1.00 97.88 376 ALA A C 1
ATOM 2897 O O . ALA A 1 376 ? -14.381 -1.957 48.104 1.00 97.88 376 ALA A O 1
ATOM 2898 N N . ASP A 1 377 ? -14.367 0.297 47.972 1.00 96.31 377 ASP A N 1
ATOM 2899 C CA . ASP A 1 377 ? -13.718 0.587 49.254 1.00 96.31 377 ASP A CA 1
ATOM 2900 C C . ASP A 1 377 ? -12.444 -0.261 49.475 1.00 96.31 377 ASP A C 1
ATOM 2902 O O . ASP A 1 377 ? -12.177 -0.789 50.557 1.00 96.31 377 ASP A O 1
ATOM 2906 N N . GLY A 1 378 ? -11.658 -0.425 48.403 1.00 91.25 378 GLY A N 1
ATOM 2907 C CA . GLY A 1 378 ? -10.399 -1.177 48.387 1.00 91.25 378 GLY A CA 1
ATOM 2908 C C . GLY A 1 378 ? -10.522 -2.698 48.220 1.00 91.25 378 GLY A C 1
ATOM 2909 O O . GLY A 1 378 ? -9.497 -3.376 48.175 1.00 91.25 378 GLY A O 1
ATOM 2910 N N . ALA A 1 379 ? -11.733 -3.255 48.111 1.00 96.50 379 ALA A N 1
ATOM 2911 C CA . ALA A 1 379 ? -11.949 -4.681 47.866 1.00 96.50 379 ALA A CA 1
ATOM 2912 C C . ALA A 1 379 ? -12.387 -4.949 46.421 1.00 96.50 379 ALA A C 1
ATOM 2914 O O . ALA A 1 379 ? -13.331 -4.333 45.932 1.00 96.50 379 ALA A O 1
ATOM 2915 N N . THR A 1 380 ? -11.756 -5.913 45.751 1.00 97.62 380 THR A N 1
ATOM 2916 C CA . THR A 1 380 ? -12.204 -6.389 44.436 1.00 97.62 380 THR A CA 1
ATOM 2917 C C . THR A 1 380 ? -13.507 -7.176 44.568 1.00 97.62 380 THR A C 1
ATOM 2919 O O . THR A 1 380 ? -13.568 -8.172 45.289 1.00 97.62 380 THR A O 1
ATOM 2922 N N . VAL A 1 381 ? -14.550 -6.737 43.864 1.00 97.88 381 VAL A N 1
ATOM 2923 C CA . VAL A 1 381 ? -15.894 -7.340 43.887 1.00 97.88 381 VAL A CA 1
ATOM 2924 C C . VAL A 1 381 ? -16.253 -8.069 42.591 1.00 97.88 381 VAL A C 1
ATOM 2926 O O . VAL A 1 381 ? -17.179 -8.878 42.587 1.00 97.88 381 VAL A O 1
ATOM 2929 N N . TRP A 1 382 ? -15.531 -7.805 41.501 1.00 97.50 382 TRP A N 1
ATOM 2930 C CA . TRP A 1 382 ? -15.692 -8.477 40.211 1.00 97.50 382 TRP A CA 1
ATOM 2931 C C . TRP A 1 382 ? -14.381 -8.421 39.419 1.00 97.50 382 TRP A C 1
ATOM 2933 O O . TRP A 1 382 ? -13.622 -7.464 39.579 1.00 97.50 382 TRP A O 1
ATOM 2943 N N . GLN A 1 383 ? -14.124 -9.442 38.598 1.00 97.50 383 GLN A N 1
ATOM 2944 C CA . GLN A 1 383 ? -12.968 -9.536 37.703 1.00 97.50 383 GLN A CA 1
ATOM 2945 C C . GLN A 1 383 ? -13.338 -10.259 36.403 1.00 97.50 383 GLN A C 1
ATOM 2947 O O . GLN A 1 383 ? -14.265 -11.077 36.398 1.00 97.50 383 GLN A O 1
ATOM 2952 N N . ASP A 1 384 ? -12.589 -9.979 35.340 1.00 98.06 384 ASP A N 1
ATOM 2953 C CA . ASP A 1 384 ? -12.658 -10.649 34.040 1.00 98.06 384 ASP A CA 1
ATOM 2954 C C . ASP A 1 384 ? -11.280 -10.617 33.372 1.00 98.06 384 ASP A C 1
ATOM 2956 O O . ASP A 1 384 ? -10.814 -9.555 32.969 1.00 98.06 384 ASP A O 1
ATOM 2960 N N . ASP A 1 385 ? -10.646 -11.782 33.282 1.00 97.31 385 ASP A N 1
ATOM 2961 C CA . ASP A 1 385 ? -9.322 -12.007 32.687 1.00 97.31 385 ASP A CA 1
ATOM 2962 C C . ASP A 1 385 ? -9.402 -12.358 31.192 1.00 97.31 385 ASP A C 1
ATOM 2964 O O . ASP A 1 385 ? -8.430 -12.812 30.609 1.00 97.31 385 ASP A O 1
ATOM 2968 N N . VAL A 1 386 ? -10.584 -12.223 30.569 1.00 97.25 386 VAL A N 1
ATOM 2969 C CA . VAL A 1 386 ? -10.830 -12.478 29.134 1.00 97.25 386 VAL A CA 1
ATOM 2970 C C . VAL A 1 386 ? -10.662 -13.956 28.708 1.00 97.25 386 VAL A C 1
ATOM 2972 O O . VAL A 1 386 ? -11.025 -14.340 27.592 1.00 97.25 386 VAL A O 1
ATOM 2975 N N . GLU A 1 387 ? -10.282 -14.856 29.618 1.00 97.56 387 GLU A N 1
ATOM 2976 C CA . GLU A 1 387 ? -10.112 -16.291 29.337 1.00 97.56 387 GLU A CA 1
ATOM 2977 C C . GLU A 1 387 ? -11.447 -17.048 29.210 1.00 97.56 387 GLU A C 1
ATOM 2979 O O . GLU A 1 387 ? -11.512 -18.166 28.692 1.00 97.56 387 GLU A O 1
ATOM 2984 N N . SER A 1 388 ? -12.547 -16.441 29.665 1.00 95.06 388 SER A N 1
ATOM 2985 C CA . SER A 1 388 ? -13.899 -17.021 29.630 1.00 95.06 388 SER A CA 1
ATOM 2986 C C . SER A 1 388 ? -14.741 -16.542 28.437 1.00 95.06 388 SER A C 1
ATOM 2988 O O . SER A 1 388 ? -15.977 -16.529 28.491 1.00 95.06 388 SER A O 1
ATOM 2990 N N . GLY A 1 389 ? -14.083 -16.169 27.336 1.00 93.69 389 GLY A N 1
ATOM 2991 C CA . GLY A 1 389 ? -14.732 -15.653 26.134 1.00 93.69 389 GLY A CA 1
ATOM 2992 C C . GLY A 1 389 ? -15.350 -14.274 26.370 1.00 93.69 389 GLY A C 1
ATOM 2993 O O . GLY A 1 389 ? -14.888 -13.511 27.208 1.00 93.69 389 GLY A O 1
ATOM 2994 N N . ALA A 1 390 ? -16.421 -13.941 25.641 1.00 94.56 390 ALA A N 1
ATOM 2995 C CA . ALA A 1 390 ? -16.990 -12.593 25.711 1.00 94.56 390 ALA A CA 1
ATOM 2996 C C . ALA A 1 390 ? -17.530 -12.220 27.103 1.00 94.56 390 ALA A C 1
ATOM 2998 O O . ALA A 1 390 ? -17.645 -11.044 27.415 1.00 94.56 390 ALA A O 1
ATOM 2999 N N . ASN A 1 391 ? -17.900 -13.203 27.932 1.00 95.00 391 ASN A N 1
ATOM 3000 C CA . ASN A 1 391 ? -18.321 -13.024 29.326 1.00 95.00 391 ASN A CA 1
ATOM 3001 C C . ASN A 1 391 ? -19.374 -11.914 29.574 1.00 95.00 391 ASN A C 1
ATOM 3003 O O . ASN A 1 391 ? -19.447 -11.387 30.670 1.00 95.00 391 ASN A O 1
ATOM 3007 N N . GLY A 1 392 ? -20.224 -11.549 28.607 1.00 95.00 392 GLY A N 1
ATOM 3008 C CA . GLY A 1 392 ? -21.211 -10.460 28.748 1.00 95.00 392 GLY A CA 1
ATOM 3009 C C . GLY A 1 392 ? -20.779 -9.110 28.164 1.00 95.00 392 GLY A C 1
ATOM 3010 O O . GLY A 1 392 ? -21.568 -8.165 28.177 1.00 95.00 392 GLY A O 1
ATOM 3011 N N . TRP A 1 393 ? -19.571 -9.027 27.611 1.00 97.81 393 TRP A N 1
ATOM 3012 C CA . TRP A 1 393 ? -19.170 -7.969 26.694 1.00 97.81 393 TRP A CA 1
ATOM 3013 C C . TRP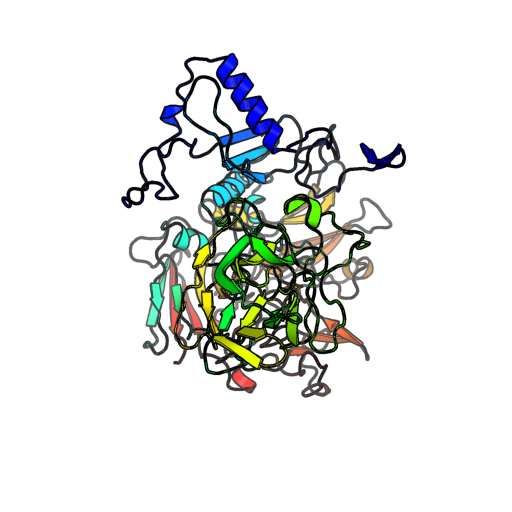 A 1 393 ? -19.819 -8.153 25.320 1.00 97.81 393 TRP A C 1
ATOM 3015 O O . TRP A 1 393 ? -20.002 -9.272 24.839 1.00 97.81 393 TRP A O 1
ATOM 3025 N N . THR A 1 394 ? -20.157 -7.040 24.681 1.00 97.56 394 THR A N 1
ATOM 3026 C CA . THR A 1 394 ? -20.718 -6.980 23.330 1.00 97.56 394 THR A CA 1
ATOM 3027 C C . THR A 1 394 ? -19.895 -6.009 22.500 1.00 97.56 394 THR A C 1
ATOM 3029 O O . THR A 1 394 ? -19.894 -4.809 22.785 1.00 97.56 394 THR A O 1
ATOM 3032 N N . ALA A 1 395 ? -19.209 -6.540 21.489 1.00 96.38 395 ALA A N 1
ATOM 3033 C CA . ALA A 1 395 ? -18.564 -5.745 20.457 1.00 96.38 395 ALA A CA 1
ATOM 3034 C C . ALA A 1 395 ? -19.601 -5.300 19.415 1.00 96.38 395 ALA A C 1
ATOM 3036 O O . ALA A 1 395 ? -20.471 -6.084 19.029 1.00 96.38 395 ALA A O 1
ATOM 3037 N N . ALA A 1 396 ? -19.538 -4.043 18.991 1.00 93.50 396 ALA A N 1
ATOM 3038 C CA . ALA A 1 396 ? -20.424 -3.461 17.987 1.00 93.50 396 ALA A CA 1
ATOM 3039 C C . ALA A 1 396 ? -19.767 -2.241 17.333 1.00 93.50 396 ALA A C 1
ATOM 3041 O O . ALA A 1 396 ? -18.797 -1.706 17.862 1.00 93.50 396 ALA A O 1
ATOM 3042 N N . GLY A 1 397 ? -20.343 -1.756 16.237 1.00 84.50 397 GLY A N 1
ATOM 3043 C CA . GLY A 1 397 ? -19.836 -0.601 15.498 1.00 84.50 397 GLY A CA 1
ATOM 3044 C C . GLY A 1 397 ? -19.320 -0.993 14.119 1.00 84.50 397 GLY A C 1
ATOM 3045 O O . GLY A 1 397 ? -19.646 -2.072 13.624 1.00 84.50 397 GLY A O 1
ATOM 3046 N N . GLY A 1 398 ? -18.557 -0.097 13.505 1.00 81.12 398 GLY A N 1
ATOM 3047 C CA . GLY A 1 398 ? -18.012 -0.262 12.160 1.00 81.12 398 GLY A CA 1
ATOM 3048 C C . GLY A 1 398 ? -17.255 0.988 11.727 1.00 81.12 398 GLY A C 1
ATOM 3049 O O . GLY A 1 398 ? -16.730 1.708 12.572 1.00 81.12 398 GLY A O 1
ATOM 3050 N N . SER A 1 399 ? -17.254 1.274 10.432 1.00 78.69 399 SER A N 1
ATOM 3051 C CA . SER A 1 399 ? -16.735 2.515 9.859 1.00 78.69 399 SER A CA 1
ATOM 3052 C C . SER A 1 399 ? -17.877 3.453 9.447 1.00 78.69 399 SER A C 1
ATOM 3054 O O . SER A 1 399 ? -18.983 3.002 9.134 1.00 78.69 399 SER A O 1
ATOM 3056 N N . TRP A 1 400 ? -17.622 4.764 9.419 1.00 70.88 400 TRP A N 1
ATOM 3057 C CA . TRP A 1 400 ? -18.491 5.733 8.729 1.00 70.88 400 TRP A CA 1
ATOM 3058 C C . TRP A 1 400 ? -18.245 5.810 7.214 1.00 70.88 400 TRP A C 1
ATOM 3060 O O . TRP A 1 400 ? -18.955 6.536 6.513 1.00 70.88 400 TRP A O 1
ATOM 3070 N N . THR A 1 401 ? -17.257 5.073 6.709 1.00 65.81 401 THR A N 1
ATOM 3071 C CA . THR A 1 401 ? -16.908 4.953 5.290 1.00 65.81 401 THR A CA 1
ATOM 3072 C C . THR A 1 401 ? -17.094 3.515 4.797 1.00 65.81 401 THR A C 1
ATOM 3074 O O . THR A 1 401 ? -17.762 2.699 5.429 1.00 65.81 401 THR A O 1
ATOM 3077 N N . ASN A 1 402 ? -16.552 3.210 3.619 1.00 58.50 402 ASN A N 1
ATOM 3078 C CA . ASN A 1 402 ? -16.604 1.897 2.978 1.00 58.50 402 ASN A CA 1
ATOM 3079 C C . ASN A 1 402 ? -15.538 0.914 3.497 1.00 58.50 402 ASN A C 1
ATOM 3081 O O . ASN A 1 402 ? -15.451 -0.205 2.991 1.00 58.50 402 ASN A O 1
ATOM 3085 N N . THR A 1 403 ? -14.726 1.297 4.485 1.00 61.41 403 THR A N 1
ATOM 3086 C CA . THR A 1 403 ? -13.814 0.342 5.124 1.00 61.41 403 THR A CA 1
ATOM 3087 C C . THR A 1 403 ? -14.576 -0.581 6.069 1.00 61.41 403 THR A C 1
ATOM 3089 O O . THR A 1 403 ? -15.587 -0.209 6.660 1.00 61.41 403 THR A O 1
ATOM 3092 N N . SER A 1 404 ? -14.117 -1.821 6.209 1.00 74.00 404 SER A N 1
ATOM 3093 C CA . SER A 1 404 ? -14.746 -2.791 7.103 1.00 74.00 404 SER A CA 1
ATOM 3094 C C . SER A 1 404 ? -13.695 -3.610 7.833 1.00 74.00 404 SER A C 1
ATOM 3096 O O . SER A 1 404 ? -12.615 -3.887 7.315 1.00 74.00 404 SER A O 1
ATOM 3098 N N . GLY A 1 405 ? -14.020 -4.001 9.059 1.00 81.25 405 GLY A N 1
ATOM 3099 C CA . GLY A 1 405 ? -13.133 -4.779 9.901 1.00 81.25 405 GLY A CA 1
ATOM 3100 C C . GLY A 1 405 ? -13.879 -5.386 11.083 1.00 81.25 405 GLY A C 1
ATOM 3101 O O . GLY A 1 405 ? -14.979 -4.946 11.423 1.00 81.25 405 GLY A O 1
ATOM 3102 N N . PRO A 1 406 ? -13.314 -6.428 11.713 1.00 85.94 406 PRO A N 1
ATOM 3103 C CA . PRO A 1 406 ? -13.928 -7.062 12.873 1.00 85.94 406 PRO A CA 1
ATOM 3104 C C . PRO A 1 406 ? -14.035 -6.132 14.090 1.00 85.94 406 PRO A C 1
ATOM 3106 O O . PRO A 1 406 ? -14.869 -6.390 14.959 1.00 85.94 406 PRO A O 1
ATOM 3109 N N . GLY A 1 407 ? -13.199 -5.091 14.187 1.00 92.56 407 GLY A N 1
ATOM 3110 C CA . GLY A 1 407 ? -13.144 -4.228 15.361 1.00 92.56 407 GLY A CA 1
ATOM 3111 C C . GLY A 1 407 ? -12.753 -5.000 16.630 1.00 92.56 407 GLY A C 1
ATOM 3112 O O . GLY A 1 407 ? -11.932 -5.929 16.584 1.00 92.56 407 GLY A O 1
ATOM 3113 N N . TRP A 1 408 ? -13.376 -4.629 17.759 1.00 96.94 408 TRP A N 1
ATOM 3114 C CA . TRP A 1 408 ? -13.158 -5.260 19.063 1.00 96.94 408 TRP A CA 1
ATOM 3115 C C . TRP A 1 408 ? -13.426 -6.767 19.029 1.00 96.94 408 TRP A C 1
ATOM 3117 O O . TRP A 1 408 ? -14.549 -7.222 18.810 1.00 96.94 408 TRP A O 1
ATOM 3127 N N . ARG A 1 409 ? -12.397 -7.556 19.327 1.00 96.19 409 ARG A N 1
ATOM 3128 C CA . ARG A 1 409 ? -12.468 -9.021 19.397 1.00 96.19 409 ARG A CA 1
ATOM 3129 C C . ARG A 1 409 ? -11.500 -9.569 20.433 1.00 96.19 409 ARG A C 1
ATOM 3131 O O . ARG A 1 409 ? -10.553 -8.891 20.816 1.00 96.19 409 ARG A O 1
ATOM 3138 N N . ILE A 1 410 ? -11.719 -10.813 20.835 1.00 96.88 410 ILE A N 1
ATOM 3139 C CA . ILE A 1 410 ? -10.757 -11.546 21.657 1.00 96.88 410 ILE A CA 1
ATOM 3140 C C . ILE A 1 410 ? -9.627 -12.031 20.749 1.00 96.88 410 ILE A C 1
ATOM 3142 O O . ILE A 1 410 ? -9.877 -12.697 19.742 1.00 96.88 410 ILE A O 1
ATOM 3146 N N . ASP A 1 411 ? -8.397 -11.677 21.095 1.00 95.38 411 ASP A N 1
ATOM 3147 C CA . ASP A 1 411 ? -7.193 -11.904 20.302 1.00 95.38 411 ASP A CA 1
ATOM 3148 C C . ASP A 1 411 ? -6.061 -12.409 21.213 1.00 95.38 411 ASP A C 1
ATOM 3150 O O . ASP A 1 411 ? -6.015 -12.101 22.402 1.00 95.38 411 ASP A O 1
ATOM 3154 N N . SER A 1 412 ? -5.139 -13.195 20.658 1.00 94.62 412 SER A N 1
ATOM 3155 C CA . SER A 1 412 ? -3.950 -13.671 21.379 1.00 94.62 412 SER A CA 1
ATOM 3156 C C . SER A 1 412 ? -2.745 -12.740 21.197 1.00 94.62 412 SER A C 1
ATOM 3158 O O . SER A 1 412 ? -1.622 -13.115 21.528 1.00 94.62 412 SER A O 1
ATOM 3160 N N . GLY A 1 413 ? -2.936 -11.598 20.529 1.00 92.69 413 GLY A N 1
ATOM 3161 C CA . GLY A 1 413 ? -1.875 -10.668 20.147 1.00 92.69 413 GLY A CA 1
ATOM 3162 C C . GLY A 1 413 ? -0.997 -11.170 19.009 1.00 92.69 413 GLY A C 1
ATOM 3163 O O . GLY A 1 413 ? 0.114 -10.681 18.810 1.00 92.69 413 GLY A O 1
ATOM 3164 N N . THR A 1 414 ? -1.468 -12.167 18.257 1.00 91.31 414 THR A N 1
ATOM 3165 C CA . THR A 1 414 ? -0.749 -12.730 17.111 1.00 91.31 414 THR A CA 1
ATOM 3166 C C . THR A 1 414 ? -1.657 -12.775 15.894 1.00 91.31 414 THR A C 1
ATOM 3168 O O . THR A 1 414 ? -2.697 -13.427 15.907 1.00 91.31 414 THR A O 1
ATOM 3171 N N . GLN A 1 415 ? -1.219 -12.154 14.803 1.00 86.94 415 GLN A N 1
ATOM 3172 C CA . GLN A 1 415 ? -1.901 -12.208 13.516 1.00 86.94 415 GLN A CA 1
ATOM 3173 C C . GLN A 1 415 ? -1.215 -13.184 12.566 1.00 86.94 415 GLN A C 1
ATOM 3175 O O . GLN A 1 415 ? 0.013 -13.276 12.510 1.00 86.94 415 GLN A O 1
ATOM 3180 N N . ILE A 1 416 ? -2.026 -13.883 11.777 1.00 89.56 416 ILE A N 1
ATOM 3181 C CA . ILE A 1 416 ? -1.564 -14.703 10.661 1.00 89.56 416 ILE A CA 1
ATOM 3182 C C . ILE A 1 416 ? -1.828 -13.924 9.377 1.00 89.56 416 ILE A C 1
ATOM 3184 O O . ILE A 1 416 ? -2.971 -13.582 9.082 1.00 89.56 416 ILE A O 1
ATOM 3188 N N . ARG A 1 417 ? -0.769 -13.614 8.629 1.00 90.25 417 ARG A N 1
ATOM 3189 C CA . ARG A 1 417 ? -0.841 -12.834 7.390 1.00 90.25 417 ARG A CA 1
ATOM 3190 C C . ARG A 1 417 ? -0.312 -13.659 6.226 1.00 90.25 417 ARG A C 1
ATOM 3192 O O . ARG A 1 417 ? 0.780 -14.228 6.293 1.00 90.25 417 ARG A O 1
ATOM 3199 N N . ALA A 1 418 ? -1.095 -13.715 5.154 1.00 94.25 418 ALA A N 1
ATOM 3200 C CA . ALA A 1 418 ? -0.701 -14.397 3.934 1.00 94.25 418 ALA A CA 1
ATOM 3201 C C . ALA A 1 418 ? 0.337 -13.567 3.174 1.00 94.25 418 ALA A C 1
ATOM 3203 O O . ALA A 1 418 ? 0.279 -12.336 3.127 1.00 94.25 418 ALA A O 1
ATOM 3204 N N . HIS A 1 419 ? 1.265 -14.248 2.523 1.00 97.25 419 HIS A N 1
ATOM 3205 C CA . HIS A 1 419 ? 2.171 -13.628 1.570 1.00 97.25 419 HIS A CA 1
ATOM 3206 C C . HIS A 1 419 ? 2.584 -14.652 0.516 1.00 97.25 419 HIS A C 1
ATOM 3208 O O . HIS A 1 419 ? 2.552 -15.862 0.760 1.00 97.25 419 HIS A O 1
ATOM 3214 N N . TYR A 1 420 ? 2.898 -14.188 -0.687 1.00 98.50 420 TYR A N 1
ATOM 3215 C CA . TYR A 1 420 ? 3.165 -15.070 -1.820 1.00 98.50 420 TYR A CA 1
ATOM 3216 C C . TYR A 1 420 ? 3.869 -14.334 -2.953 1.00 98.50 420 TYR A C 1
ATOM 3218 O O . TYR A 1 420 ? 3.838 -13.108 -3.043 1.00 98.50 420 TYR A O 1
ATOM 3226 N N . TYR A 1 421 ? 4.484 -15.105 -3.847 1.00 98.88 421 TYR A N 1
ATOM 3227 C CA . TYR A 1 421 ? 4.936 -14.579 -5.130 1.00 98.88 421 TYR A CA 1
ATOM 3228 C C . TYR A 1 421 ? 3.882 -14.815 -6.205 1.00 98.88 421 TYR A C 1
ATOM 3230 O O . TYR A 1 421 ? 3.244 -15.873 -6.233 1.00 98.88 421 TYR A O 1
ATOM 3238 N N . LEU A 1 422 ? 3.765 -13.876 -7.138 1.00 98.88 422 LEU A N 1
ATOM 3239 C CA . LEU A 1 422 ? 3.073 -14.085 -8.406 1.00 98.88 422 LEU A CA 1
ATOM 3240 C C . LEU A 1 422 ? 4.061 -13.934 -9.559 1.00 98.88 422 LEU A C 1
ATOM 3242 O O . LEU A 1 422 ? 5.049 -13.213 -9.453 1.00 98.88 422 LEU A O 1
ATOM 3246 N N . ALA A 1 423 ? 3.800 -14.603 -10.673 1.00 98.81 423 ALA A N 1
ATOM 3247 C CA . ALA A 1 423 ? 4.532 -14.370 -11.906 1.00 98.81 423 ALA A CA 1
ATOM 3248 C C . ALA A 1 423 ? 3.604 -14.384 -13.113 1.00 98.81 423 ALA A C 1
ATOM 3250 O O . ALA A 1 423 ? 2.691 -15.207 -13.202 1.00 98.81 423 ALA A O 1
ATOM 3251 N N . GLU A 1 424 ? 3.884 -13.496 -14.057 1.00 98.62 424 GLU A N 1
ATOM 3252 C CA . GLU A 1 424 ? 3.124 -13.335 -15.292 1.00 98.62 424 GLU A CA 1
ATOM 3253 C C . GLU A 1 424 ? 4.052 -13.040 -16.467 1.00 98.62 424 GLU A C 1
ATOM 3255 O O . GLU A 1 424 ? 5.179 -12.584 -16.270 1.00 98.62 424 GLU A O 1
ATOM 3260 N N . TRP A 1 425 ? 3.605 -13.315 -17.691 1.00 98.62 425 TRP A N 1
ATOM 3261 C CA . TRP A 1 425 ? 4.398 -13.073 -18.894 1.00 98.62 425 TRP A CA 1
ATOM 3262 C C . TRP A 1 425 ? 3.852 -11.861 -19.648 1.00 98.62 425 TRP A C 1
ATOM 3264 O O . TRP A 1 425 ? 2.775 -11.906 -20.235 1.00 98.62 425 TRP A O 1
ATOM 3274 N N . ARG A 1 426 ? 4.597 -10.760 -19.655 1.00 98.12 426 ARG A N 1
ATOM 3275 C CA . ARG A 1 426 ? 4.224 -9.535 -20.368 1.00 98.12 426 ARG A CA 1
ATOM 3276 C C . ARG A 1 426 ? 4.780 -9.567 -21.778 1.00 98.12 426 ARG A C 1
ATOM 3278 O O . ARG A 1 426 ? 5.873 -10.080 -22.009 1.00 98.12 426 ARG A O 1
ATOM 3285 N N . ASN A 1 427 ? 4.035 -9.014 -22.724 1.00 96.69 427 ASN A N 1
ATOM 3286 C CA . ASN A 1 427 ? 4.423 -8.882 -24.125 1.00 96.69 427 ASN A CA 1
ATOM 3287 C C . ASN A 1 427 ? 3.779 -7.616 -24.694 1.00 96.69 427 ASN A C 1
ATOM 3289 O O . ASN A 1 427 ? 2.761 -7.176 -24.176 1.00 96.69 427 ASN A O 1
ATOM 3293 N N . PHE A 1 428 ? 4.327 -7.054 -25.768 1.00 96.56 428 PHE A N 1
ATOM 3294 C CA . PHE A 1 428 ? 3.704 -5.926 -26.462 1.00 96.56 428 PHE A CA 1
ATOM 3295 C C . PHE A 1 428 ? 2.500 -6.416 -27.275 1.00 96.56 428 PHE A C 1
ATOM 3297 O O . PHE A 1 428 ? 2.613 -6.666 -28.472 1.00 96.56 428 PHE A O 1
ATOM 3304 N N . ASP A 1 429 ? 1.377 -6.644 -26.598 1.00 96.25 429 ASP A N 1
ATOM 3305 C CA . ASP A 1 429 ? 0.147 -7.161 -27.187 1.00 96.25 429 ASP A CA 1
ATOM 3306 C C . ASP A 1 429 ? -1.079 -6.497 -26.545 1.00 96.25 429 ASP A C 1
ATOM 3308 O O . ASP A 1 429 ? -1.191 -6.373 -25.325 1.00 96.25 429 ASP A O 1
ATOM 3312 N N . GLY A 1 430 ? -2.018 -6.047 -27.379 1.00 94.50 430 GLY A N 1
ATOM 3313 C CA . GLY A 1 430 ? -3.228 -5.373 -26.904 1.00 94.50 430 GLY A CA 1
ATOM 3314 C C . GLY A 1 430 ? -2.884 -4.071 -26.182 1.00 94.50 430 GLY A C 1
ATOM 3315 O O . GLY A 1 430 ? -2.130 -3.263 -26.711 1.00 94.50 430 GLY A O 1
ATOM 3316 N N . PHE A 1 431 ? -3.427 -3.876 -24.982 1.00 94.19 431 PHE A N 1
ATOM 3317 C CA . PHE A 1 431 ? -3.129 -2.711 -24.142 1.00 94.19 431 PHE A CA 1
ATOM 3318 C C . PHE A 1 431 ? -1.669 -2.669 -23.650 1.00 94.19 431 PHE A C 1
ATOM 3320 O O . PHE A 1 431 ? -1.117 -1.588 -23.474 1.00 94.19 431 PHE A O 1
ATOM 3327 N N . ASP A 1 432 ? -0.963 -3.805 -23.582 1.00 96.38 432 ASP A N 1
ATOM 3328 C CA . ASP A 1 432 ? 0.472 -3.811 -23.252 1.00 96.38 432 ASP A CA 1
ATOM 3329 C C . ASP A 1 432 ? 1.371 -3.314 -24.399 1.00 96.38 432 ASP A C 1
ATOM 3331 O O . ASP A 1 432 ? 2.566 -3.112 -24.196 1.00 96.38 432 ASP A O 1
ATOM 3335 N N . GLU A 1 433 ? 0.831 -3.011 -25.586 1.00 97.00 433 GLU A N 1
ATOM 3336 C CA . GLU A 1 433 ? 1.543 -2.150 -26.549 1.00 97.00 433 GLU A CA 1
ATOM 3337 C C . GLU A 1 433 ? 1.859 -0.766 -25.940 1.00 97.00 433 GLU A C 1
ATOM 3339 O O . GLU A 1 433 ? 2.842 -0.130 -26.329 1.00 97.00 433 GLU A O 1
ATOM 3344 N N . GLY A 1 434 ? 1.094 -0.329 -24.928 1.00 97.19 434 GLY A N 1
ATOM 3345 C CA . GLY A 1 434 ? 1.355 0.864 -24.120 1.00 97.19 434 GLY A CA 1
ATOM 3346 C C . GLY A 1 434 ? 2.737 0.873 -23.457 1.00 97.19 434 GLY A C 1
ATOM 3347 O O . GLY A 1 434 ? 3.351 1.936 -23.366 1.00 97.19 434 GLY A O 1
ATOM 3348 N N . LEU A 1 435 ? 3.300 -0.296 -23.118 1.00 97.88 435 LEU A N 1
ATOM 3349 C CA . LEU A 1 435 ? 4.639 -0.429 -22.520 1.00 97.88 435 LEU A CA 1
ATOM 3350 C C . LEU A 1 435 ? 5.768 0.057 -23.446 1.00 97.88 435 LEU A C 1
ATOM 3352 O O . LEU A 1 435 ? 6.874 0.335 -22.985 1.00 97.88 435 LEU A O 1
ATOM 3356 N N . ARG A 1 436 ? 5.520 0.194 -24.758 1.00 97.38 436 ARG A N 1
ATOM 3357 C CA . ARG A 1 436 ? 6.470 0.830 -25.693 1.00 97.38 436 ARG A CA 1
ATOM 3358 C C . ARG A 1 436 ? 6.550 2.347 -25.527 1.00 97.38 436 ARG A C 1
ATOM 3360 O O . ARG A 1 436 ? 7.472 2.967 -26.056 1.00 97.38 436 ARG A O 1
ATOM 3367 N N . TYR A 1 437 ? 5.553 2.929 -24.871 1.00 96.75 437 TYR A N 1
ATOM 3368 C CA . TYR A 1 437 ? 5.320 4.362 -24.767 1.00 96.75 437 TYR A CA 1
ATOM 3369 C C . TYR A 1 437 ? 5.347 4.858 -23.319 1.00 96.75 437 TYR A C 1
ATOM 3371 O O . TYR A 1 437 ? 4.911 5.983 -23.074 1.00 96.75 437 TYR A O 1
ATOM 3379 N N . ALA A 1 438 ? 5.879 4.078 -22.376 1.00 97.25 438 ALA A N 1
ATOM 3380 C CA . ALA A 1 438 ? 6.266 4.621 -21.080 1.00 97.25 438 ALA A CA 1
ATOM 3381 C C . ALA A 1 438 ? 7.259 5.782 -21.273 1.00 97.25 438 ALA A C 1
ATOM 3383 O O . ALA A 1 438 ? 7.817 5.986 -22.363 1.00 97.25 438 ALA A O 1
ATOM 3384 N N . TYR A 1 439 ? 7.410 6.626 -20.260 1.00 95.38 439 TYR A N 1
ATOM 3385 C CA . TYR A 1 439 ? 8.185 7.848 -20.410 1.00 95.38 439 TYR A CA 1
ATOM 3386 C C . TYR A 1 439 ? 8.712 8.380 -19.084 1.00 95.38 439 TYR A C 1
ATOM 3388 O O . TYR A 1 439 ? 8.164 8.089 -18.026 1.00 95.38 439 TYR A O 1
ATOM 3396 N N . ASP A 1 440 ? 9.739 9.215 -19.188 1.00 94.25 440 ASP A N 1
ATOM 3397 C CA . ASP A 1 440 ? 10.189 10.095 -18.114 1.00 94.25 440 ASP A CA 1
ATOM 3398 C C . ASP A 1 440 ? 9.953 11.563 -18.498 1.00 94.25 440 ASP A C 1
ATOM 3400 O O . ASP A 1 440 ? 9.976 11.912 -19.687 1.00 94.25 440 ASP A O 1
ATOM 3404 N N . THR A 1 441 ? 9.705 12.419 -17.508 1.00 90.31 441 THR A N 1
ATOM 3405 C CA . THR A 1 441 ? 9.435 13.848 -17.717 1.00 90.31 441 THR A CA 1
ATOM 3406 C C . THR A 1 441 ? 10.706 14.659 -17.496 1.00 90.31 441 THR A C 1
ATOM 3408 O O . THR A 1 441 ? 11.261 14.680 -16.406 1.00 90.31 441 THR A O 1
ATOM 3411 N N . THR A 1 442 ? 11.130 15.408 -18.513 1.00 89.19 442 THR A N 1
ATOM 3412 C CA . THR A 1 442 ? 12.325 16.264 -18.441 1.00 89.19 442 THR A CA 1
ATOM 3413 C C . THR A 1 442 ? 12.002 17.654 -17.884 1.00 89.19 442 THR A C 1
ATOM 3415 O O . THR A 1 442 ? 12.753 18.179 -17.069 1.00 89.19 442 THR A O 1
ATOM 3418 N N . TYR A 1 443 ? 10.893 18.265 -18.320 1.00 85.62 443 TYR A N 1
ATOM 3419 C CA . TYR A 1 443 ? 10.322 19.495 -17.747 1.00 85.62 443 TYR A CA 1
ATOM 3420 C C . TYR A 1 443 ? 8.870 19.691 -18.198 1.00 85.62 443 TYR A C 1
ATOM 3422 O O . TYR A 1 443 ? 8.439 19.165 -19.229 1.00 85.62 443 TYR A O 1
ATOM 3430 N N . SER A 1 444 ? 8.132 20.512 -17.448 1.00 82.25 444 SER A N 1
ATOM 3431 C CA . SER A 1 444 ? 6.755 20.913 -17.744 1.00 82.25 444 SER A CA 1
ATOM 3432 C C . SER A 1 444 ? 6.629 22.436 -17.749 1.00 82.25 444 SER A C 1
ATOM 3434 O O . SER A 1 444 ? 6.938 23.086 -16.752 1.00 82.25 444 SER A O 1
ATOM 3436 N N . ARG A 1 445 ? 6.175 23.007 -18.870 1.00 78.06 445 ARG A N 1
ATOM 3437 C CA . ARG A 1 445 ? 5.779 24.425 -18.995 1.00 78.06 445 ARG A CA 1
ATOM 3438 C C . ARG A 1 445 ? 4.443 24.499 -19.737 1.00 78.06 445 ARG A C 1
ATOM 3440 O O . ARG A 1 445 ? 3.433 24.096 -19.177 1.00 78.06 445 ARG A O 1
ATOM 3447 N N . ASP A 1 446 ? 4.456 24.896 -21.011 1.00 74.69 446 ASP A N 1
ATOM 3448 C CA . ASP A 1 446 ? 3.264 24.887 -21.875 1.00 74.69 446 ASP A CA 1
ATOM 3449 C C . ASP A 1 446 ? 2.808 23.455 -22.214 1.00 74.69 446 ASP A C 1
ATOM 3451 O O . ASP A 1 446 ? 1.626 23.190 -22.415 1.00 74.69 446 ASP A O 1
ATOM 3455 N N . ALA A 1 447 ? 3.763 22.523 -22.273 1.00 76.50 447 ALA A N 1
ATOM 3456 C CA . ALA A 1 447 ? 3.545 21.092 -22.430 1.00 76.50 447 ALA A CA 1
ATOM 3457 C C . ALA A 1 447 ? 4.687 20.316 -21.758 1.00 76.50 447 ALA A C 1
ATOM 3459 O O . ALA A 1 447 ? 5.755 20.874 -21.478 1.00 76.50 447 ALA A O 1
ATOM 3460 N N . TRP A 1 448 ? 4.473 19.022 -21.523 1.00 84.94 448 TRP A N 1
ATOM 3461 C CA . TRP A 1 448 ? 5.519 18.136 -21.022 1.00 84.94 448 TRP A CA 1
ATOM 3462 C C . TRP A 1 448 ? 6.515 17.802 -22.127 1.00 84.94 448 TRP A C 1
ATOM 3464 O O . TRP A 1 448 ? 6.154 17.266 -23.179 1.00 84.94 448 TRP A O 1
ATOM 3474 N N . LYS A 1 449 ? 7.794 18.071 -21.865 1.00 90.38 449 LYS A N 1
ATOM 3475 C CA . LYS A 1 449 ? 8.883 17.439 -22.599 1.00 90.38 449 LYS A CA 1
ATOM 3476 C C . LYS A 1 449 ? 9.153 16.096 -21.942 1.00 90.38 449 LYS A C 1
ATOM 3478 O O . LYS A 1 449 ? 9.532 16.044 -20.776 1.00 90.38 449 LYS A O 1
ATOM 3483 N N . VAL A 1 450 ? 8.994 15.032 -22.718 1.00 92.81 450 VAL A N 1
ATOM 3484 C CA . VAL A 1 450 ? 9.225 13.666 -22.248 1.00 92.81 450 VAL A CA 1
ATOM 3485 C C . VAL A 1 450 ? 10.273 12.957 -23.097 1.00 92.81 450 VAL A C 1
ATOM 3487 O O . VAL A 1 450 ? 10.445 13.272 -24.284 1.00 92.81 450 VAL A O 1
ATOM 3490 N N . GLU A 1 451 ? 10.940 11.975 -22.501 1.00 93.81 451 GLU A N 1
ATOM 3491 C CA . GLU A 1 451 ? 11.708 10.951 -23.207 1.00 93.81 451 GLU A CA 1
ATOM 3492 C C . GLU A 1 451 ? 10.927 9.634 -23.144 1.00 93.81 451 GLU A C 1
ATOM 3494 O O . GLU A 1 451 ? 10.537 9.186 -22.070 1.00 93.81 451 GLU A O 1
ATOM 3499 N N . ARG A 1 452 ? 10.655 9.022 -24.304 1.00 94.56 452 ARG A N 1
ATOM 3500 C CA . ARG A 1 452 ? 9.933 7.743 -24.370 1.00 94.56 452 ARG A CA 1
ATOM 3501 C C . ARG A 1 452 ? 10.887 6.586 -24.097 1.00 94.56 452 ARG A C 1
ATOM 3503 O O . ARG A 1 452 ? 11.967 6.516 -24.687 1.00 94.56 452 ARG A O 1
ATOM 3510 N N . ILE A 1 453 ? 10.446 5.659 -23.260 1.00 96.62 453 ILE A N 1
ATOM 3511 C CA . ILE A 1 453 ? 11.211 4.520 -22.771 1.00 96.62 453 ILE A CA 1
ATOM 3512 C C . ILE A 1 453 ? 10.347 3.280 -22.968 1.00 96.62 453 ILE A C 1
ATOM 3514 O O . ILE A 1 453 ? 9.245 3.191 -22.443 1.00 96.62 453 ILE A O 1
ATOM 3518 N N . ALA A 1 454 ? 10.831 2.325 -23.758 1.00 97.56 454 ALA A N 1
ATOM 3519 C CA . ALA A 1 454 ? 10.150 1.046 -23.893 1.00 97.56 454 ALA A CA 1
ATOM 3520 C C . ALA A 1 454 ? 10.545 0.143 -22.722 1.00 97.56 454 ALA A C 1
ATOM 3522 O O . ALA A 1 454 ? 11.727 -0.165 -22.559 1.00 97.56 454 ALA A O 1
ATOM 3523 N N . TYR A 1 455 ? 9.560 -0.310 -21.955 1.00 98.06 455 TYR A N 1
ATOM 3524 C CA . TYR A 1 455 ? 9.766 -1.287 -20.889 1.00 98.06 455 TYR A CA 1
ATOM 3525 C C . TYR A 1 455 ? 10.139 -2.654 -21.485 1.00 98.06 455 TYR A C 1
ATOM 3527 O O . TYR A 1 455 ? 9.750 -2.983 -22.610 1.00 98.06 455 TYR A O 1
ATOM 3535 N N . ASN A 1 456 ? 10.925 -3.462 -20.773 1.00 97.88 456 ASN A N 1
ATOM 3536 C CA . ASN A 1 456 ? 11.625 -4.636 -21.313 1.00 97.88 456 ASN A CA 1
ATOM 3537 C C . ASN A 1 456 ? 10.757 -5.897 -21.541 1.00 97.88 456 ASN A C 1
ATOM 3539 O O . ASN A 1 456 ? 11.200 -7.021 -21.305 1.00 97.88 456 ASN A O 1
ATOM 3543 N N . ALA A 1 457 ? 9.551 -5.735 -22.088 1.00 96.94 457 ALA A N 1
ATOM 3544 C CA . ALA A 1 457 ? 8.734 -6.829 -22.609 1.00 96.94 457 ALA A CA 1
ATOM 3545 C C . ALA A 1 457 ? 9.222 -7.292 -24.011 1.00 96.94 457 ALA A C 1
ATOM 3547 O O . ALA A 1 457 ? 9.716 -6.478 -24.795 1.00 96.94 457 ALA A O 1
ATOM 3548 N N . PRO A 1 458 ? 9.085 -8.575 -24.402 1.00 97.69 458 PRO A N 1
ATOM 3549 C CA . PRO A 1 458 ? 8.496 -9.657 -23.631 1.00 97.69 458 PRO A CA 1
ATOM 3550 C C . PRO A 1 458 ? 9.397 -10.173 -22.506 1.00 97.69 458 PRO A C 1
ATOM 3552 O O . PRO A 1 458 ? 10.597 -10.383 -22.706 1.00 97.69 458 PRO A O 1
ATOM 3555 N N . GLY A 1 459 ? 8.793 -10.452 -21.354 1.00 98.25 459 GLY A N 1
ATOM 3556 C CA . GLY A 1 459 ? 9.487 -10.922 -20.159 1.00 98.25 459 GLY A CA 1
ATOM 3557 C C . GLY A 1 459 ? 8.522 -11.365 -19.061 1.00 98.25 459 GLY A C 1
ATOM 3558 O O . GLY A 1 459 ? 7.326 -11.097 -19.117 1.00 98.25 459 GLY A O 1
ATOM 3559 N N . MET A 1 460 ? 9.051 -12.070 -18.068 1.00 98.81 460 MET A N 1
ATOM 356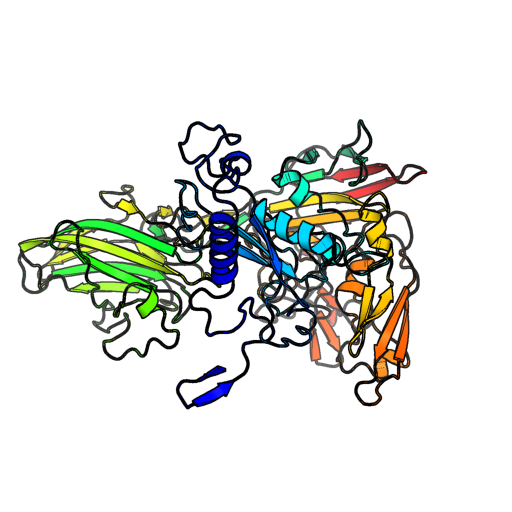0 C CA . MET A 1 460 ? 8.322 -12.489 -16.879 1.00 98.81 460 MET A CA 1
ATOM 3561 C C . MET A 1 460 ? 8.451 -11.412 -15.802 1.00 98.81 460 MET A C 1
ATOM 3563 O O . MET A 1 460 ? 9.564 -11.147 -15.346 1.00 98.81 460 MET A O 1
ATOM 3567 N N . LEU A 1 461 ? 7.336 -10.834 -15.365 1.00 98.56 461 LEU A N 1
ATOM 3568 C CA . LEU A 1 461 ? 7.310 -10.066 -14.121 1.00 98.56 461 LEU A CA 1
ATOM 3569 C C . LEU A 1 461 ? 7.160 -11.022 -12.945 1.00 98.56 461 LEU A C 1
ATOM 3571 O O . LEU A 1 461 ? 6.441 -12.020 -13.038 1.00 98.56 461 LEU A O 1
ATOM 3575 N N . VAL A 1 462 ? 7.845 -10.709 -11.851 1.00 98.88 462 VAL A N 1
ATOM 3576 C CA . VAL A 1 462 ? 7.696 -11.399 -10.571 1.00 98.88 462 VAL A CA 1
ATOM 3577 C C . VAL A 1 462 ? 7.213 -10.373 -9.565 1.00 98.88 462 VAL A C 1
ATOM 3579 O O . VAL A 1 462 ? 7.873 -9.364 -9.350 1.00 98.88 462 VAL A O 1
ATOM 3582 N N . TRP A 1 463 ? 6.074 -10.650 -8.951 1.00 98.75 463 TRP A N 1
ATOM 3583 C CA . TRP A 1 463 ? 5.472 -9.831 -7.913 1.00 98.75 463 TRP A CA 1
ATOM 3584 C C . TRP A 1 463 ? 5.669 -10.497 -6.564 1.00 98.75 463 TRP A C 1
ATOM 3586 O O . TRP A 1 463 ? 5.621 -11.728 -6.465 1.00 98.75 463 TRP A O 1
ATOM 3596 N N . TYR A 1 464 ? 5.816 -9.695 -5.522 1.00 98.62 464 TYR A N 1
ATOM 3597 C CA . TYR A 1 464 ? 5.729 -10.135 -4.142 1.00 98.62 464 TYR A CA 1
ATOM 3598 C C . TYR A 1 464 ? 4.557 -9.422 -3.462 1.00 98.62 464 TYR A C 1
ATOM 3600 O O . TYR A 1 464 ? 4.483 -8.195 -3.463 1.00 98.62 464 TYR A O 1
ATOM 3608 N N . ARG A 1 465 ? 3.628 -10.215 -2.918 1.00 98.06 465 ARG A N 1
ATOM 3609 C CA . ARG A 1 465 ? 2.438 -9.757 -2.196 1.00 98.06 465 ARG A CA 1
ATOM 3610 C C . ARG A 1 465 ? 2.610 -10.054 -0.717 1.00 98.06 465 ARG A C 1
ATOM 3612 O O . ARG A 1 465 ? 2.842 -11.209 -0.354 1.00 98.06 465 ARG A O 1
ATOM 3619 N N . ASP A 1 466 ? 2.449 -9.037 0.118 1.00 96.44 466 ASP A N 1
ATOM 3620 C CA . ASP A 1 466 ? 2.644 -9.099 1.562 1.00 96.44 466 ASP A CA 1
ATOM 3621 C C . ASP A 1 466 ? 1.479 -8.429 2.296 1.00 96.44 466 ASP A C 1
ATOM 3623 O O . ASP A 1 466 ? 1.438 -7.215 2.467 1.00 96.44 466 ASP A O 1
ATOM 3627 N N . THR A 1 467 ? 0.506 -9.228 2.745 1.00 92.94 467 THR A N 1
ATOM 3628 C CA . THR A 1 467 ? -0.740 -8.692 3.333 1.00 92.94 467 THR A CA 1
ATOM 3629 C C . THR A 1 467 ? -0.556 -8.045 4.708 1.00 92.94 467 THR A C 1
ATOM 3631 O O . THR A 1 467 ? -1.516 -7.517 5.262 1.00 92.94 467 THR A O 1
ATOM 3634 N N . VAL A 1 468 ? 0.660 -8.071 5.265 1.00 88.62 468 VAL A N 1
ATOM 3635 C CA . VAL A 1 468 ? 1.013 -7.283 6.456 1.00 88.62 468 VAL A CA 1
ATOM 3636 C C . VAL A 1 468 ? 0.845 -5.788 6.180 1.00 88.62 468 VAL A C 1
ATOM 3638 O O . VAL A 1 468 ? 0.376 -5.072 7.054 1.00 88.62 468 VAL A O 1
ATOM 3641 N N . TYR A 1 469 ? 1.161 -5.346 4.961 1.00 88.88 469 TYR A N 1
ATOM 3642 C CA . TYR A 1 469 ? 1.073 -3.946 4.533 1.00 88.88 469 TYR A CA 1
ATOM 3643 C C . TYR A 1 469 ? -0.273 -3.600 3.875 1.00 88.88 469 TYR A C 1
ATOM 3645 O O . TYR A 1 469 ? -0.413 -2.549 3.255 1.00 88.88 469 TYR A O 1
ATOM 3653 N N . GLY A 1 470 ? -1.262 -4.496 3.979 1.00 86.75 470 GLY A N 1
ATOM 3654 C CA . GLY A 1 470 ? -2.578 -4.307 3.376 1.00 86.75 470 GLY A CA 1
ATOM 3655 C C . GLY A 1 470 ? -2.502 -4.086 1.865 1.00 86.75 470 GLY A C 1
ATOM 3656 O O . GLY A 1 470 ? -1.882 -4.866 1.135 1.00 86.75 470 GLY A O 1
ATOM 3657 N N . ASP A 1 471 ? -3.154 -3.018 1.421 1.00 84.06 471 ASP A N 1
ATOM 3658 C CA . ASP A 1 471 ? -3.345 -2.660 0.018 1.00 84.06 471 ASP A CA 1
ATOM 3659 C C . ASP A 1 471 ? -2.546 -1.422 -0.416 1.00 84.06 471 ASP A C 1
ATOM 3661 O O . ASP A 1 471 ? -2.774 -0.902 -1.498 1.00 84.06 471 ASP A O 1
ATOM 3665 N N . ALA A 1 472 ? -1.575 -0.977 0.389 1.00 86.88 472 ALA A N 1
ATOM 3666 C CA . ALA A 1 472 ? -0.778 0.215 0.109 1.00 86.88 472 ALA A CA 1
ATOM 3667 C C . ALA A 1 472 ? 0.693 -0.106 -0.197 1.00 86.88 472 ALA A C 1
ATOM 3669 O O . ALA A 1 472 ? 1.295 -1.009 0.390 1.00 86.88 472 ALA A O 1
ATOM 3670 N N . ASN A 1 473 ? 1.304 0.692 -1.073 1.00 92.69 473 ASN A N 1
ATOM 3671 C CA . ASN A 1 473 ? 2.724 0.619 -1.419 1.00 92.69 473 ASN A CA 1
ATOM 3672 C C . ASN A 1 473 ? 3.511 1.815 -0.857 1.00 92.69 473 ASN A C 1
ATOM 3674 O O . ASN A 1 473 ? 4.183 2.523 -1.597 1.00 92.69 473 ASN A O 1
ATOM 3678 N N . HIS A 1 474 ? 3.446 2.032 0.460 1.00 90.56 474 HIS A N 1
ATOM 3679 C CA . HIS A 1 474 ? 4.213 3.078 1.159 1.00 90.56 474 HIS A CA 1
ATOM 3680 C C . HIS A 1 474 ? 5.683 2.675 1.331 1.00 90.56 474 HIS A C 1
ATOM 3682 O O . HIS A 1 474 ? 6.135 2.287 2.414 1.00 90.56 474 HIS A O 1
ATOM 3688 N N . VAL A 1 475 ? 6.427 2.699 0.228 1.00 92.12 475 VAL A N 1
ATOM 3689 C CA . VAL A 1 475 ? 7.727 2.030 0.100 1.00 92.12 475 VAL A CA 1
ATOM 3690 C C . VAL A 1 475 ? 8.802 2.621 1.004 1.00 92.12 475 VAL A C 1
ATOM 3692 O O . VAL A 1 475 ? 9.647 1.862 1.482 1.00 92.12 475 VAL A O 1
ATOM 3695 N N . LEU A 1 476 ? 8.754 3.929 1.291 1.00 90.69 476 LEU A N 1
ATOM 3696 C CA . LEU A 1 476 ? 9.734 4.588 2.162 1.00 90.69 476 LEU A CA 1
ATOM 3697 C C . LEU A 1 476 ? 9.400 4.536 3.653 1.00 90.69 476 LEU A C 1
ATOM 3699 O O . LEU A 1 476 ? 10.321 4.529 4.469 1.00 90.69 476 LEU A O 1
ATOM 3703 N N . ILE A 1 477 ? 8.121 4.455 4.021 1.00 87.75 477 ILE A N 1
ATOM 3704 C CA . ILE A 1 477 ? 7.708 4.373 5.432 1.00 87.75 477 ILE A CA 1
ATOM 3705 C C . ILE A 1 477 ? 8.210 3.059 6.053 1.00 87.75 477 ILE A C 1
ATOM 3707 O O . ILE A 1 477 ? 8.694 3.039 7.182 1.00 87.75 477 ILE A O 1
ATOM 3711 N N . ASN A 1 478 ? 8.207 1.978 5.270 1.00 89.56 478 ASN A N 1
ATOM 3712 C CA . ASN A 1 478 ? 8.482 0.620 5.747 1.00 89.56 478 ASN A CA 1
ATOM 3713 C C . ASN A 1 478 ? 9.945 0.162 5.542 1.00 89.56 478 ASN A C 1
ATOM 3715 O O . ASN A 1 478 ? 10.267 -1.027 5.666 1.00 89.56 478 ASN A O 1
ATOM 3719 N N . VAL A 1 479 ? 10.875 1.065 5.193 1.00 94.06 479 VAL A N 1
ATOM 3720 C CA . VAL A 1 479 ? 12.241 0.667 4.782 1.00 94.06 479 VAL A CA 1
ATOM 3721 C C . VAL A 1 479 ? 13.038 -0.003 5.887 1.00 94.06 479 VAL A C 1
ATOM 3723 O O . VAL A 1 479 ? 13.840 -0.887 5.591 1.00 94.06 479 VAL A O 1
ATOM 3726 N N . ALA A 1 480 ? 12.823 0.389 7.142 1.00 93.12 480 ALA A N 1
ATOM 3727 C CA . ALA A 1 480 ? 13.561 -0.131 8.290 1.00 93.12 480 ALA A CA 1
ATOM 3728 C C . ALA A 1 480 ? 12.994 -1.450 8.833 1.00 93.12 480 ALA A C 1
ATOM 3730 O O . ALA A 1 480 ? 13.674 -2.124 9.605 1.00 93.12 480 ALA A O 1
ATOM 3731 N N . ASP A 1 481 ? 11.790 -1.842 8.410 1.00 92.56 481 ASP A N 1
ATOM 3732 C CA . ASP A 1 481 ? 11.162 -3.069 8.888 1.00 92.56 481 ASP A CA 1
ATOM 3733 C C . ASP A 1 481 ? 12.029 -4.307 8.614 1.00 92.56 481 ASP A C 1
ATOM 3735 O O . ASP A 1 481 ? 12.747 -4.378 7.604 1.00 92.56 481 ASP A O 1
ATOM 3739 N N . PRO A 1 482 ? 11.931 -5.351 9.454 1.00 92.06 482 PRO A N 1
ATOM 3740 C CA . PRO A 1 482 ? 12.492 -6.648 9.115 1.00 92.06 482 PRO A CA 1
ATOM 3741 C C . PRO A 1 482 ? 11.869 -7.192 7.811 1.00 92.06 482 PRO A C 1
ATOM 3743 O O . PRO A 1 482 ? 10.731 -6.876 7.468 1.00 92.06 482 PRO A O 1
ATOM 3746 N N . PRO A 1 483 ? 12.577 -8.056 7.065 1.00 95.12 483 PRO A N 1
ATOM 3747 C CA . PRO A 1 483 ? 13.803 -8.743 7.469 1.00 95.12 483 PRO A CA 1
ATOM 3748 C C . PRO A 1 483 ? 15.109 -8.046 7.060 1.00 95.12 483 PRO A C 1
ATOM 3750 O O . PRO A 1 483 ? 16.179 -8.542 7.407 1.00 95.12 483 PRO A O 1
ATOM 3753 N N . SER A 1 484 ? 15.051 -6.950 6.303 1.00 97.31 484 SER A N 1
ATOM 3754 C CA . SER A 1 484 ? 16.225 -6.215 5.822 1.00 97.31 484 SER A CA 1
ATOM 3755 C C . SER A 1 484 ? 15.834 -4.801 5.392 1.00 97.31 484 SER A C 1
ATOM 3757 O O . SER A 1 484 ? 14.659 -4.548 5.118 1.00 97.31 484 SER A O 1
ATOM 3759 N N . PHE A 1 485 ? 16.809 -3.898 5.284 1.00 97.62 485 PHE A N 1
ATOM 3760 C CA . PHE A 1 485 ? 16.552 -2.527 4.853 1.00 97.62 485 PHE A CA 1
ATOM 3761 C C . PHE A 1 485 ? 16.222 -2.449 3.354 1.00 97.62 485 PHE A C 1
ATOM 3763 O O . PHE A 1 485 ? 16.913 -3.047 2.520 1.00 97.62 485 PHE A O 1
ATOM 3770 N N . GLY A 1 486 ? 15.196 -1.665 3.023 1.00 96.56 486 GLY A N 1
ATOM 3771 C CA . GLY A 1 486 ? 14.742 -1.377 1.659 1.00 96.56 486 GLY A CA 1
ATOM 3772 C C . GLY A 1 486 ? 13.222 -1.456 1.512 1.00 96.56 486 GLY A C 1
ATOM 3773 O O . GLY A 1 486 ? 12.532 -1.840 2.462 1.00 96.56 486 GLY A O 1
ATOM 3774 N N . ALA A 1 487 ? 12.739 -1.120 0.315 1.00 96.50 487 ALA A N 1
ATOM 3775 C CA . ALA A 1 487 ? 11.328 -1.027 -0.046 1.00 96.50 487 ALA A CA 1
ATOM 3776 C C . ALA A 1 487 ? 10.488 -2.250 0.356 1.00 96.50 487 ALA A C 1
ATOM 3778 O O . ALA A 1 487 ? 10.851 -3.408 0.093 1.00 96.50 487 ALA A O 1
ATOM 3779 N N . LYS A 1 488 ? 9.338 -1.969 0.976 1.00 95.50 488 LYS A N 1
ATOM 3780 C CA . LYS A 1 488 ? 8.296 -2.935 1.346 1.00 95.50 488 LYS A CA 1
ATOM 3781 C C . LYS A 1 488 ? 6.925 -2.294 1.163 1.00 95.50 488 LYS A C 1
ATOM 3783 O O . LYS A 1 488 ? 6.772 -1.092 1.352 1.00 95.50 488 LYS A O 1
ATOM 3788 N N . GLY A 1 489 ? 5.942 -3.106 0.803 1.00 95.06 489 GLY A N 1
ATOM 3789 C CA . GLY A 1 489 ? 4.580 -2.668 0.531 1.00 95.06 489 GLY A CA 1
ATOM 3790 C C . GLY A 1 489 ? 3.662 -3.861 0.313 1.00 95.06 489 GLY A C 1
ATOM 3791 O O . GLY A 1 489 ? 4.110 -5.014 0.330 1.00 95.06 489 GLY A O 1
ATOM 3792 N N . GLY A 1 490 ? 2.378 -3.580 0.114 1.00 95.44 490 GLY A N 1
ATOM 3793 C CA . GLY A 1 490 ? 1.348 -4.585 -0.092 1.00 95.44 490 GLY A CA 1
ATOM 3794 C C . GLY A 1 490 ? 1.612 -5.418 -1.340 1.00 95.44 490 GLY A C 1
ATOM 3795 O O . GLY A 1 490 ? 1.541 -6.642 -1.277 1.00 95.44 490 GLY A O 1
ATOM 3796 N N . LEU A 1 491 ? 1.951 -4.805 -2.476 1.00 97.69 491 LEU A N 1
ATOM 3797 C CA . LEU A 1 491 ? 2.205 -5.515 -3.734 1.00 97.69 491 LEU A CA 1
ATOM 3798 C C . LEU A 1 491 ? 3.269 -4.802 -4.574 1.00 97.69 491 LEU A C 1
ATOM 3800 O O . LEU A 1 491 ? 2.979 -3.819 -5.247 1.00 97.69 491 LEU A O 1
ATOM 3804 N N . LEU A 1 492 ? 4.481 -5.351 -4.607 1.00 98.06 492 LEU A N 1
ATOM 3805 C CA . LEU A 1 492 ? 5.610 -4.774 -5.344 1.00 98.06 492 LEU A CA 1
ATOM 3806 C C . LEU A 1 492 ? 6.174 -5.754 -6.372 1.00 98.06 492 LEU A C 1
ATOM 3808 O O . LEU A 1 492 ? 6.010 -6.973 -6.253 1.00 98.06 492 LEU A O 1
ATOM 3812 N N . ILE A 1 493 ? 6.875 -5.227 -7.374 1.00 97.75 493 ILE A N 1
ATOM 3813 C CA . ILE A 1 493 ? 7.622 -6.039 -8.336 1.00 97.75 493 ILE A CA 1
ATOM 3814 C C . ILE A 1 493 ? 9.053 -6.283 -7.859 1.00 97.75 493 ILE A C 1
ATOM 3816 O O . ILE A 1 493 ? 9.683 -5.438 -7.230 1.00 97.75 493 ILE A O 1
ATOM 3820 N N . VAL A 1 494 ? 9.583 -7.456 -8.189 1.00 98.62 494 VAL A N 1
ATOM 3821 C CA . VAL A 1 494 ? 11.007 -7.756 -8.065 1.00 98.62 494 VAL A CA 1
ATOM 3822 C C . VAL A 1 494 ? 11.700 -7.286 -9.338 1.00 98.62 494 VAL A C 1
ATOM 3824 O O . VAL A 1 494 ? 11.505 -7.884 -10.399 1.00 98.62 494 VAL A O 1
ATOM 3827 N N . ASP A 1 495 ? 12.540 -6.260 -9.230 1.00 98.19 495 ASP A N 1
ATOM 3828 C CA . ASP A 1 495 ? 13.342 -5.783 -10.353 1.00 98.19 495 ASP A CA 1
ATOM 3829 C C . ASP A 1 495 ? 14.511 -6.742 -10.626 1.00 98.19 495 ASP A C 1
ATOM 3831 O O . ASP A 1 495 ? 15.440 -6.900 -9.827 1.00 98.19 495 ASP A O 1
ATOM 3835 N N . SER A 1 496 ? 14.486 -7.387 -11.796 1.00 98.50 496 SER A N 1
ATOM 3836 C CA . SER A 1 496 ? 15.566 -8.271 -12.242 1.00 98.50 496 SER A CA 1
ATOM 3837 C C . SER A 1 496 ? 16.932 -7.575 -12.386 1.00 98.50 496 SER A C 1
ATOM 3839 O O . SER A 1 496 ? 17.966 -8.249 -12.340 1.00 98.50 496 SER A O 1
ATOM 3841 N N . HIS A 1 497 ? 16.948 -6.247 -12.515 1.00 97.94 497 HIS A N 1
ATOM 3842 C CA . HIS A 1 497 ? 18.108 -5.374 -12.660 1.00 97.94 497 HIS A CA 1
ATOM 3843 C C . HIS A 1 497 ? 18.135 -4.253 -11.606 1.00 97.94 497 HIS A C 1
ATOM 3845 O O . HIS A 1 497 ? 18.563 -3.151 -11.933 1.00 97.94 497 HIS A O 1
ATOM 3851 N N . PHE A 1 498 ? 17.819 -4.570 -10.345 1.00 96.25 498 PHE A N 1
ATOM 3852 C CA . PHE A 1 498 ? 17.754 -3.659 -9.182 1.00 96.25 498 PHE A CA 1
ATOM 3853 C C . PHE A 1 498 ? 18.973 -2.748 -8.902 1.00 96.25 498 PHE A C 1
ATOM 3855 O O . PHE A 1 498 ? 19.016 -2.049 -7.895 1.00 96.25 498 PHE A O 1
ATOM 3862 N N . GLU A 1 499 ? 20.036 -2.790 -9.702 1.00 96.06 499 GLU A N 1
ATOM 3863 C CA . GLU A 1 499 ? 21.104 -1.801 -9.606 1.00 96.06 499 GLU A CA 1
ATOM 3864 C C . GLU A 1 499 ? 20.647 -0.485 -10.239 1.00 96.06 499 GLU A C 1
ATOM 3866 O O . GLU A 1 499 ? 20.287 -0.495 -11.419 1.00 96.06 499 GLU A O 1
ATOM 3871 N N . PRO A 1 500 ? 20.751 0.654 -9.529 1.00 96.38 500 PRO A N 1
ATOM 3872 C CA . PRO A 1 500 ? 20.234 1.913 -10.037 1.00 96.38 500 PRO A CA 1
ATOM 3873 C C . PRO A 1 500 ? 20.918 2.290 -11.350 1.00 96.38 500 PRO A C 1
ATOM 3875 O O . PRO A 1 500 ? 22.154 2.348 -11.449 1.00 96.38 500 PRO A O 1
ATOM 3878 N N . LEU A 1 501 ? 20.114 2.610 -12.360 1.00 96.81 501 LEU A N 1
ATOM 3879 C CA . LEU A 1 501 ? 20.572 3.345 -13.526 1.00 96.81 501 LEU A CA 1
ATOM 3880 C C . LEU A 1 501 ? 20.916 4.760 -13.068 1.00 96.81 501 LEU A C 1
ATOM 3882 O O . LEU A 1 501 ? 20.183 5.391 -12.309 1.00 96.81 501 LEU A O 1
ATOM 3886 N N . ARG A 1 502 ? 22.078 5.246 -13.508 1.00 96.44 502 ARG A N 1
ATOM 3887 C CA . ARG A 1 502 ? 22.599 6.551 -13.107 1.00 96.44 502 ARG A CA 1
ATOM 3888 C C . ARG A 1 502 ? 22.942 7.411 -14.298 1.00 96.44 502 ARG A C 1
ATOM 3890 O O . ARG A 1 502 ? 23.499 6.922 -15.291 1.00 96.44 502 ARG A O 1
ATOM 3897 N N . ARG A 1 503 ? 22.672 8.707 -14.180 1.00 96.56 503 ARG A N 1
ATOM 3898 C CA . ARG A 1 503 ? 23.136 9.700 -15.143 1.00 96.56 503 ARG A CA 1
ATOM 3899 C C . ARG A 1 503 ? 24.661 9.666 -15.201 1.00 96.56 503 ARG A C 1
ATOM 3901 O O . ARG A 1 503 ? 25.352 9.338 -14.240 1.00 96.56 503 ARG A O 1
ATOM 3908 N N . THR A 1 504 ? 25.225 9.983 -16.364 1.00 96.00 504 THR A N 1
ATOM 3909 C CA . THR A 1 504 ? 26.683 10.030 -16.549 1.00 96.00 504 THR A CA 1
ATOM 3910 C C . THR A 1 504 ? 27.113 11.248 -17.362 1.00 96.00 504 THR A C 1
ATOM 3912 O O . THR A 1 504 ? 26.315 11.960 -17.973 1.00 96.00 504 THR A O 1
ATOM 3915 N N . GLY A 1 505 ? 28.420 11.514 -17.388 1.00 95.88 505 GLY A N 1
ATOM 3916 C CA . GLY A 1 505 ? 28.994 12.536 -18.258 1.00 95.88 505 GLY A CA 1
ATOM 3917 C C . GLY A 1 505 ? 28.579 13.952 -17.863 1.00 95.88 505 GLY A C 1
ATOM 3918 O O . GLY A 1 505 ? 28.922 14.414 -16.781 1.00 95.88 505 GLY A O 1
ATOM 3919 N N . LYS A 1 506 ? 27.933 14.685 -18.780 1.00 95.06 506 LYS A N 1
ATOM 3920 C CA . LYS A 1 506 ? 27.452 16.047 -18.494 1.00 95.06 506 LYS A CA 1
ATOM 3921 C C . LYS A 1 506 ? 26.153 16.040 -17.695 1.00 95.06 506 LYS A C 1
ATOM 3923 O O . LYS A 1 506 ? 26.010 16.911 -16.854 1.00 95.06 506 LYS A O 1
ATOM 3928 N N . ALA A 1 507 ? 25.267 15.073 -17.938 1.00 95.88 507 ALA A N 1
ATOM 3929 C CA . ALA A 1 507 ? 23.998 14.961 -17.227 1.00 95.88 507 ALA A CA 1
ATOM 3930 C C . ALA A 1 507 ? 24.234 14.823 -15.713 1.00 95.88 507 ALA A C 1
ATOM 3932 O O . ALA A 1 507 ? 23.759 15.658 -14.963 1.00 95.88 507 ALA A O 1
ATOM 3933 N N . ALA A 1 508 ? 25.121 13.913 -15.292 1.00 95.81 508 ALA A N 1
ATOM 3934 C CA . ALA A 1 508 ? 25.521 13.754 -13.882 1.00 95.81 508 ALA A CA 1
ATOM 3935 C C . ALA A 1 508 ? 26.170 14.995 -13.236 1.00 95.81 508 ALA A C 1
ATOM 3937 O O . ALA A 1 508 ? 26.264 15.100 -12.029 1.00 95.81 508 ALA A O 1
ATOM 3938 N N . LYS A 1 509 ? 26.701 15.940 -14.022 1.00 94.69 509 LYS A N 1
ATOM 3939 C CA . LYS A 1 509 ? 27.267 17.182 -13.455 1.00 94.69 509 LYS A CA 1
ATOM 3940 C C . LYS A 1 509 ? 26.211 18.249 -13.203 1.00 94.69 509 LYS A C 1
ATOM 3942 O O . LYS A 1 509 ? 26.500 19.215 -12.507 1.00 94.69 509 LYS A O 1
ATOM 3947 N N . ILE A 1 510 ? 25.085 18.132 -13.896 1.00 93.81 510 ILE A N 1
ATOM 3948 C CA . ILE A 1 510 ? 23.949 19.047 -13.826 1.00 93.81 510 ILE A CA 1
ATOM 3949 C C . ILE A 1 510 ? 22.893 18.503 -12.864 1.00 93.81 510 ILE A C 1
ATOM 3951 O O . ILE A 1 510 ? 22.136 19.281 -12.297 1.00 93.81 510 ILE A O 1
ATOM 3955 N N . ASP A 1 511 ? 22.868 17.185 -12.674 1.00 93.25 511 ASP A N 1
ATOM 3956 C CA . ASP A 1 511 ? 22.024 16.516 -11.701 1.00 93.25 511 ASP A CA 1
ATOM 3957 C C . ASP A 1 511 ? 22.295 17.076 -10.292 1.00 93.25 511 ASP A C 1
ATOM 3959 O O . ASP A 1 511 ? 23.436 17.044 -9.825 1.00 93.25 511 ASP A O 1
ATOM 3963 N N . PRO A 1 512 ? 21.281 17.658 -9.627 1.00 90.44 512 PRO A N 1
ATOM 3964 C CA . PRO A 1 512 ? 21.440 18.185 -8.279 1.00 90.44 512 PRO A CA 1
ATOM 3965 C C . PRO A 1 512 ? 21.424 17.080 -7.214 1.00 90.44 512 PRO A C 1
ATOM 3967 O O . PRO A 1 512 ? 21.729 17.356 -6.051 1.00 90.44 512 PRO A O 1
ATOM 3970 N N . SER A 1 513 ? 21.040 15.848 -7.569 1.00 91.94 513 SER A N 1
ATOM 3971 C CA . SER A 1 513 ? 20.999 14.727 -6.637 1.00 91.94 513 SER A CA 1
ATOM 3972 C C . SER A 1 513 ? 22.405 14.248 -6.279 1.00 91.94 513 SER A C 1
ATOM 3974 O O . SER A 1 513 ? 23.355 14.340 -7.050 1.00 91.94 513 SER A O 1
ATOM 3976 N N . VAL A 1 514 ? 22.558 13.704 -5.071 1.00 92.12 514 VAL A N 1
ATOM 3977 C CA . VAL A 1 514 ? 23.870 13.233 -4.603 1.00 92.12 514 VAL A CA 1
ATOM 3978 C C . VAL A 1 514 ? 24.315 11.975 -5.350 1.00 92.12 514 VAL A C 1
ATOM 3980 O O . VAL A 1 514 ? 25.515 11.757 -5.523 1.00 92.12 514 VAL A O 1
ATOM 3983 N N . LEU A 1 515 ? 23.372 11.111 -5.737 1.00 95.62 515 LEU A N 1
ATOM 3984 C CA . LEU A 1 515 ? 23.671 9.775 -6.255 1.00 95.62 515 LEU A CA 1
ATOM 3985 C C . LEU A 1 515 ? 23.583 9.651 -7.776 1.00 95.62 515 LEU A C 1
ATOM 3987 O O . LEU A 1 515 ? 24.090 8.652 -8.290 1.00 95.62 515 LEU A O 1
ATOM 3991 N N . ASP A 1 516 ? 23.026 10.652 -8.461 1.00 96.00 516 ASP A N 1
ATOM 3992 C CA . ASP A 1 516 ? 22.760 10.662 -9.903 1.00 96.00 516 ASP A CA 1
ATOM 3993 C C . ASP A 1 516 ? 21.805 9.546 -10.364 1.00 96.00 516 ASP A C 1
ATOM 3995 O O . ASP A 1 516 ? 21.870 9.126 -11.522 1.00 96.00 516 ASP A O 1
ATOM 3999 N N . ASN A 1 517 ? 20.970 9.002 -9.471 1.00 96.06 517 ASN A N 1
ATOM 4000 C CA . ASN A 1 517 ? 19.995 7.967 -9.827 1.00 96.06 517 ASN A CA 1
ATOM 4001 C C . ASN A 1 517 ? 18.920 8.540 -10.756 1.00 96.06 517 ASN A C 1
ATOM 4003 O O . ASN A 1 517 ? 18.558 9.716 -10.669 1.00 96.06 517 ASN A O 1
ATOM 4007 N N . LEU A 1 518 ? 18.412 7.699 -11.655 1.00 95.38 518 LEU A N 1
ATOM 4008 C CA . LEU A 1 518 ? 17.227 8.044 -12.428 1.00 95.38 518 LEU A CA 1
ATOM 4009 C C . LEU A 1 518 ? 15.963 7.995 -11.542 1.00 95.38 518 LEU A C 1
ATOM 4011 O O . LEU A 1 518 ? 15.957 7.245 -10.568 1.00 95.38 518 LEU A O 1
ATOM 4015 N N . PRO A 1 519 ? 14.895 8.742 -11.886 1.00 93.00 519 PRO A N 1
ATOM 4016 C CA . PRO A 1 519 ? 13.570 8.573 -11.275 1.00 93.00 519 PRO A CA 1
ATOM 4017 C C . PRO A 1 519 ? 13.008 7.151 -11.461 1.00 93.00 519 PRO A C 1
ATOM 4019 O O . PRO A 1 519 ? 13.443 6.439 -12.366 1.00 93.00 519 PRO A O 1
ATOM 4022 N N . SER A 1 520 ? 12.004 6.745 -10.678 1.00 94.31 520 SER A N 1
ATOM 4023 C CA . SER A 1 520 ? 11.498 5.357 -10.691 1.00 94.31 520 SER A CA 1
ATOM 4024 C C . SER A 1 520 ? 11.008 4.882 -12.074 1.00 94.31 520 SER A C 1
ATOM 4026 O O . SER A 1 520 ? 11.459 3.845 -12.552 1.00 94.31 520 SER A O 1
ATOM 4028 N N . ARG A 1 521 ? 10.251 5.692 -12.831 1.00 95.62 521 ARG A N 1
ATOM 4029 C CA . ARG A 1 521 ? 9.765 5.332 -14.190 1.00 95.62 521 ARG A CA 1
ATOM 4030 C C . ARG A 1 521 ? 10.856 4.809 -15.146 1.00 95.62 521 ARG A C 1
ATOM 4032 O O . ARG A 1 521 ? 10.692 3.758 -15.767 1.00 95.62 521 ARG A O 1
ATOM 4039 N N . PRO A 1 522 ? 11.983 5.511 -15.352 1.00 96.00 522 PRO A N 1
ATOM 4040 C CA . PRO A 1 522 ? 13.092 4.946 -16.112 1.00 96.00 522 PRO A CA 1
ATOM 4041 C C . PRO A 1 522 ? 13.780 3.761 -15.416 1.00 96.00 522 PRO A C 1
ATOM 4043 O O . PRO A 1 522 ? 14.232 2.862 -16.134 1.00 96.00 522 PRO A O 1
ATOM 4046 N N . GLN A 1 523 ? 13.872 3.736 -14.079 1.00 95.44 523 GLN A N 1
ATOM 4047 C CA . GLN A 1 523 ? 14.461 2.611 -13.334 1.00 95.44 523 GLN A CA 1
ATOM 4048 C C . GLN A 1 523 ? 13.685 1.317 -13.582 1.00 95.44 523 GLN A C 1
ATOM 4050 O O . GLN A 1 523 ? 14.254 0.365 -14.103 1.00 95.44 523 GLN A O 1
ATOM 4055 N N . SER A 1 524 ? 12.371 1.320 -13.358 1.00 96.12 524 SER A N 1
ATOM 4056 C CA . SER A 1 524 ? 11.492 0.148 -13.456 1.00 96.12 524 SER A CA 1
ATOM 4057 C C . SER A 1 524 ? 11.342 -0.420 -14.875 1.00 96.12 524 SER A C 1
ATOM 4059 O O . SER A 1 524 ? 10.828 -1.529 -15.071 1.00 96.12 524 SER A O 1
ATOM 4061 N N . SER A 1 525 ? 11.844 0.285 -15.895 1.00 97.62 525 SER A N 1
ATOM 4062 C CA . SER A 1 525 ? 11.770 -0.123 -17.304 1.00 97.62 525 SER A CA 1
ATOM 4063 C C . SER A 1 525 ? 12.484 -1.441 -17.633 1.00 97.62 525 SER A C 1
ATOM 4065 O O . SER A 1 525 ? 12.228 -2.044 -18.682 1.00 97.62 525 SER A O 1
ATOM 4067 N N . ASN A 1 526 ? 13.378 -1.909 -16.760 1.00 97.69 526 ASN A N 1
ATOM 4068 C CA . ASN A 1 526 ? 14.161 -3.135 -16.915 1.00 97.69 526 ASN A CA 1
ATOM 4069 C C . ASN A 1 526 ? 13.746 -4.263 -15.942 1.00 97.69 526 ASN A C 1
ATOM 4071 O O . ASN A 1 526 ? 14.429 -5.292 -15.889 1.00 97.69 526 ASN A O 1
ATOM 4075 N N . ALA A 1 527 ? 12.611 -4.124 -15.248 1.00 98.19 527 ALA A N 1
ATOM 4076 C CA . ALA A 1 527 ? 12.220 -5.040 -14.180 1.00 98.19 527 ALA A CA 1
ATOM 4077 C C . ALA A 1 527 ? 12.005 -6.492 -14.626 1.00 98.19 527 ALA A C 1
ATOM 4079 O O . ALA A 1 527 ? 12.328 -7.421 -13.882 1.00 98.19 527 ALA A O 1
ATOM 4080 N N . ALA A 1 528 ? 11.521 -6.736 -15.850 1.00 98.56 528 ALA A N 1
ATOM 4081 C CA . ALA A 1 528 ? 11.128 -8.080 -16.265 1.00 98.56 528 ALA A CA 1
ATOM 4082 C C . ALA A 1 528 ? 12.319 -9.038 -16.455 1.00 98.56 528 ALA A C 1
ATOM 4084 O O . ALA A 1 528 ? 13.291 -8.751 -17.158 1.00 98.56 528 ALA A O 1
ATOM 4085 N N . PHE A 1 529 ? 12.184 -10.250 -15.917 1.00 98.88 529 PHE A N 1
ATOM 4086 C CA . PHE A 1 529 ? 13.096 -11.364 -16.161 1.00 98.88 529 PHE A CA 1
ATOM 4087 C C . PHE A 1 529 ? 12.927 -11.866 -17.593 1.00 98.88 529 PHE A C 1
ATOM 4089 O O . PHE A 1 529 ? 11.810 -12.087 -18.061 1.00 98.88 529 PHE A O 1
ATOM 4096 N N . SER A 1 530 ? 14.013 -12.105 -18.325 1.00 98.12 530 SER A N 1
ATOM 4097 C CA . SER A 1 530 ? 13.893 -12.479 -19.736 1.00 98.12 530 SER A CA 1
ATOM 4098 C C . SER A 1 530 ? 15.085 -13.283 -20.263 1.00 98.12 530 SER A C 1
ATOM 4100 O O . SER A 1 530 ? 16.089 -13.506 -19.588 1.00 98.12 530 SER A O 1
ATOM 4102 N N . LEU A 1 531 ? 14.955 -13.749 -21.509 1.00 97.94 531 LEU A N 1
ATOM 4103 C CA . LEU A 1 531 ? 16.033 -14.378 -22.280 1.00 97.94 531 LEU A CA 1
ATOM 4104 C C . LEU A 1 531 ? 16.697 -13.400 -23.265 1.00 97.94 531 LEU A C 1
ATOM 4106 O O . LEU A 1 531 ? 17.532 -13.816 -24.071 1.00 97.94 531 LEU A O 1
ATOM 4110 N N . ARG A 1 532 ? 16.308 -12.118 -23.249 1.00 96.19 532 ARG A N 1
ATOM 4111 C CA . ARG A 1 532 ? 16.765 -11.091 -24.194 1.00 96.19 532 ARG A CA 1
ATOM 4112 C C . ARG A 1 532 ? 17.330 -9.874 -23.453 1.00 96.19 532 ARG A C 1
ATOM 4114 O O . ARG A 1 532 ? 16.842 -9.539 -22.384 1.00 96.19 532 ARG A O 1
ATOM 4121 N N . PRO A 1 533 ? 18.348 -9.194 -23.999 1.00 98.19 533 PRO A N 1
ATOM 4122 C CA . PRO A 1 533 ? 18.796 -7.931 -23.423 1.00 98.19 533 PRO A CA 1
ATOM 4123 C C . PRO A 1 533 ? 17.657 -6.909 -23.325 1.00 98.19 533 PRO A C 1
ATOM 4125 O O . PRO A 1 533 ? 16.736 -6.938 -24.146 1.00 98.19 533 PRO A O 1
ATOM 4128 N N . THR A 1 534 ? 17.751 -5.996 -22.360 1.00 98.31 534 THR A N 1
ATOM 4129 C CA . THR A 1 534 ? 16.808 -4.874 -22.221 1.00 98.31 534 THR A CA 1
ATOM 4130 C C . THR A 1 534 ? 16.910 -3.909 -23.408 1.00 98.31 534 THR A C 1
ATOM 4132 O O . THR A 1 534 ? 17.849 -3.974 -24.210 1.00 98.31 534 THR A O 1
ATOM 4135 N N . TYR A 1 535 ? 15.943 -3.005 -23.562 1.00 97.56 535 TYR A N 1
ATOM 4136 C CA . TYR A 1 535 ? 16.009 -1.997 -24.618 1.00 97.56 535 TYR A CA 1
ATOM 4137 C C . TYR A 1 535 ? 16.973 -0.866 -24.238 1.00 97.56 535 TYR A C 1
ATOM 4139 O O . TYR A 1 535 ? 17.027 -0.469 -23.076 1.00 97.56 535 TYR A O 1
ATOM 4147 N N . PRO A 1 536 ? 17.747 -0.326 -25.196 1.00 97.62 536 PRO A N 1
ATOM 4148 C CA . PRO A 1 536 ? 18.451 0.917 -24.950 1.00 97.62 536 PRO A CA 1
ATOM 4149 C C . PRO A 1 536 ? 17.454 2.069 -24.890 1.00 97.62 536 PRO A C 1
ATOM 4151 O O . PRO A 1 536 ? 16.472 2.086 -25.635 1.00 97.62 536 PRO A O 1
ATOM 4154 N N . PHE A 1 537 ? 17.769 3.081 -24.098 1.00 97.25 537 PHE A N 1
ATOM 4155 C CA . PHE A 1 537 ? 16.999 4.314 -24.077 1.00 97.25 537 PHE A CA 1
ATOM 4156 C C . PHE A 1 537 ? 17.897 5.515 -23.796 1.00 97.25 537 PHE A C 1
ATOM 4158 O O . PHE A 1 537 ? 19.089 5.395 -23.490 1.00 97.25 537 PHE A O 1
ATOM 4165 N N . ARG A 1 538 ? 17.317 6.696 -23.966 1.00 95.88 538 ARG A N 1
ATOM 4166 C CA . ARG A 1 538 ? 17.931 7.967 -23.614 1.00 95.88 538 ARG A CA 1
ATOM 4167 C C . ARG A 1 538 ? 17.058 8.611 -22.552 1.00 95.88 538 ARG A C 1
ATOM 4169 O O . ARG A 1 538 ? 15.853 8.686 -22.741 1.00 95.88 538 ARG A O 1
ATOM 4176 N N . GLU A 1 539 ? 17.683 9.078 -21.487 1.00 95.69 539 GLU A N 1
ATOM 4177 C CA . GLU A 1 539 ? 17.037 9.894 -20.464 1.00 95.69 539 GLU A CA 1
ATOM 4178 C C . GLU A 1 539 ? 17.741 11.248 -20.419 1.00 95.69 539 GLU A C 1
ATOM 4180 O O . GLU A 1 539 ? 18.937 11.346 -20.730 1.00 95.69 539 GLU A O 1
ATOM 4185 N N . CYS A 1 540 ? 16.971 12.294 -20.134 1.00 95.06 540 CYS A N 1
ATOM 4186 C CA . CYS A 1 540 ? 17.432 13.668 -20.133 1.00 95.06 540 CYS A CA 1
ATOM 4187 C C . CYS A 1 540 ? 16.836 14.425 -18.948 1.00 95.06 540 CYS A C 1
ATOM 4189 O O . CYS A 1 540 ? 15.638 14.318 -18.693 1.00 95.06 540 CYS A O 1
ATOM 4191 N N . LEU A 1 541 ? 17.651 15.299 -18.356 1.00 93.81 541 LEU A N 1
ATOM 4192 C CA . LEU A 1 541 ? 17.218 16.326 -17.413 1.00 93.81 541 LEU A CA 1
ATOM 4193 C C . LEU A 1 541 ? 17.487 17.729 -17.964 1.00 93.81 541 LEU A C 1
ATOM 4195 O O . LEU A 1 541 ? 18.373 17.933 -18.804 1.00 93.81 541 LEU A O 1
ATOM 4199 N N . GLU A 1 542 ? 16.731 18.699 -17.464 1.00 92.62 542 GLU A N 1
ATOM 4200 C CA . GLU A 1 542 ? 16.996 20.116 -17.682 1.00 92.62 542 GLU A CA 1
ATOM 4201 C C . GLU A 1 542 ? 17.979 20.650 -16.640 1.00 92.62 542 GLU A C 1
ATOM 4203 O O . GLU A 1 542 ? 17.942 20.267 -15.474 1.00 92.62 542 GLU A O 1
ATOM 4208 N N . ASP A 1 543 ? 18.849 21.564 -17.060 1.00 90.31 543 ASP A N 1
ATOM 4209 C CA . ASP A 1 543 ? 19.637 22.361 -16.124 1.00 90.31 543 ASP A CA 1
ATOM 4210 C C . ASP A 1 543 ? 18.727 23.358 -15.386 1.00 90.31 543 ASP A C 1
ATOM 4212 O O . ASP A 1 543 ? 18.169 24.254 -16.034 1.00 90.31 543 ASP A O 1
ATOM 4216 N N . PRO A 1 544 ? 18.592 23.253 -14.050 1.00 83.94 544 PRO A N 1
ATOM 4217 C CA . PRO A 1 544 ? 17.690 24.109 -13.284 1.00 83.94 544 PRO A CA 1
ATOM 4218 C C . PRO A 1 544 ? 18.083 25.592 -13.354 1.00 83.94 544 PRO A C 1
ATOM 4220 O O . PRO A 1 544 ? 17.237 26.466 -13.172 1.00 83.94 544 PRO A O 1
ATOM 4223 N N . GLU A 1 545 ? 19.346 25.902 -13.669 1.00 88.81 545 GLU A N 1
ATOM 4224 C CA . GLU A 1 545 ? 19.835 27.272 -13.845 1.00 88.81 545 GLU A CA 1
ATOM 4225 C C . GLU A 1 545 ? 19.734 27.763 -15.299 1.00 88.81 545 GLU A C 1
ATOM 4227 O O . GLU A 1 545 ? 19.907 28.956 -15.570 1.00 88.81 545 GLU A O 1
ATOM 4232 N N . LYS A 1 546 ? 19.479 26.865 -16.261 1.00 89.94 546 LYS A N 1
ATOM 4233 C CA . LYS A 1 546 ? 19.416 27.183 -17.697 1.00 89.94 546 LYS A CA 1
ATOM 4234 C C . LYS A 1 546 ? 18.199 26.531 -18.358 1.00 89.94 546 LYS A C 1
ATOM 4236 O O . LYS A 1 546 ? 18.351 25.519 -19.051 1.00 89.94 546 LYS A O 1
ATOM 4241 N N . PRO A 1 547 ? 17.018 27.166 -18.250 1.00 86.56 547 PRO A N 1
ATOM 4242 C CA . PRO A 1 547 ? 15.818 26.734 -18.956 1.00 86.56 547 PRO A CA 1
ATOM 4243 C C . PRO A 1 547 ? 16.083 26.421 -20.436 1.00 86.56 547 PRO A C 1
ATOM 4245 O O . PRO A 1 547 ? 16.822 27.139 -21.116 1.00 86.56 547 PRO A O 1
ATOM 4248 N N . TYR A 1 548 ? 15.456 25.358 -20.931 1.00 84.50 548 TYR A N 1
ATOM 4249 C CA . TYR A 1 548 ? 15.566 24.775 -22.270 1.00 84.50 548 TYR A CA 1
ATOM 4250 C C . TYR A 1 548 ? 16.916 24.123 -22.605 1.00 84.50 548 TYR A C 1
ATOM 4252 O O . TYR A 1 548 ? 17.170 23.793 -23.766 1.00 84.50 548 TYR A O 1
ATOM 4260 N N . SER A 1 549 ? 17.792 23.918 -21.616 1.00 91.06 549 SER A N 1
ATOM 4261 C CA . SER A 1 549 ? 19.062 23.209 -21.804 1.00 91.06 549 SER A CA 1
ATOM 4262 C C . SER A 1 549 ? 18.967 21.773 -21.294 1.00 91.06 549 SER A C 1
ATOM 4264 O O . SER A 1 549 ? 19.063 21.527 -20.095 1.00 91.06 549 SER A O 1
ATOM 4266 N N . GLU A 1 550 ? 18.823 20.827 -22.222 1.00 92.94 550 GLU A N 1
ATOM 4267 C CA . GLU A 1 550 ? 18.733 19.394 -21.922 1.00 92.94 550 GLU A CA 1
ATOM 4268 C C . GLU A 1 550 ? 20.111 18.721 -21.936 1.00 92.94 550 GLU A C 1
ATOM 4270 O O . GLU A 1 550 ? 20.922 18.904 -22.855 1.00 92.94 550 GLU A O 1
ATOM 4275 N N . TYR A 1 551 ? 20.358 17.882 -20.935 1.00 95.38 551 TYR A N 1
ATOM 4276 C CA . TYR A 1 551 ? 21.544 17.042 -20.843 1.00 95.38 551 TYR A CA 1
ATOM 4277 C C . TYR A 1 551 ? 21.103 15.597 -20.701 1.00 95.38 551 TYR A C 1
ATOM 4279 O O . TYR A 1 551 ? 20.295 15.273 -19.844 1.00 95.38 551 TYR A O 1
ATOM 4287 N N . CYS A 1 552 ? 21.641 14.722 -21.545 1.00 96.31 552 CYS A N 1
ATOM 4288 C CA . CYS A 1 552 ? 21.138 13.360 -21.639 1.00 96.31 552 CYS A CA 1
ATOM 4289 C C . CYS A 1 552 ? 22.211 12.318 -21.349 1.00 96.31 552 CYS A C 1
ATOM 4291 O O . CYS A 1 552 ? 23.384 12.495 -21.704 1.00 96.31 552 CYS A O 1
ATOM 4293 N N . THR A 1 553 ? 21.772 11.191 -20.798 1.00 97.50 553 THR A N 1
ATOM 4294 C CA . THR A 1 553 ? 22.538 9.950 -20.703 1.00 97.50 553 THR A CA 1
ATOM 4295 C C . THR A 1 553 ? 21.938 8.913 -21.650 1.00 97.50 553 THR A C 1
ATOM 4297 O O . THR A 1 553 ? 20.723 8.781 -21.765 1.00 97.50 553 THR A O 1
ATOM 4300 N N . TYR A 1 554 ? 22.794 8.180 -22.366 1.00 97.38 554 TYR A N 1
ATOM 4301 C CA . TYR A 1 554 ? 22.366 7.049 -23.190 1.00 97.38 554 TYR A CA 1
ATOM 4302 C C . TYR A 1 554 ? 22.660 5.739 -22.464 1.00 97.38 554 TYR A C 1
ATOM 4304 O O . TYR A 1 554 ? 23.824 5.428 -22.186 1.00 97.38 554 TYR A O 1
ATOM 4312 N N . PHE A 1 555 ? 21.615 4.957 -22.222 1.00 97.75 555 PHE A N 1
ATOM 4313 C CA . PHE A 1 555 ? 21.681 3.665 -21.559 1.00 97.75 555 PHE A CA 1
ATOM 4314 C C . PHE A 1 555 ? 21.715 2.552 -22.604 1.00 97.75 555 PHE A C 1
ATOM 4316 O O . PHE A 1 555 ? 20.918 2.500 -23.542 1.00 97.75 555 PHE A O 1
ATOM 4323 N N . LYS A 1 556 ? 22.706 1.668 -22.478 1.00 97.88 556 LYS A N 1
ATOM 4324 C CA . LYS A 1 556 ? 22.862 0.503 -23.357 1.00 97.88 556 LYS A CA 1
ATOM 4325 C C . LYS A 1 556 ? 21.989 -0.651 -22.855 1.00 97.88 556 LYS A C 1
ATOM 4327 O O . LYS A 1 556 ? 21.713 -0.694 -21.661 1.00 97.88 556 LYS A O 1
ATOM 4332 N N . PRO A 1 557 ? 21.660 -1.627 -23.722 1.00 98.31 557 PRO A N 1
ATOM 4333 C CA . PRO A 1 557 ? 21.016 -2.864 -23.293 1.00 98.31 557 PRO A CA 1
ATOM 4334 C C . PRO A 1 557 ? 21.789 -3.529 -22.150 1.00 98.31 557 PRO A C 1
ATOM 4336 O O . PRO A 1 557 ? 23.004 -3.731 -22.267 1.00 98.31 557 PRO A O 1
ATOM 4339 N N . GLN A 1 558 ? 21.092 -3.898 -21.080 1.00 98.31 558 GLN A N 1
ATOM 4340 C CA . GLN A 1 558 ? 21.625 -4.742 -20.015 1.00 98.31 558 GLN A CA 1
ATOM 4341 C C . GLN A 1 558 ? 21.469 -6.226 -20.398 1.00 98.31 558 GLN A C 1
ATOM 4343 O O . GLN A 1 558 ? 20.540 -6.580 -21.132 1.00 98.31 558 GLN A O 1
ATOM 4348 N N . PRO A 1 559 ? 22.394 -7.109 -19.976 1.00 98.50 559 PRO A N 1
ATOM 4349 C CA . PRO A 1 559 ? 22.291 -8.545 -20.234 1.00 98.50 559 PRO A CA 1
ATOM 4350 C C . PRO A 1 559 ? 21.018 -9.160 -19.629 1.00 98.50 559 PRO A C 1
ATOM 4352 O O . PRO A 1 559 ? 20.630 -8.752 -18.547 1.00 98.50 559 PRO A O 1
ATOM 4355 N N . PRO A 1 560 ? 20.413 -10.182 -20.259 1.00 98.25 560 PRO A N 1
ATOM 4356 C CA . PRO A 1 560 ? 19.213 -10.827 -19.728 1.00 98.25 560 PRO A CA 1
ATOM 4357 C C . PRO A 1 560 ? 19.432 -11.492 -18.365 1.00 98.25 560 PRO A C 1
ATOM 4359 O O . PRO A 1 560 ? 20.437 -12.182 -18.161 1.00 98.25 560 PRO A O 1
ATOM 4362 N N . VAL A 1 561 ? 18.418 -11.400 -17.503 1.00 98.75 561 VAL A N 1
ATOM 4363 C CA . VAL A 1 561 ? 18.325 -12.121 -16.227 1.00 98.75 561 VAL A CA 1
ATOM 4364 C C . VAL A 1 561 ? 17.182 -13.145 -16.317 1.00 98.75 561 VAL A C 1
ATOM 4366 O O . VAL A 1 561 ? 16.014 -12.773 -16.256 1.00 98.75 561 VAL A O 1
ATOM 4369 N N . PRO A 1 562 ? 17.477 -14.450 -16.491 1.00 98.62 562 PRO A N 1
ATOM 4370 C CA . PRO A 1 562 ? 16.445 -15.452 -16.776 1.00 98.62 562 PRO A CA 1
ATOM 4371 C C . PRO A 1 562 ? 15.914 -16.190 -15.540 1.00 98.62 562 PRO A C 1
ATOM 4373 O O . PRO A 1 562 ? 15.116 -17.122 -15.681 1.00 98.62 562 PRO A O 1
ATOM 4376 N N . VAL A 1 563 ? 16.418 -15.865 -14.345 1.00 98.75 563 VAL A N 1
ATOM 4377 C CA . VAL A 1 563 ? 16.114 -16.594 -13.109 1.00 98.75 563 VAL A CA 1
ATOM 4378 C C . VAL A 1 563 ? 15.873 -15.629 -11.964 1.00 98.75 563 VAL A C 1
ATOM 4380 O O . VAL A 1 563 ? 16.773 -14.880 -11.599 1.00 98.75 563 VAL A O 1
ATOM 4383 N N . PHE A 1 564 ? 14.705 -15.752 -11.347 1.00 98.88 564 PHE A N 1
ATOM 4384 C CA . PHE A 1 564 ? 14.443 -15.246 -10.009 1.00 98.88 564 PHE A CA 1
ATOM 4385 C C . PHE A 1 564 ? 14.738 -16.335 -8.965 1.00 98.88 564 PHE A C 1
ATOM 4387 O O . PHE A 1 564 ? 14.453 -17.520 -9.187 1.00 98.88 564 PHE A O 1
ATOM 4394 N N . THR A 1 565 ? 15.298 -15.933 -7.823 1.00 98.75 565 THR A N 1
ATOM 4395 C CA . THR A 1 565 ? 15.514 -16.786 -6.650 1.00 98.75 565 THR A CA 1
ATOM 4396 C C . THR A 1 565 ? 15.438 -15.963 -5.367 1.00 98.75 565 THR A C 1
ATOM 4398 O O . THR A 1 565 ? 16.114 -14.946 -5.253 1.00 98.75 565 THR A O 1
ATOM 4401 N N . ASP A 1 566 ? 14.698 -16.437 -4.366 1.00 98.44 566 ASP A N 1
ATOM 4402 C CA . ASP A 1 566 ? 14.598 -15.781 -3.046 1.00 98.44 566 ASP A CA 1
ATOM 4403 C C . ASP A 1 566 ? 15.847 -15.984 -2.160 1.00 98.44 566 ASP A C 1
ATOM 4405 O O . ASP A 1 566 ? 15.998 -15.393 -1.097 1.00 98.44 566 ASP A O 1
ATOM 4409 N N . ALA A 1 567 ? 16.772 -16.835 -2.604 1.00 98.38 567 ALA A N 1
ATOM 4410 C CA . ALA A 1 567 ? 18.096 -17.005 -2.012 1.00 98.38 567 ALA A CA 1
ATOM 4411 C C . ALA A 1 567 ? 18.994 -15.754 -2.150 1.00 98.38 567 ALA A C 1
ATOM 4413 O O . ALA A 1 567 ? 19.976 -15.623 -1.417 1.00 98.38 567 ALA A O 1
ATOM 4414 N N . MET A 1 568 ? 18.678 -14.862 -3.092 1.00 97.81 568 MET A N 1
ATOM 4415 C CA . MET A 1 568 ? 19.421 -13.639 -3.399 1.00 97.81 568 MET A CA 1
ATOM 4416 C C . MET A 1 568 ? 18.616 -12.408 -2.965 1.00 97.81 568 MET A C 1
ATOM 4418 O O . MET A 1 568 ? 17.389 -12.439 -2.999 1.00 97.81 568 MET A O 1
ATOM 4422 N N . GLY A 1 569 ? 19.304 -11.338 -2.560 1.00 97.06 569 GLY A N 1
ATOM 4423 C CA . GLY A 1 569 ? 18.682 -10.030 -2.351 1.00 97.06 569 GLY A CA 1
ATOM 4424 C C . GLY A 1 569 ? 18.420 -9.308 -3.675 1.00 97.06 569 GLY A C 1
ATOM 4425 O O . GLY A 1 569 ? 19.253 -9.368 -4.580 1.00 97.06 569 GLY A O 1
ATOM 4426 N N . TRP A 1 570 ? 17.285 -8.615 -3.765 1.00 97.81 570 TRP A N 1
ATOM 4427 C CA . TRP A 1 570 ? 16.833 -7.906 -4.969 1.00 97.81 570 TRP A CA 1
ATOM 4428 C C . TRP A 1 570 ? 16.674 -6.400 -4.750 1.00 97.81 570 TRP A C 1
ATOM 4430 O O . TRP A 1 570 ? 15.969 -5.752 -5.509 1.00 97.81 570 TRP A O 1
ATOM 4440 N N . THR A 1 571 ? 17.315 -5.842 -3.720 1.00 96.56 571 THR A N 1
ATOM 4441 C CA . THR A 1 571 ? 17.305 -4.401 -3.439 1.00 96.56 571 THR A CA 1
ATOM 4442 C C . THR A 1 571 ? 18.701 -3.787 -3.604 1.00 96.56 571 THR A C 1
ATOM 4444 O O . THR A 1 571 ? 19.713 -4.461 -3.350 1.00 96.56 571 THR A O 1
ATOM 4447 N N . PRO A 1 572 ? 18.795 -2.501 -3.996 1.00 97.00 572 PRO A N 1
ATOM 4448 C CA . PRO A 1 572 ? 20.071 -1.789 -4.122 1.00 97.00 572 PRO A CA 1
ATOM 4449 C C . PRO A 1 572 ? 20.901 -1.800 -2.829 1.00 97.00 572 PRO A C 1
ATOM 4451 O O . PRO A 1 572 ? 22.123 -2.007 -2.871 1.00 97.00 572 PRO A O 1
ATOM 4454 N N . GLY A 1 573 ? 20.229 -1.619 -1.687 1.00 97.38 573 GLY A N 1
ATOM 4455 C CA . GLY A 1 573 ? 20.817 -1.573 -0.350 1.00 97.38 573 GLY A CA 1
ATOM 4456 C C . GLY A 1 573 ? 21.485 -0.236 -0.031 1.00 97.38 573 GLY A C 1
ATOM 4457 O O . GLY A 1 573 ? 20.984 0.830 -0.376 1.00 97.38 573 GLY A O 1
ATOM 4458 N N . ILE A 1 574 ? 22.628 -0.294 0.644 1.00 98.19 574 ILE A N 1
ATOM 4459 C CA . ILE A 1 574 ? 23.408 0.859 1.097 1.00 98.19 574 ILE A CA 1
ATOM 4460 C C . ILE A 1 574 ? 24.689 0.986 0.267 1.00 98.19 574 ILE A C 1
ATOM 4462 O O . ILE A 1 574 ? 25.366 0.007 -0.057 1.00 98.19 574 ILE A O 1
ATOM 4466 N N . GLU A 1 575 ? 25.056 2.218 -0.058 1.00 97.88 575 GLU A N 1
ATOM 4467 C CA . GLU A 1 575 ? 26.298 2.561 -0.735 1.00 97.88 575 GLU A CA 1
ATOM 4468 C C . GLU A 1 575 ? 27.203 3.403 0.165 1.00 97.88 575 GLU A C 1
ATOM 4470 O O . GLU A 1 575 ? 26.764 4.381 0.764 1.00 97.88 575 GLU A O 1
ATOM 4475 N N . VAL A 1 576 ? 28.492 3.060 0.219 1.00 98.00 576 VAL A N 1
ATOM 4476 C CA . VAL A 1 576 ? 29.511 3.854 0.917 1.00 98.00 576 VAL A CA 1
ATOM 4477 C C . VAL A 1 576 ? 30.271 4.763 -0.055 1.00 98.00 576 VAL A C 1
ATOM 4479 O O . VAL A 1 576 ? 30.891 4.292 -1.015 1.00 98.00 576 VAL A O 1
ATOM 4482 N N . ARG A 1 577 ? 30.273 6.074 0.214 1.00 96.12 577 ARG A N 1
ATOM 4483 C CA . ARG A 1 577 ? 31.074 7.089 -0.496 1.00 96.12 577 ARG A CA 1
ATOM 4484 C C . ARG A 1 577 ? 31.970 7.820 0.499 1.00 96.12 577 ARG A C 1
ATOM 4486 O O . ARG A 1 577 ? 31.500 8.628 1.294 1.00 96.12 577 ARG A O 1
ATOM 4493 N N . GLY A 1 578 ? 33.274 7.554 0.436 1.00 93.06 578 GLY A N 1
ATOM 4494 C CA . GLY A 1 578 ? 34.192 8.020 1.478 1.00 93.06 578 GLY A CA 1
ATOM 4495 C C . GLY A 1 578 ? 33.826 7.368 2.811 1.00 93.06 578 GLY A C 1
ATOM 4496 O O . GLY A 1 578 ? 33.770 6.143 2.872 1.00 93.06 578 GLY A O 1
ATOM 4497 N N . ASP A 1 579 ? 33.528 8.185 3.819 1.00 91.75 579 ASP A N 1
ATOM 4498 C CA . ASP A 1 579 ? 33.115 7.735 5.156 1.00 91.75 579 ASP A CA 1
ATOM 4499 C C . ASP A 1 579 ? 31.592 7.835 5.382 1.00 91.75 579 ASP A C 1
ATOM 4501 O O . ASP A 1 579 ? 31.109 7.563 6.479 1.00 91.75 579 ASP A O 1
ATOM 4505 N N . THR A 1 580 ? 30.823 8.220 4.356 1.00 97.12 580 THR A N 1
ATOM 4506 C CA . THR A 1 580 ? 29.370 8.416 4.452 1.00 97.12 580 THR A CA 1
ATOM 4507 C C . THR A 1 580 ? 28.615 7.259 3.802 1.00 97.12 580 THR A C 1
ATOM 4509 O O . THR A 1 580 ? 28.967 6.805 2.708 1.00 97.12 580 THR A O 1
ATOM 4512 N N . LEU A 1 581 ? 27.553 6.804 4.470 1.00 97.81 581 LEU A N 1
ATOM 4513 C CA . LEU A 1 581 ? 26.608 5.817 3.955 1.00 97.81 581 LEU A CA 1
ATOM 4514 C C . LEU A 1 581 ? 25.386 6.516 3.360 1.00 97.81 581 LEU A C 1
ATOM 4516 O O . LEU A 1 581 ? 24.863 7.465 3.938 1.00 97.81 581 LEU A O 1
ATOM 4520 N N . TYR A 1 582 ? 24.926 6.012 2.224 1.00 97.69 582 TYR A N 1
ATOM 4521 C CA . TYR A 1 582 ? 23.731 6.473 1.531 1.00 97.69 582 TYR A CA 1
ATOM 4522 C C . TYR A 1 582 ? 22.822 5.279 1.264 1.00 97.69 582 TYR A C 1
ATOM 4524 O O . TYR A 1 582 ? 23.316 4.209 0.898 1.00 97.69 582 TYR A O 1
ATOM 4532 N N . ALA A 1 583 ? 21.506 5.450 1.385 1.00 96.31 583 ALA A N 1
ATOM 4533 C CA . ALA A 1 583 ? 20.587 4.519 0.740 1.00 96.31 583 ALA A CA 1
ATOM 4534 C C . ALA A 1 583 ? 20.847 4.588 -0.772 1.00 96.31 583 ALA A C 1
ATOM 4536 O O . ALA A 1 583 ? 20.845 5.673 -1.346 1.00 96.31 583 ALA A O 1
ATOM 4537 N N . ARG A 1 584 ? 21.193 3.457 -1.393 1.00 96.44 584 ARG A N 1
ATOM 4538 C CA . ARG A 1 584 ? 21.685 3.421 -2.778 1.00 96.44 584 ARG A CA 1
ATOM 4539 C C . ARG A 1 584 ? 20.579 3.748 -3.778 1.00 96.44 584 ARG A C 1
ATOM 4541 O O . ARG A 1 584 ? 20.880 4.431 -4.748 1.00 96.44 584 ARG A O 1
ATOM 4548 N N . ASP A 1 585 ? 19.388 3.220 -3.517 1.00 95.44 585 ASP A N 1
ATOM 4549 C CA . ASP A 1 585 ? 18.047 3.573 -4.009 1.00 95.44 585 ASP A CA 1
ATOM 4550 C C . ASP A 1 585 ? 17.102 2.899 -3.000 1.00 95.44 585 ASP A C 1
ATOM 4552 O O . ASP A 1 585 ? 17.232 1.692 -2.775 1.00 95.44 585 ASP A O 1
ATOM 4556 N N . ALA A 1 586 ? 16.302 3.658 -2.254 1.00 93.12 586 ALA A N 1
ATOM 4557 C CA . ALA A 1 586 ? 15.627 3.133 -1.056 1.00 93.12 586 ALA A CA 1
ATOM 4558 C C . ALA A 1 586 ? 14.272 2.481 -1.366 1.00 93.12 586 ALA A C 1
ATOM 4560 O O . ALA A 1 586 ? 13.897 1.499 -0.723 1.00 93.12 586 ALA A O 1
ATOM 4561 N N . ASP A 1 587 ? 13.581 3.043 -2.346 1.00 91.62 587 ASP A N 1
ATOM 4562 C CA . ASP A 1 587 ? 12.241 2.726 -2.831 1.00 91.62 587 ASP A CA 1
ATOM 4563 C C . ASP A 1 587 ? 12.232 1.766 -4.033 1.00 91.62 587 ASP A C 1
ATOM 4565 O O . ASP A 1 587 ? 11.193 1.187 -4.339 1.00 91.62 587 ASP A O 1
ATOM 4569 N N . ALA A 1 588 ? 13.392 1.507 -4.645 1.00 93.25 588 ALA A N 1
ATOM 4570 C CA . ALA A 1 588 ? 13.499 0.579 -5.766 1.00 93.25 588 ALA A CA 1
ATOM 4571 C C . ALA A 1 588 ? 13.330 -0.903 -5.363 1.00 93.25 588 ALA A C 1
ATOM 4573 O O . ALA A 1 588 ? 13.903 -1.391 -4.375 1.00 93.25 588 ALA A O 1
ATOM 4574 N N . SER A 1 589 ? 12.656 -1.658 -6.231 1.00 96.56 589 SER A N 1
ATOM 4575 C CA . SER A 1 589 ? 12.389 -3.094 -6.148 1.00 96.56 589 SER A CA 1
ATOM 4576 C C . SER A 1 589 ? 11.667 -3.480 -4.849 1.00 96.56 589 SER A C 1
ATOM 4578 O O . SER A 1 589 ? 10.783 -2.774 -4.370 1.00 96.56 589 SER A O 1
ATOM 4580 N N . VAL A 1 590 ? 11.991 -4.645 -4.280 1.00 97.56 590 VAL A N 1
ATOM 4581 C CA . VAL A 1 590 ? 11.372 -5.140 -3.050 1.00 97.56 590 VAL A CA 1
ATOM 4582 C C . VAL A 1 590 ? 12.307 -6.026 -2.233 1.00 97.56 590 VAL A C 1
ATOM 4584 O O . VAL A 1 590 ? 13.037 -6.879 -2.757 1.00 97.56 590 VAL A O 1
ATOM 4587 N N . VAL A 1 591 ? 12.258 -5.860 -0.910 1.00 97.94 591 VAL A N 1
ATOM 4588 C CA . VAL A 1 591 ? 12.899 -6.768 0.047 1.00 97.94 591 VAL A CA 1
ATOM 4589 C C . VAL A 1 591 ? 12.185 -8.120 0.010 1.00 97.94 591 VAL A C 1
ATOM 4591 O O . VAL A 1 591 ? 11.010 -8.238 0.348 1.00 97.94 591 VAL A O 1
ATOM 4594 N N . VAL A 1 592 ? 12.903 -9.175 -0.380 1.00 97.75 592 VAL A N 1
ATOM 4595 C CA . VAL A 1 592 ? 12.339 -10.531 -0.392 1.00 97.75 592 VAL A CA 1
ATOM 4596 C C . VAL A 1 592 ? 12.113 -11.074 1.030 1.00 97.75 592 VAL A C 1
ATOM 4598 O O . VAL A 1 592 ? 12.903 -10.814 1.938 1.00 97.75 592 VAL A O 1
ATOM 4601 N N . PRO A 1 593 ? 11.054 -11.868 1.258 1.00 96.88 593 PRO A N 1
ATOM 4602 C CA . PRO A 1 593 ? 10.739 -12.415 2.566 1.00 96.88 593 PRO A CA 1
ATOM 4603 C C . PRO A 1 593 ? 11.778 -13.410 3.082 1.00 96.88 593 PRO A C 1
ATOM 4605 O O . PRO A 1 593 ? 12.492 -14.085 2.337 1.00 96.88 593 PRO A O 1
ATOM 4608 N N . SER A 1 594 ? 11.758 -13.588 4.399 1.00 95.38 594 SER A N 1
ATOM 4609 C CA . SER A 1 594 ? 12.518 -14.604 5.113 1.00 95.38 594 SER A CA 1
ATOM 4610 C C . SER A 1 594 ? 11.605 -15.513 5.939 1.00 95.38 594 SER A C 1
ATOM 4612 O O . SER A 1 594 ? 10.485 -15.155 6.318 1.00 95.38 594 SER A O 1
ATOM 4614 N N . ARG A 1 595 ? 12.090 -16.721 6.225 1.00 93.38 595 ARG A N 1
ATOM 4615 C CA . ARG A 1 595 ? 11.409 -17.704 7.071 1.00 93.38 595 ARG A CA 1
ATOM 4616 C C . ARG A 1 595 ? 11.236 -17.162 8.481 1.00 93.38 595 ARG A C 1
ATOM 4618 O O . ARG A 1 595 ? 12.211 -16.748 9.105 1.00 93.38 595 ARG A O 1
ATOM 4625 N N . ASN A 1 596 ? 10.001 -17.221 8.979 1.00 86.06 596 ASN A N 1
ATOM 4626 C CA . ASN A 1 596 ? 9.610 -16.746 10.310 1.00 86.06 596 ASN A CA 1
ATOM 4627 C C . ASN A 1 596 ? 9.961 -15.268 10.573 1.00 86.06 596 ASN A C 1
ATOM 4629 O O . ASN A 1 596 ? 10.194 -14.902 11.721 1.00 86.06 596 ASN A O 1
ATOM 4633 N N . GLY A 1 597 ? 10.080 -14.442 9.525 1.00 86.38 597 GLY A N 1
ATOM 4634 C CA . GLY A 1 597 ? 10.483 -13.039 9.665 1.00 86.38 597 GLY A CA 1
ATOM 4635 C C . GLY A 1 597 ? 11.915 -12.844 10.176 1.00 86.38 597 GLY A C 1
ATOM 4636 O O . GLY A 1 597 ? 12.260 -11.757 10.627 1.00 86.38 597 GLY A O 1
ATOM 4637 N N . ALA A 1 598 ? 12.761 -13.881 10.126 1.00 93.38 598 ALA A N 1
ATOM 4638 C CA . ALA A 1 598 ? 14.128 -13.797 10.621 1.00 93.38 598 ALA A CA 1
ATOM 4639 C C . ALA A 1 598 ? 14.938 -12.743 9.836 1.00 93.38 598 ALA A C 1
ATOM 4641 O O . ALA A 1 598 ? 14.936 -12.783 8.599 1.00 93.38 598 ALA A O 1
ATOM 4642 N N . PRO A 1 599 ? 15.649 -11.825 10.509 1.00 95.81 599 PRO A N 1
ATOM 4643 C CA . PRO A 1 599 ? 16.405 -10.788 9.824 1.00 95.81 599 PRO A CA 1
ATOM 4644 C C . PRO A 1 599 ? 17.584 -11.377 9.039 1.00 95.81 599 PRO A C 1
ATOM 4646 O O . PRO A 1 599 ? 18.177 -12.390 9.423 1.00 95.81 599 PRO A O 1
ATOM 4649 N N . TYR A 1 600 ? 17.954 -10.717 7.946 1.00 98.12 600 TYR A N 1
ATOM 4650 C CA . TYR A 1 600 ? 19.194 -10.955 7.214 1.00 98.12 600 TYR A CA 1
ATOM 4651 C C . TYR A 1 600 ? 19.859 -9.623 6.855 1.00 98.12 600 TYR A C 1
ATOM 4653 O O . TYR A 1 600 ? 19.234 -8.565 6.819 1.00 98.12 600 TYR A O 1
ATOM 4661 N N . THR A 1 601 ? 21.169 -9.668 6.616 1.00 98.50 601 THR A N 1
ATOM 4662 C CA . THR A 1 601 ? 21.966 -8.448 6.450 1.00 98.50 601 THR A CA 1
ATOM 4663 C C . THR A 1 601 ? 21.488 -7.591 5.283 1.00 98.50 601 THR A C 1
ATOM 4665 O O . THR A 1 601 ? 21.189 -8.147 4.231 1.00 98.50 601 THR A O 1
ATOM 4668 N N . THR A 1 602 ? 21.563 -6.271 5.415 1.00 98.56 602 THR A N 1
ATOM 4669 C CA . THR A 1 602 ? 21.357 -5.309 4.326 1.00 98.56 602 THR A CA 1
ATOM 4670 C C . THR A 1 602 ? 22.575 -5.251 3.419 1.00 98.56 602 THR A C 1
ATOM 4672 O O . THR A 1 602 ? 23.713 -5.192 3.886 1.00 98.56 602 THR A O 1
ATOM 4675 N N . ARG A 1 603 ? 22.357 -5.245 2.104 1.00 98.50 603 ARG A N 1
ATOM 4676 C CA . ARG A 1 603 ? 23.433 -5.159 1.113 1.00 98.50 603 ARG A CA 1
ATOM 4677 C C . ARG A 1 603 ? 24.240 -3.870 1.278 1.00 98.50 603 ARG A C 1
ATOM 4679 O O . ARG A 1 603 ? 23.653 -2.798 1.290 1.00 98.50 603 ARG A O 1
ATOM 4686 N N . VAL A 1 604 ? 25.573 -3.961 1.333 1.00 98.75 604 VAL A N 1
ATOM 4687 C CA . VAL A 1 604 ? 26.460 -2.781 1.302 1.00 98.75 604 VAL A CA 1
ATOM 4688 C C . VAL A 1 604 ? 27.524 -2.859 0.204 1.00 98.75 604 VAL A C 1
ATOM 4690 O O . VAL A 1 604 ? 28.255 -3.852 0.070 1.00 98.75 604 VAL A O 1
ATOM 4693 N N . VAL A 1 605 ? 27.633 -1.793 -0.591 1.00 98.62 605 VAL A N 1
ATOM 4694 C CA . VAL A 1 605 ? 28.500 -1.721 -1.778 1.00 98.62 605 VAL A CA 1
ATOM 4695 C C . VAL A 1 605 ? 29.221 -0.384 -1.935 1.00 98.62 605 VAL A C 1
ATOM 4697 O O . VAL A 1 605 ? 28.884 0.617 -1.314 1.00 98.62 605 VAL A O 1
ATOM 4700 N N . HIS A 1 606 ? 30.236 -0.372 -2.792 1.00 97.81 606 HIS A N 1
ATOM 4701 C CA . HIS A 1 606 ? 30.842 0.841 -3.333 1.00 97.81 606 HIS A CA 1
ATOM 4702 C C . HIS A 1 606 ? 30.009 1.406 -4.503 1.00 97.81 606 HIS A C 1
ATOM 4704 O O . HIS A 1 606 ? 29.159 0.694 -5.045 1.00 97.81 606 HIS A O 1
ATOM 4710 N N . PRO A 1 607 ? 30.275 2.641 -4.974 1.00 95.62 607 PRO A N 1
ATOM 4711 C CA . PRO A 1 607 ? 29.504 3.255 -6.061 1.00 95.62 607 PRO A CA 1
ATOM 4712 C C . PRO A 1 607 ? 29.448 2.441 -7.352 1.00 95.62 607 PRO A C 1
ATOM 4714 O O . PRO A 1 607 ? 28.431 2.429 -8.036 1.00 95.62 607 PRO A O 1
ATOM 4717 N N . ASP A 1 608 ? 30.497 1.674 -7.642 1.00 94.06 608 ASP A N 1
ATOM 4718 C CA . ASP A 1 608 ? 30.565 0.774 -8.796 1.00 94.06 608 ASP A CA 1
ATOM 4719 C C . ASP A 1 608 ? 29.817 -0.565 -8.611 1.00 94.06 608 ASP A C 1
ATOM 4721 O O . ASP A 1 608 ? 29.904 -1.441 -9.470 1.00 94.06 608 ASP A O 1
ATOM 4725 N N . GLY A 1 609 ? 29.104 -0.742 -7.494 1.00 95.25 609 GLY A N 1
ATOM 4726 C CA . GLY A 1 609 ? 28.334 -1.943 -7.161 1.00 95.25 609 GLY A CA 1
ATOM 4727 C C . GLY A 1 609 ? 29.171 -3.086 -6.582 1.00 95.25 609 GLY A C 1
ATOM 4728 O O . GLY A 1 609 ? 28.628 -4.137 -6.236 1.00 95.25 609 GLY A O 1
ATOM 4729 N N . ARG A 1 610 ? 30.496 -2.930 -6.436 1.00 97.31 610 ARG A N 1
ATOM 4730 C CA . ARG A 1 610 ? 31.317 -3.968 -5.797 1.00 97.31 610 ARG A CA 1
ATOM 4731 C C . ARG A 1 610 ? 31.029 -4.037 -4.291 1.00 97.31 610 ARG A C 1
ATOM 4733 O O . ARG A 1 610 ? 30.971 -2.993 -3.644 1.00 97.31 610 ARG A O 1
ATOM 4740 N N . PRO A 1 611 ? 30.941 -5.244 -3.698 1.00 98.19 611 PRO A N 1
ATOM 4741 C CA . PRO A 1 611 ? 30.738 -5.418 -2.259 1.00 98.19 611 PRO A CA 1
ATOM 4742 C C . PRO A 1 611 ? 31.743 -4.658 -1.384 1.00 98.19 611 PRO A C 1
ATOM 4744 O O . PRO A 1 611 ? 32.952 -4.881 -1.490 1.00 98.19 611 PRO A O 1
ATOM 4747 N N . ALA A 1 612 ? 31.247 -3.844 -0.451 1.00 98.25 612 ALA A N 1
ATOM 4748 C CA . ALA A 1 612 ? 32.057 -3.134 0.538 1.00 98.25 612 ALA A CA 1
ATOM 4749 C C . ALA A 1 612 ? 32.316 -4.027 1.765 1.00 98.25 612 ALA A C 1
ATOM 4751 O O . ALA A 1 612 ? 31.895 -3.742 2.881 1.00 98.25 612 ALA A O 1
ATOM 4752 N N . ARG A 1 613 ? 33.026 -5.144 1.558 1.00 98.12 613 ARG A N 1
ATOM 4753 C CA . ARG A 1 613 ? 33.188 -6.224 2.560 1.00 98.12 613 ARG A CA 1
ATOM 4754 C C . ARG A 1 613 ? 33.786 -5.792 3.903 1.00 98.12 613 ARG A C 1
ATOM 4756 O O . ARG A 1 613 ? 33.602 -6.492 4.887 1.00 98.12 613 ARG A O 1
ATOM 4763 N N . HIS A 1 614 ? 34.510 -4.675 3.942 1.00 97.69 614 HIS A N 1
ATOM 4764 C CA . HIS A 1 614 ? 35.069 -4.126 5.180 1.00 97.69 614 HIS A CA 1
ATOM 4765 C C . HIS A 1 614 ? 33.992 -3.599 6.148 1.00 97.69 614 HIS A C 1
ATOM 4767 O O . HIS A 1 614 ? 34.289 -3.435 7.325 1.00 97.69 614 HIS A O 1
ATOM 4773 N N . LEU A 1 615 ? 32.763 -3.374 5.666 1.00 98.31 615 LEU A N 1
ATOM 4774 C CA . LEU A 1 615 ? 31.600 -2.969 6.462 1.00 98.31 615 LEU A CA 1
ATOM 4775 C C . LEU A 1 615 ? 30.688 -4.145 6.842 1.00 98.31 615 LEU A C 1
ATOM 4777 O O . LEU A 1 615 ? 29.668 -3.940 7.489 1.00 98.31 615 LEU A O 1
ATOM 4781 N N . TYR A 1 616 ? 30.997 -5.378 6.431 1.00 98.50 616 TYR A N 1
ATOM 4782 C CA . TYR A 1 616 ? 30.140 -6.522 6.752 1.00 98.50 616 TYR A CA 1
ATOM 4783 C C . TYR A 1 616 ? 30.148 -6.788 8.261 1.00 98.50 616 TYR A C 1
ATOM 4785 O O . TYR A 1 616 ? 31.213 -6.892 8.868 1.00 98.50 616 TYR A O 1
ATOM 4793 N N . GLY A 1 617 ? 28.958 -6.928 8.844 1.00 98.06 617 GLY A N 1
ATOM 4794 C CA . GLY A 1 617 ? 28.749 -7.054 10.285 1.00 98.06 617 GLY A CA 1
ATOM 4795 C C . GLY A 1 617 ? 28.670 -5.719 11.030 1.00 98.06 617 GLY A C 1
ATOM 4796 O O . GLY A 1 617 ? 28.499 -5.741 12.244 1.00 98.06 617 GLY A O 1
ATOM 4797 N N . TYR A 1 618 ? 28.794 -4.578 10.342 1.00 98.19 618 TYR A N 1
ATOM 4798 C CA . TYR A 1 618 ? 28.547 -3.273 10.952 1.00 98.19 618 TYR A CA 1
ATOM 4799 C C . TYR A 1 618 ? 27.052 -3.119 11.251 1.00 98.19 618 TYR A C 1
ATOM 4801 O O . TYR A 1 618 ? 26.227 -3.344 10.366 1.00 98.19 618 TYR A O 1
ATOM 4809 N N . ASP A 1 619 ? 26.722 -2.767 12.488 1.00 97.56 619 ASP A N 1
ATOM 4810 C CA . ASP A 1 619 ? 25.352 -2.625 12.975 1.00 97.56 619 ASP A CA 1
ATOM 4811 C C . ASP A 1 619 ? 24.959 -1.143 12.988 1.00 97.56 619 ASP A C 1
ATOM 4813 O O . ASP A 1 619 ? 25.649 -0.324 13.596 1.00 97.56 619 ASP A O 1
ATOM 4817 N N . LEU A 1 620 ? 23.890 -0.807 12.269 1.00 96.06 620 LEU A N 1
ATOM 4818 C CA . LEU A 1 620 ? 23.320 0.538 12.179 1.00 96.06 620 LEU A CA 1
ATOM 4819 C C . LEU A 1 620 ? 22.128 0.733 13.126 1.00 96.06 620 LEU A C 1
ATOM 4821 O O . LEU A 1 620 ? 21.357 1.663 12.923 1.00 96.06 620 LEU A O 1
ATOM 4825 N N . GLU A 1 621 ? 21.951 -0.144 14.118 1.00 93.94 621 GLU A N 1
ATOM 4826 C CA . GLU A 1 621 ? 20.821 -0.200 15.062 1.00 93.94 621 GLU A CA 1
ATOM 4827 C C . GLU A 1 621 ? 19.508 -0.665 14.415 1.00 93.94 621 GLU A C 1
ATOM 4829 O O . GLU A 1 621 ? 18.816 -1.511 14.975 1.00 93.94 621 GLU A O 1
ATOM 4834 N N . PHE A 1 622 ? 19.195 -0.193 13.205 1.00 91.62 622 PHE A N 1
ATOM 4835 C CA . PHE A 1 622 ? 18.040 -0.651 12.424 1.00 91.62 622 PHE A CA 1
ATOM 4836 C C . PHE A 1 622 ? 18.367 -1.820 11.479 1.00 91.62 622 PHE A C 1
ATOM 4838 O O . PHE A 1 622 ? 17.473 -2.534 11.035 1.00 91.62 622 PHE A O 1
ATOM 4845 N N . THR A 1 623 ? 19.642 -2.041 11.135 1.00 96.00 623 THR A N 1
ATOM 4846 C CA . THR A 1 623 ? 20.065 -3.189 10.318 1.00 96.00 623 THR A CA 1
ATOM 4847 C C . THR A 1 623 ? 21.548 -3.506 10.481 1.00 96.00 623 THR A C 1
ATOM 4849 O O . THR A 1 623 ? 22.383 -2.620 10.632 1.00 96.00 623 THR A O 1
ATOM 4852 N N . VAL A 1 624 ? 21.903 -4.777 10.279 1.00 98.12 624 VAL A N 1
ATOM 4853 C CA . VAL A 1 624 ? 23.298 -5.212 10.106 1.00 98.12 624 VAL A CA 1
ATOM 4854 C C . VAL A 1 624 ? 23.678 -5.212 8.624 1.00 98.12 624 VAL A C 1
ATOM 4856 O O . VAL A 1 624 ? 22.934 -5.732 7.793 1.00 98.12 624 VAL A O 1
ATOM 4859 N N . LEU A 1 625 ? 24.841 -4.662 8.276 1.00 98.69 625 LEU A N 1
ATOM 4860 C CA . LEU A 1 625 ? 25.355 -4.605 6.905 1.00 98.69 625 LEU A CA 1
ATOM 4861 C C . LEU A 1 625 ? 26.011 -5.922 6.463 1.00 98.69 625 LEU A C 1
ATOM 4863 O O . LEU A 1 625 ? 26.669 -6.616 7.238 1.00 98.69 625 LEU A O 1
ATOM 4867 N N . GLY A 1 626 ? 25.883 -6.261 5.183 1.00 98.56 626 GLY A N 1
ATOM 4868 C CA . GLY A 1 626 ? 26.382 -7.507 4.613 1.00 98.56 626 GLY A CA 1
ATOM 4869 C C . GLY A 1 626 ? 26.105 -7.647 3.118 1.00 98.56 626 GLY A C 1
ATOM 4870 O O . GLY A 1 626 ? 26.213 -6.694 2.343 1.00 98.56 626 GLY A O 1
ATOM 4871 N N . SER A 1 627 ? 25.808 -8.871 2.685 1.00 98.25 627 SER A N 1
ATOM 4872 C CA . SER A 1 627 ? 25.599 -9.188 1.268 1.00 98.25 627 SER A CA 1
ATOM 4873 C C . SER A 1 627 ? 24.215 -8.812 0.751 1.00 98.25 627 SER A C 1
ATOM 4875 O O . SER A 1 627 ? 24.070 -8.636 -0.456 1.00 98.25 627 SER A O 1
ATOM 4877 N N . GLY A 1 628 ? 23.217 -8.701 1.634 1.00 97.94 628 GLY A N 1
ATOM 4878 C CA . GLY A 1 628 ? 21.811 -8.600 1.232 1.00 97.94 628 GLY A CA 1
ATOM 4879 C C . GLY A 1 628 ? 21.123 -9.939 0.984 1.00 97.94 628 GLY A C 1
ATOM 4880 O O . GLY A 1 628 ? 19.934 -9.951 0.698 1.00 97.94 628 GLY A O 1
ATOM 4881 N N . ASN A 1 629 ? 21.843 -11.066 1.030 1.00 98.44 629 ASN A N 1
ATOM 4882 C CA . ASN A 1 629 ? 21.301 -12.347 0.579 1.00 98.44 629 ASN A CA 1
ATOM 4883 C C . ASN A 1 629 ? 20.654 -13.133 1.730 1.00 98.44 629 ASN A C 1
ATOM 4885 O O . ASN A 1 629 ? 21.361 -13.522 2.668 1.00 98.44 629 ASN A O 1
ATOM 4889 N N . PRO A 1 630 ? 19.368 -13.515 1.622 1.00 98.44 630 PRO A N 1
ATOM 4890 C CA . PRO A 1 630 ? 18.722 -14.363 2.626 1.00 98.44 630 PRO A CA 1
ATOM 4891 C C . PRO A 1 630 ? 19.354 -15.763 2.736 1.00 98.44 630 PRO A C 1
ATOM 4893 O O . PRO A 1 630 ? 19.230 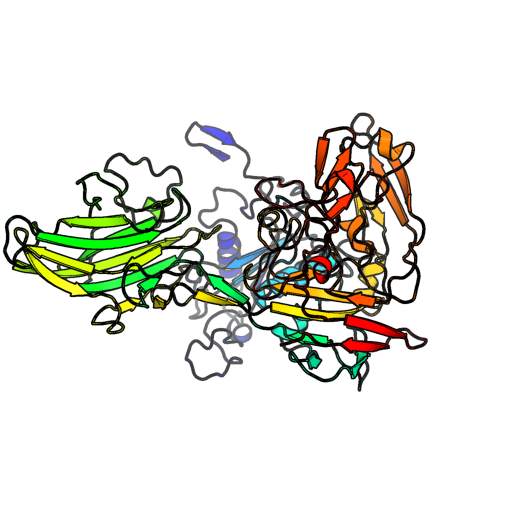-16.438 3.763 1.00 98.44 630 PRO A O 1
ATOM 4896 N N . ALA A 1 631 ? 20.046 -16.238 1.692 1.00 98.19 631 ALA A N 1
ATOM 4897 C CA . ALA A 1 631 ? 20.762 -17.512 1.733 1.00 98.19 631 ALA A CA 1
ATOM 4898 C C . ALA A 1 631 ? 21.957 -17.526 2.688 1.00 98.19 631 ALA A C 1
ATOM 4900 O O . ALA A 1 631 ? 22.212 -18.573 3.283 1.00 98.19 631 ALA A O 1
ATOM 4901 N N . ASP A 1 632 ? 22.635 -16.394 2.887 1.00 98.06 632 ASP A N 1
ATOM 4902 C CA . ASP A 1 632 ? 23.816 -16.325 3.757 1.00 98.06 632 ASP A CA 1
ATOM 4903 C C . ASP A 1 632 ? 23.437 -16.511 5.235 1.00 98.06 632 ASP A C 1
ATOM 4905 O O . ASP A 1 632 ? 24.195 -17.099 6.003 1.00 98.06 632 ASP A O 1
ATOM 4909 N N . ALA A 1 633 ? 22.221 -16.099 5.610 1.00 97.19 633 ALA A N 1
ATOM 4910 C CA . ALA A 1 633 ? 21.621 -16.375 6.916 1.00 97.19 633 ALA A CA 1
ATOM 4911 C C . ALA A 1 633 ? 20.842 -17.708 6.958 1.00 97.19 633 ALA A C 1
ATOM 4913 O O . ALA A 1 633 ? 20.367 -18.129 8.010 1.00 97.19 633 ALA A O 1
ATOM 4914 N N . GLY A 1 634 ? 20.686 -18.394 5.820 1.00 97.38 634 GLY A N 1
ATOM 4915 C CA . GLY A 1 634 ? 19.897 -19.620 5.726 1.00 97.38 634 GLY A CA 1
ATOM 4916 C C . GLY A 1 634 ? 18.397 -19.402 5.946 1.00 97.38 634 GLY A C 1
ATOM 4917 O O . GLY A 1 634 ? 17.710 -20.341 6.341 1.00 97.38 634 GLY A O 1
ATOM 4918 N N . VAL A 1 635 ? 17.873 -18.201 5.689 1.00 97.19 635 VAL A N 1
ATOM 4919 C CA . VAL A 1 635 ? 16.473 -17.830 5.980 1.00 97.19 635 VAL A CA 1
ATOM 4920 C C . VAL A 1 635 ? 15.580 -17.727 4.740 1.00 97.19 635 VAL A C 1
ATOM 4922 O O . VAL A 1 635 ? 14.382 -17.554 4.891 1.00 97.19 635 VAL A O 1
ATOM 4925 N N . HIS A 1 636 ? 16.112 -17.898 3.528 1.00 97.50 636 HIS A N 1
ATOM 4926 C CA . HIS A 1 636 ? 15.320 -18.002 2.289 1.00 97.50 636 HIS A CA 1
ATOM 4927 C C . HIS A 1 636 ? 14.309 -19.173 2.291 1.00 97.50 636 HIS A C 1
ATOM 4929 O O . HIS A 1 636 ? 14.541 -20.200 2.946 1.00 97.50 636 HIS A O 1
ATOM 4935 N N . TYR A 1 637 ? 13.229 -19.067 1.503 1.00 97.88 637 TYR A N 1
ATOM 4936 C CA . TYR A 1 637 ? 12.253 -20.150 1.313 1.00 97.88 637 TYR A CA 1
ATOM 4937 C C . TYR A 1 637 ? 12.669 -21.161 0.231 1.00 97.88 637 TYR A C 1
ATOM 4939 O O . TYR A 1 637 ? 12.190 -22.297 0.251 1.00 97.88 637 TYR A O 1
ATOM 4947 N N . GLY A 1 638 ? 13.601 -20.825 -0.664 1.00 97.69 638 GLY A N 1
ATOM 4948 C CA . GLY A 1 638 ? 14.083 -21.714 -1.728 1.00 97.69 638 GLY A CA 1
ATOM 4949 C C . GLY A 1 638 ? 13.296 -21.615 -3.032 1.00 97.69 638 GLY A C 1
ATOM 4950 O O . GLY A 1 638 ? 13.456 -22.488 -3.892 1.00 97.69 638 GLY A O 1
ATOM 4951 N N . VAL A 1 639 ? 12.460 -20.588 -3.179 1.00 98.75 639 VAL A N 1
ATOM 4952 C CA . VAL A 1 639 ? 11.687 -20.334 -4.393 1.00 98.75 639 VAL A CA 1
ATOM 4953 C C . VAL A 1 639 ? 12.624 -19.993 -5.544 1.00 98.75 639 VAL A C 1
ATOM 4955 O O . VAL A 1 639 ? 13.496 -19.136 -5.418 1.00 98.75 639 VAL A O 1
ATOM 4958 N N . THR A 1 640 ? 12.413 -20.634 -6.697 1.00 98.81 640 THR A N 1
ATOM 4959 C CA . THR A 1 640 ? 13.043 -20.212 -7.956 1.00 98.81 640 THR A CA 1
ATOM 4960 C C . THR A 1 640 ? 12.049 -20.236 -9.109 1.00 98.81 640 THR A C 1
ATOM 4962 O O . THR A 1 640 ? 11.268 -21.180 -9.255 1.00 98.81 640 THR A O 1
ATOM 4965 N N . LEU A 1 641 ? 12.121 -19.217 -9.962 1.00 98.88 641 LEU A N 1
ATOM 4966 C CA . LEU A 1 641 ? 11.391 -19.118 -11.222 1.00 98.88 641 LEU A CA 1
ATOM 4967 C C . LEU A 1 641 ? 12.417 -18.949 -12.341 1.00 98.88 641 LEU A C 1
ATOM 4969 O O . LEU A 1 641 ? 13.066 -17.911 -12.447 1.00 98.88 641 LEU A O 1
ATOM 4973 N N . LYS A 1 642 ? 12.605 -19.986 -13.159 1.00 98.88 642 LYS A N 1
ATOM 4974 C CA . LYS A 1 642 ? 13.600 -19.997 -14.238 1.00 98.88 642 LYS A CA 1
ATOM 4975 C C . LYS A 1 642 ? 12.936 -20.116 -15.599 1.00 98.88 642 LYS A C 1
ATOM 4977 O O . LYS A 1 642 ? 12.332 -21.146 -15.902 1.00 98.88 642 LYS A O 1
ATOM 4982 N N . ILE A 1 643 ? 13.145 -19.124 -16.455 1.00 98.88 643 ILE A N 1
ATOM 4983 C CA . ILE A 1 643 ? 12.708 -19.167 -17.849 1.00 98.88 643 ILE A CA 1
ATOM 4984 C C . ILE A 1 643 ? 13.627 -20.137 -18.603 1.00 98.88 643 ILE A C 1
ATOM 4986 O O . ILE A 1 643 ? 14.839 -19.935 -18.695 1.00 98.88 643 ILE A O 1
ATOM 4990 N N . LEU A 1 644 ? 13.064 -21.233 -19.109 1.00 98.62 644 LEU A N 1
ATOM 4991 C CA . LEU A 1 644 ? 13.796 -22.239 -19.882 1.00 98.62 644 LEU A CA 1
ATOM 4992 C C . LEU A 1 644 ? 13.841 -21.878 -21.367 1.00 98.62 644 LEU A C 1
ATOM 4994 O O . LEU A 1 644 ? 14.863 -22.059 -22.025 1.00 98.62 644 LEU A O 1
ATOM 4998 N N . SER A 1 645 ? 12.714 -21.406 -21.890 1.00 98.44 645 SER A N 1
ATOM 4999 C CA . SER A 1 645 ? 12.532 -21.011 -23.283 1.00 98.44 645 SER A CA 1
ATOM 5000 C C . SER A 1 645 ? 11.276 -20.154 -23.425 1.00 98.44 645 SER A C 1
ATOM 5002 O O . SER A 1 645 ? 10.383 -20.206 -22.578 1.00 98.44 645 SER A O 1
ATOM 5004 N N . ALA A 1 646 ? 11.189 -19.411 -24.524 1.00 97.69 646 ALA A N 1
ATOM 5005 C CA . ALA A 1 646 ? 9.965 -18.770 -24.987 1.00 97.69 646 ALA A CA 1
ATOM 5006 C C . ALA A 1 646 ? 9.641 -19.255 -26.406 1.00 97.69 646 ALA A C 1
ATOM 5008 O O . ALA A 1 646 ? 10.532 -19.652 -27.163 1.00 97.69 646 ALA A O 1
ATOM 5009 N N . SER A 1 647 ? 8.358 -19.256 -26.747 1.00 96.56 647 SER A N 1
ATOM 5010 C CA . SER A 1 647 ? 7.862 -19.465 -28.111 1.00 96.56 647 SER A CA 1
ATOM 5011 C C . SER A 1 647 ? 8.430 -18.412 -29.072 1.00 96.56 647 SER A C 1
ATOM 5013 O O . SER A 1 647 ? 8.845 -17.330 -28.660 1.00 96.56 647 SER A O 1
ATOM 5015 N N . GLY A 1 648 ? 8.469 -18.722 -30.373 1.00 93.31 648 GLY A N 1
ATOM 5016 C CA . GLY A 1 648 ? 9.054 -17.820 -31.375 1.00 93.31 648 GLY A CA 1
ATOM 5017 C C . GLY A 1 648 ? 8.373 -16.446 -31.429 1.00 93.31 648 GLY A C 1
ATOM 5018 O O . GLY A 1 648 ? 9.051 -15.426 -31.563 1.00 93.31 648 GLY A O 1
ATOM 5019 N N . ASP A 1 649 ? 7.052 -16.417 -31.248 1.00 94.31 649 ASP A N 1
ATOM 5020 C CA . ASP A 1 649 ? 6.236 -15.199 -31.173 1.00 94.31 649 ASP A CA 1
ATOM 5021 C C . ASP A 1 649 ? 6.213 -14.557 -29.771 1.00 94.31 649 ASP A C 1
ATOM 5023 O O . ASP A 1 649 ? 5.746 -13.433 -29.622 1.00 94.31 649 ASP A O 1
ATOM 5027 N N . ASN A 1 650 ? 6.823 -15.201 -28.769 1.00 95.75 650 ASN A N 1
ATOM 5028 C CA . ASN A 1 650 ? 6.884 -14.774 -27.366 1.00 95.75 650 ASN A CA 1
ATOM 5029 C C . ASN A 1 650 ? 5.519 -14.686 -26.677 1.00 95.75 650 ASN A C 1
ATOM 5031 O O . ASN A 1 650 ? 5.403 -14.009 -25.661 1.00 95.75 650 ASN A O 1
ATOM 5035 N N . THR A 1 651 ? 4.514 -15.401 -27.177 1.00 97.31 651 THR A N 1
ATOM 5036 C CA . THR A 1 651 ? 3.186 -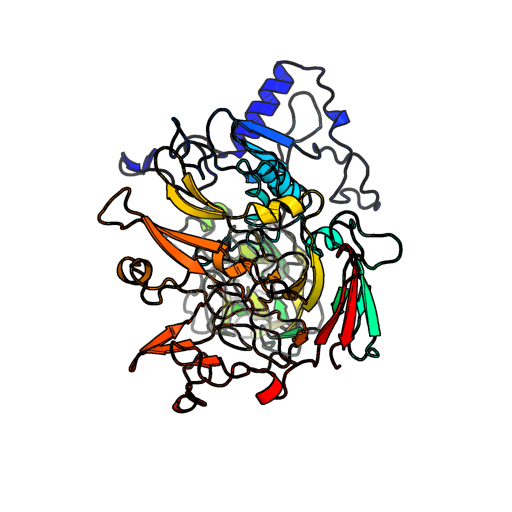15.468 -26.544 1.00 97.31 651 THR A CA 1
ATOM 5037 C C . THR A 1 651 ? 3.148 -16.425 -25.350 1.00 97.31 651 THR A C 1
ATOM 5039 O O . THR A 1 651 ? 2.206 -16.414 -24.563 1.00 97.31 651 THR A O 1
ATOM 5042 N N . VAL A 1 652 ? 4.171 -17.273 -25.212 1.00 98.12 652 VAL A N 1
ATOM 5043 C CA . VAL A 1 652 ? 4.262 -18.330 -24.196 1.00 98.12 652 VAL A CA 1
ATOM 5044 C C . VAL A 1 652 ? 5.706 -18.545 -23.743 1.00 98.12 652 VAL A C 1
ATOM 5046 O O . VAL A 1 652 ? 6.597 -18.661 -24.593 1.00 98.12 652 VAL A O 1
ATOM 5049 N N . ALA A 1 653 ? 5.924 -18.711 -22.438 1.00 98.50 653 ALA A N 1
ATOM 5050 C CA . ALA A 1 653 ? 7.194 -19.094 -21.824 1.00 98.50 653 ALA A CA 1
ATOM 5051 C C . ALA A 1 653 ? 7.102 -20.427 -21.059 1.00 98.50 653 ALA A C 1
ATOM 5053 O O . ALA A 1 653 ? 6.117 -20.726 -20.388 1.00 98.50 653 ALA A O 1
ATOM 5054 N N . HIS A 1 654 ? 8.162 -21.235 -21.123 1.00 98.69 654 HIS A N 1
ATOM 5055 C CA . HIS A 1 654 ? 8.322 -22.418 -20.276 1.00 98.69 654 HIS A CA 1
ATOM 5056 C C . HIS A 1 654 ? 9.097 -22.024 -19.021 1.00 98.69 654 HIS A C 1
ATOM 5058 O O . HIS A 1 654 ? 10.308 -21.797 -19.086 1.00 98.69 654 HIS A O 1
ATOM 5064 N N . VAL A 1 655 ? 8.424 -21.981 -17.875 1.00 98.88 655 VAL A N 1
ATOM 5065 C CA . VAL A 1 655 ? 9.017 -21.550 -16.605 1.00 98.88 655 VAL A CA 1
ATOM 5066 C C . VAL A 1 655 ? 9.178 -22.750 -15.680 1.00 98.88 655 VAL A C 1
ATOM 5068 O O . VAL A 1 655 ? 8.204 -23.395 -15.295 1.00 98.88 655 VAL A O 1
ATOM 5071 N N . ARG A 1 656 ? 10.418 -23.082 -15.315 1.00 98.81 656 ARG A N 1
ATOM 5072 C CA . ARG A 1 656 ? 10.707 -24.063 -14.266 1.00 98.81 656 ARG A CA 1
ATOM 5073 C C . ARG A 1 656 ? 10.498 -23.399 -12.912 1.00 98.81 656 ARG A C 1
ATOM 5075 O O . ARG A 1 656 ? 11.243 -22.487 -12.565 1.00 98.81 656 ARG A O 1
ATOM 5082 N N . VAL A 1 657 ? 9.535 -23.905 -12.153 1.00 98.81 657 VAL A N 1
ATOM 5083 C CA . VAL A 1 657 ? 9.201 -23.430 -10.813 1.00 98.81 657 VAL A CA 1
ATOM 5084 C C . VAL A 1 657 ? 9.717 -24.409 -9.768 1.00 98.81 657 VAL A C 1
ATOM 5086 O O . VAL A 1 657 ? 9.390 -25.600 -9.803 1.00 98.81 657 VAL A O 1
ATOM 5089 N N . THR A 1 658 ? 10.504 -23.901 -8.828 1.00 98.69 658 THR A N 1
ATOM 5090 C CA . THR A 1 658 ? 10.805 -24.568 -7.558 1.00 98.69 658 THR A CA 1
ATOM 5091 C C . THR A 1 658 ? 10.009 -23.850 -6.473 1.00 98.69 658 THR A C 1
ATOM 5093 O O . THR A 1 658 ? 10.200 -22.645 -6.316 1.00 98.69 658 THR A O 1
ATOM 5096 N N . PRO A 1 659 ? 9.105 -24.540 -5.765 1.00 97.69 659 PRO A N 1
ATOM 5097 C CA . PRO A 1 659 ? 8.280 -23.918 -4.739 1.00 97.69 659 PRO A CA 1
ATOM 5098 C C . PRO A 1 659 ? 9.048 -23.659 -3.448 1.00 97.69 659 PRO A C 1
ATOM 5100 O O . PRO A 1 659 ? 10.136 -24.200 -3.235 1.00 97.69 659 PRO A O 1
ATOM 5103 N N . ALA A 1 660 ? 8.421 -22.888 -2.564 1.00 97.31 660 ALA A N 1
ATOM 5104 C CA . ALA A 1 660 ? 8.897 -22.679 -1.210 1.00 97.31 660 ALA A CA 1
ATOM 5105 C C . ALA A 1 660 ? 9.027 -24.002 -0.450 1.00 97.31 660 ALA A C 1
ATOM 5107 O O . ALA A 1 660 ? 8.273 -24.957 -0.661 1.00 97.31 660 ALA A O 1
ATOM 5108 N N . ARG A 1 661 ? 9.985 -24.057 0.469 1.00 93.06 661 ARG A N 1
ATOM 5109 C CA . ARG A 1 661 ? 10.064 -25.101 1.493 1.00 93.06 661 ARG A CA 1
ATOM 5110 C C . ARG A 1 661 ? 9.000 -24.847 2.565 1.00 93.06 661 ARG A C 1
ATOM 5112 O O . ARG A 1 661 ? 8.540 -23.720 2.721 1.00 93.06 661 ARG A O 1
ATOM 5119 N N . ARG A 1 662 ? 8.619 -25.915 3.268 1.00 84.44 662 ARG A N 1
ATOM 5120 C CA . ARG A 1 662 ? 7.746 -25.825 4.445 1.00 84.44 662 ARG A CA 1
ATOM 5121 C C . ARG A 1 662 ? 8.434 -25.127 5.607 1.00 84.44 662 ARG A C 1
ATOM 5123 O O . ARG A 1 662 ? 9.682 -25.254 5.703 1.00 84.44 662 ARG A O 1
#

Sequence (662 aa):
YQDADGEWIDPYPQAMQGHPDNPLGPAQLAIDAVNALAAAYPDFPWADYDIEDQGDRDGDGNYFEPDGVIDHLVLVHAGKDKSAGGGEQGVYAIWAHASAIPGGYQIPGTNLKISNYIVQPEDSGVGVFAHEYGHDLGLPDLYDTSGLGDSDVDFWDLMSSGSHAGPIFQSLPTHMGIWAKWVLGWAEPVTISPGSAPRTVLLGQSSRTPKGTADGIKIDLPDKKIHLADPHGGSAMWYSGADQDWADITLSREIAVPAGDDVRFWMWNNYVIEQDWDFGFIEISTDGGASWSELKVYAEDGSLVSTDDTYPDPNGRLGDYGGKKYGLTGDSGGWRHDYVDLSPYAGQTVRLRLRYTTDAAFKERGWFADDFALTADGATVWQDDVESGANGWTAAGGSWTNTSGPGWRIDSGTQIRAHYYLAEWRNFDGFDEGLRYAYDTTYSRDAWKVERIAYNAPGMLVWYRDTVYGDANHVLINVADPPSFGAKGGLLIVDSHFEPLRRTGKAAKIDPSVLDNLPSRPQSSNAAFSLRPTYPFRECLEDPEKPYSEYCTYFKPQPPVPVFTDAMGWTPGIEVRGDTLYARDADASVVVPSRNGAPYTTRVVHPDGRPARHLYGYDLEFTVLGSGNPADAGVHYGVTLKILSASGDNTVAHVRVTPARR